Protein AF-A0A549TDK4-F1 (afdb_monomer_lite)

Sequence (399 aa):
MLWTMLVWENAAMPMIPQMPPEVTSPGHHAVTMLTRLGLDLTPVNFELMTLLLDGRRADLRLAFAALKRPIAAEDWEGLARQFLPQHFVAAADLQAGLSLLRSLQDVCAALSRAETAFAEDGRALEKSKTLLAASAGMSQAQLAHVAVGMVGVNSRAGERLTDLLKTLARWLAVSKPDVADTPSADGVAPGASQVATSETPGASMPAAALVGGAVSSPVTLHGLAERSVLMGRLQDLHTGGQKLDGSSLMLCHLKGLDGYRGPDMLKARDFVLDTLGHQTQRLMGEGDLACWMSPEELGLLLDANNDLLLTDISQKLRRIVTGSVRHARRTVSGLPDLRCHIGCASAFGPVSPGQLYSSAKLALQRAEFADDDRLVINDLSGPLKVDRRYDALYGRRMQ

Radius of gyration: 34.02 Å; chains: 1; bounding box: 72×85×101 Å

Secondary structure (DSSP, 8-state):
---------------PPP-------HHHHHHHHHHHTT----HHHHHHHHHHHT---HHHHHHHHTSPSS--HHHHHHHHHHH-GGGSS-HHHHHHHHHHHHHHHHHHHHHHHHHHHHHHHHHHHHHHHHHHHTGGG--HHHHHHHHHHHHHHHHHHHHHHHHHHHHHHHHHHHHS--------------------------------------------BTTBEEHHHHHHHHHHHHHSPPPTT-EEEEEEEEETGGG--SHHHHHHHHHHHHHHHHHHHHH--TT-EEEEEETTEEEEEES---HHHHHHHHHHHHHHHHHHHHHHTTTSTTPPPPEEEEEEEEEES---HHHHHHHHHHHHHHHHHHT--SPEEEEEE------TTSTTTS-----

Foldseek 3Di:
DDDDDDDDDDDDDPDPDDDDPDPPDLQNVLVVVCVVLVHDPDPLSSVLSSVVSVVPDPPSVVLVVPADPSHDNVSSVVSSCVVVVVVVDDPVVVVLVVVLVVLVVVLVVLVVVLVVLVVVLVVLVVVLVVVVVVCPPDDPVRVVVSVVSNVVSVVVNVVSVVVSVVSVVVSVVSPDDPPDDDDDDDDDDDDDDDDDDDDDDDDDDDDDDDPPPPPDDADAQLQFGAPVVVLVLLVCCQVDDDDQFFKKKKKKFKPDLVVQDDDLSVVLLSQLSSQLNVVLVVVADVPKHWYDHDSGMIMIMHSHQDPVVVQVSLVVSVVSNQVSQVVSCVVDPPHDRIDMFMEMETEDDNDHSVVNVVNRVVRSVVSVVVVDSGYRYHYDYDPPPPVVVVCVVDPDDDD

InterPro domains:
  IPR043128 Reverse transcriptase/Diguanylate cyclase domain [G3DSA:3.30.70.270] (220-382)

Organism: NCBI:txid1387186

Structure (mmCIF, N/CA/C/O backbone):
data_AF-A0A549TDK4-F1
#
_entry.id   AF-A0A549TDK4-F1
#
loop_
_atom_site.group_PDB
_atom_site.id
_atom_site.type_symbol
_atom_site.label_atom_id
_atom_site.label_alt_id
_atom_site.label_comp_id
_atom_site.label_asym_id
_atom_site.label_entity_id
_atom_site.label_seq_id
_atom_site.pdbx_PDB_ins_code
_atom_site.Cartn_x
_atom_site.Cartn_y
_atom_site.Cartn_z
_atom_site.occupancy
_atom_site.B_iso_or_equiv
_atom_site.auth_seq_id
_atom_site.auth_comp_id
_atom_site.auth_asym_id
_atom_site.auth_atom_id
_atom_site.pdbx_PDB_model_num
ATOM 1 N N . MET A 1 1 ? -35.516 -20.224 -52.043 1.00 33.59 1 MET A N 1
ATOM 2 C CA . MET A 1 1 ? -34.882 -21.016 -53.119 1.00 33.59 1 MET A CA 1
ATOM 3 C C . MET A 1 1 ? -33.920 -20.079 -53.835 1.00 33.59 1 MET A C 1
ATOM 5 O O . MET A 1 1 ? -34.375 -19.062 -54.326 1.00 33.59 1 MET A O 1
ATOM 9 N N . LEU A 1 2 ? -32.616 -20.174 -53.546 1.00 28.83 2 LEU A N 1
ATOM 10 C CA . LEU A 1 2 ? -31.651 -21.020 -54.281 1.00 28.83 2 LEU A CA 1
ATOM 11 C C . LEU A 1 2 ? -31.506 -20.502 -55.723 1.00 28.83 2 LEU A C 1
ATOM 13 O O . LEU A 1 2 ? -32.442 -20.607 -56.500 1.00 28.83 2 LEU A O 1
ATOM 17 N N . TRP A 1 3 ? -30.417 -19.780 -56.006 1.00 24.16 3 TRP A N 1
ATOM 18 C CA . TRP A 1 3 ? -29.176 -20.303 -56.622 1.00 24.16 3 TRP A CA 1
ATOM 19 C C . TRP A 1 3 ? -29.127 -19.924 -58.111 1.00 24.16 3 TRP A C 1
ATOM 21 O O . TRP A 1 3 ? -30.065 -20.183 -58.851 1.00 24.16 3 TRP A O 1
ATOM 31 N N . THR A 1 4 ? -28.099 -19.181 -58.540 1.00 32.00 4 THR A N 1
ATOM 32 C CA . THR A 1 4 ? -26.977 -19.619 -59.422 1.00 32.00 4 THR A CA 1
ATOM 33 C C . THR A 1 4 ? -27.110 -18.920 -60.782 1.00 32.00 4 THR A C 1
ATOM 35 O O . THR A 1 4 ? -28.233 -18.717 -61.209 1.00 32.00 4 THR A O 1
ATOM 38 N N . MET A 1 5 ? -26.105 -18.473 -61.537 1.00 28.94 5 MET A N 1
ATOM 39 C CA . MET A 1 5 ? -24.638 -18.529 -61.554 1.00 28.94 5 MET A CA 1
ATOM 40 C C . MET A 1 5 ? -24.153 -17.199 -62.198 1.00 28.94 5 MET A C 1
ATOM 42 O O . MET A 1 5 ? -24.900 -16.625 -62.982 1.00 28.94 5 MET A O 1
ATOM 46 N N . LEU A 1 6 ? -23.045 -16.553 -61.811 1.00 32.22 6 LEU A N 1
ATOM 47 C CA . LEU A 1 6 ? -21.626 -16.952 -61.916 1.00 32.22 6 LEU A CA 1
ATOM 48 C C . LEU A 1 6 ? -21.065 -16.822 -63.352 1.00 32.22 6 LEU A C 1
ATOM 50 O O . LEU A 1 6 ? -21.710 -17.238 -64.307 1.00 32.22 6 LEU A O 1
ATOM 54 N N . VAL A 1 7 ? -19.805 -16.355 -63.401 1.00 32.06 7 VAL A N 1
ATOM 55 C CA . VAL A 1 7 ? -18.774 -16.488 -64.463 1.00 32.06 7 VAL A CA 1
ATOM 56 C C . VAL A 1 7 ? -18.655 -15.248 -65.373 1.00 32.06 7 VAL A C 1
ATOM 58 O O . VAL A 1 7 ? -19.433 -15.087 -66.302 1.00 32.06 7 VAL A O 1
ATOM 61 N N . TRP A 1 8 ? -17.841 -14.239 -65.004 1.00 28.81 8 TRP A N 1
ATOM 62 C CA . TRP A 1 8 ? -16.358 -14.102 -65.163 1.00 28.81 8 TRP A CA 1
ATOM 63 C C . TRP A 1 8 ? -16.066 -13.175 -66.376 1.00 28.81 8 TRP A C 1
ATOM 65 O O . TRP A 1 8 ? -16.827 -13.195 -67.328 1.00 28.81 8 TRP A O 1
ATOM 75 N N . GLU A 1 9 ? -15.065 -12.287 -66.442 1.00 33.47 9 GLU A N 1
ATOM 76 C CA . GLU A 1 9 ? -13.716 -12.344 -65.877 1.00 33.47 9 GLU A CA 1
ATOM 77 C C . GLU A 1 9 ? -12.939 -11.005 -66.037 1.00 33.47 9 GLU A C 1
ATOM 79 O O . GLU A 1 9 ? -13.000 -10.364 -67.081 1.00 33.47 9 GLU A O 1
ATOM 84 N N . ASN A 1 10 ? -12.158 -10.667 -65.001 1.00 30.86 10 ASN A N 1
ATOM 85 C CA . ASN A 1 10 ? -10.764 -10.179 -64.994 1.00 30.86 10 ASN A CA 1
ATOM 86 C C . ASN A 1 10 ? -10.289 -8.906 -65.735 1.00 30.86 10 ASN A C 1
ATOM 88 O O . ASN A 1 10 ? -10.010 -8.931 -66.928 1.00 30.86 10 ASN A O 1
ATOM 92 N N . ALA A 1 11 ? -9.882 -7.899 -64.937 1.00 32.19 11 ALA A N 1
ATOM 93 C CA . ALA A 1 11 ? -8.554 -7.271 -65.064 1.00 32.19 11 ALA A CA 1
ATOM 94 C C . ALA A 1 11 ? -8.070 -6.595 -63.749 1.00 32.19 11 ALA A C 1
ATOM 96 O O . ALA A 1 11 ? -8.463 -5.483 -63.415 1.00 32.19 11 ALA A O 1
ATOM 97 N N . ALA A 1 12 ? -7.164 -7.296 -63.051 1.00 34.53 12 ALA A N 1
ATOM 98 C CA . ALA A 1 12 ? -6.058 -6.796 -62.213 1.00 34.53 12 ALA A CA 1
ATOM 99 C C . ALA A 1 12 ? -6.335 -6.008 -60.906 1.00 34.53 12 ALA A C 1
ATOM 101 O O . ALA A 1 12 ? -5.957 -4.848 -60.760 1.00 34.53 12 ALA A O 1
ATOM 102 N N . MET A 1 13 ? -6.825 -6.711 -59.880 1.00 28.44 13 MET A N 1
ATOM 103 C CA . MET A 1 13 ? -6.520 -6.423 -58.467 1.00 28.44 13 MET A CA 1
ATOM 104 C C . MET A 1 13 ? -5.473 -7.441 -57.983 1.00 28.44 13 MET A C 1
ATOM 106 O O . MET A 1 13 ? -5.799 -8.629 -57.917 1.00 28.44 13 MET A O 1
ATOM 110 N N . PRO A 1 14 ? -4.233 -7.053 -57.633 1.00 35.84 14 PRO A N 1
ATOM 111 C CA . PRO A 1 14 ? -3.342 -7.957 -56.926 1.00 35.84 14 PRO A CA 1
ATOM 112 C C . PRO A 1 14 ? -3.799 -8.068 -55.468 1.00 35.84 14 PRO A C 1
ATOM 114 O O . PRO A 1 14 ? -3.718 -7.128 -54.679 1.00 35.84 14 PRO A O 1
ATOM 117 N N . MET A 1 15 ? -4.320 -9.255 -55.166 1.00 31.34 15 MET A N 1
ATOM 118 C CA . MET A 1 15 ? -4.644 -9.791 -53.851 1.00 31.34 15 MET A CA 1
ATOM 119 C C . MET A 1 15 ? -3.661 -9.351 -52.758 1.00 31.34 15 MET A C 1
ATOM 121 O O . MET A 1 15 ? -2.475 -9.674 -52.796 1.00 31.34 15 MET A O 1
ATOM 125 N N . ILE A 1 16 ? -4.193 -8.707 -51.720 1.00 39.94 16 ILE A N 1
ATOM 126 C CA . ILE A 1 16 ? -3.624 -8.824 -50.377 1.00 39.94 16 ILE A CA 1
ATOM 127 C C . ILE A 1 16 ? -3.808 -10.301 -49.990 1.00 39.94 16 ILE A C 1
ATOM 129 O O . ILE A 1 16 ? -4.950 -10.768 -50.003 1.00 39.94 16 ILE A O 1
ATOM 133 N N . PRO A 1 17 ? -2.740 -11.065 -49.705 1.00 40.22 17 PRO A N 1
ATOM 134 C CA . PRO A 1 17 ? -2.874 -12.483 -49.400 1.00 40.22 17 PRO A CA 1
ATOM 135 C C . PRO A 1 17 ? -3.690 -12.653 -48.116 1.00 40.22 17 PRO A C 1
ATOM 137 O O . PRO A 1 17 ? -3.315 -12.143 -47.060 1.00 40.22 17 PRO A O 1
ATOM 140 N N . GLN A 1 18 ? -4.821 -13.352 -48.216 1.00 41.38 18 GLN A N 1
ATOM 141 C CA . GLN A 1 18 ? -5.566 -13.830 -47.056 1.00 41.38 18 GLN A CA 1
ATOM 142 C C . GLN A 1 18 ? -5.037 -15.206 -46.603 1.00 41.38 18 GLN A C 1
ATOM 144 O O . GLN A 1 18 ? -4.909 -16.103 -47.433 1.00 41.38 18 GLN A O 1
ATOM 149 N N . MET A 1 19 ? -4.851 -15.347 -45.275 1.00 35.38 19 MET A N 1
ATOM 150 C CA . MET A 1 19 ? -4.640 -16.563 -44.441 1.00 35.38 19 MET A CA 1
ATOM 151 C C . MET A 1 19 ? -3.239 -17.222 -44.434 1.00 35.38 19 MET A C 1
ATOM 153 O O . MET A 1 19 ? -2.559 -17.176 -45.455 1.00 35.38 19 MET A O 1
ATOM 157 N N . PRO A 1 20 ? -2.757 -17.790 -43.291 1.00 34.59 20 PRO A N 1
ATOM 158 C CA . PRO A 1 20 ? -3.436 -18.728 -42.366 1.00 34.59 20 PRO A CA 1
ATOM 159 C C . PRO A 1 20 ? -3.807 -18.154 -40.975 1.00 34.59 20 PRO A C 1
ATOM 161 O O . PRO A 1 20 ? -3.307 -17.094 -40.599 1.00 34.59 20 PRO A O 1
ATOM 164 N N . PRO A 1 21 ? -4.677 -18.834 -40.193 1.00 45.28 21 PRO A N 1
ATOM 165 C CA . PRO A 1 21 ? -5.017 -18.458 -38.824 1.00 45.28 21 PRO A CA 1
ATOM 166 C C . PRO A 1 21 ? -3.950 -18.998 -37.869 1.00 45.28 21 PRO A C 1
ATOM 168 O O . PRO A 1 21 ? -4.174 -19.952 -37.130 1.00 45.28 21 PRO A O 1
ATOM 171 N N . GLU A 1 22 ? -2.769 -18.400 -37.897 1.00 38.53 22 GLU A N 1
ATOM 172 C CA . GLU A 1 22 ? -1.832 -18.541 -36.791 1.00 38.53 22 GLU A CA 1
ATOM 173 C C . GLU A 1 22 ? -1.929 -17.285 -35.940 1.00 38.53 22 GLU A C 1
ATOM 175 O O . GLU A 1 22 ? -2.141 -16.184 -36.446 1.00 38.53 22 GLU A O 1
ATOM 180 N N . VAL A 1 23 ? -1.851 -17.461 -34.625 1.00 45.62 23 VAL A N 1
ATOM 181 C CA . VAL A 1 23 ? -1.942 -16.401 -33.620 1.00 45.62 23 VAL A CA 1
ATOM 182 C C . VAL A 1 23 ? -0.673 -15.541 -33.696 1.00 45.62 23 VAL A C 1
ATOM 184 O O . VAL A 1 23 ? 0.142 -15.506 -32.781 1.00 45.62 23 VAL A O 1
ATOM 187 N N . THR A 1 24 ? -0.450 -14.863 -34.820 1.00 46.94 24 THR A N 1
ATOM 188 C CA . THR A 1 24 ? 0.557 -13.818 -34.929 1.00 46.94 24 THR A CA 1
ATOM 189 C C . THR A 1 24 ? 0.032 -12.632 -34.155 1.00 46.94 24 THR A C 1
ATOM 191 O O . THR A 1 24 ? -0.944 -11.992 -34.550 1.00 46.94 24 THR A O 1
ATOM 194 N N . SER A 1 25 ? 0.664 -12.377 -33.014 1.00 61.25 25 SER A N 1
ATOM 195 C CA . SER A 1 25 ? 0.398 -11.200 -32.206 1.00 61.25 25 SER A CA 1
ATOM 196 C C . SER A 1 25 ? 0.398 -9.945 -33.098 1.00 61.25 25 SER A C 1
ATOM 198 O O . SER A 1 25 ? 1.223 -9.841 -34.016 1.00 61.25 25 SER A O 1
ATOM 200 N N . PRO A 1 26 ? -0.499 -8.973 -32.850 1.00 61.38 26 PRO A N 1
ATOM 201 C CA . PRO A 1 26 ? -0.580 -7.737 -33.638 1.00 61.38 26 PRO A CA 1
ATOM 202 C C . PRO A 1 26 ? 0.773 -7.010 -33.723 1.00 61.38 26 PRO A C 1
ATOM 204 O O . PRO A 1 26 ? 1.074 -6.363 -34.725 1.00 61.38 26 PRO A O 1
ATOM 207 N N . GLY A 1 27 ? 1.642 -7.209 -32.725 1.00 63.34 27 GLY A N 1
ATOM 208 C CA . GLY A 1 27 ? 3.019 -6.728 -32.736 1.00 63.34 27 GLY A CA 1
ATOM 209 C C . GLY A 1 27 ? 3.909 -7.365 -33.808 1.00 63.34 27 GLY A C 1
ATOM 210 O O . GLY A 1 27 ? 4.612 -6.643 -34.509 1.00 63.34 27 GLY A O 1
ATOM 211 N N . HIS A 1 28 ? 3.864 -8.686 -34.014 1.00 70.44 28 HIS A N 1
ATOM 212 C CA . HIS A 1 28 ? 4.674 -9.332 -35.059 1.00 70.44 28 HIS A CA 1
ATOM 213 C C . HIS A 1 28 ? 4.265 -8.856 -36.462 1.00 70.44 28 HIS A C 1
ATOM 215 O O . HIS A 1 28 ? 5.106 -8.631 -37.339 1.00 70.44 28 HIS A O 1
ATOM 221 N N . HIS A 1 29 ? 2.966 -8.616 -36.656 1.00 69.50 29 HIS A N 1
ATOM 222 C CA . HIS A 1 29 ? 2.444 -8.063 -37.899 1.00 69.50 29 HIS A CA 1
ATOM 223 C C . HIS A 1 29 ? 2.874 -6.598 -38.111 1.00 69.50 29 HIS A C 1
ATOM 225 O O . HIS A 1 29 ? 3.291 -6.243 -39.215 1.00 69.50 29 HIS A O 1
ATOM 231 N N . ALA A 1 30 ? 2.876 -5.776 -37.055 1.00 69.75 30 ALA A N 1
ATOM 232 C CA . ALA A 1 30 ? 3.354 -4.392 -37.105 1.00 69.75 30 ALA A CA 1
ATOM 233 C C . ALA A 1 30 ? 4.841 -4.292 -37.477 1.00 69.75 30 ALA A C 1
ATOM 235 O O . ALA A 1 30 ? 5.201 -3.516 -38.362 1.00 69.75 30 ALA A O 1
ATOM 236 N N . VAL A 1 31 ? 5.699 -5.128 -36.880 1.00 71.44 31 VAL A N 1
ATOM 237 C CA . VAL A 1 31 ? 7.133 -5.195 -37.224 1.00 71.44 31 VAL A CA 1
ATOM 238 C C . VAL A 1 31 ? 7.336 -5.610 -38.683 1.00 71.44 31 VAL A C 1
ATOM 240 O O . VAL A 1 31 ? 8.130 -5.003 -39.403 1.00 71.44 31 VAL A O 1
ATOM 243 N N . THR A 1 32 ? 6.585 -6.609 -39.153 1.00 75.12 32 THR A N 1
ATOM 244 C CA . THR A 1 32 ? 6.678 -7.096 -40.539 1.00 75.12 32 THR A CA 1
ATOM 245 C C . THR A 1 32 ? 6.227 -6.037 -41.552 1.00 75.12 32 THR A C 1
ATOM 247 O O . THR A 1 32 ? 6.785 -5.936 -42.642 1.00 75.12 32 THR A O 1
ATOM 250 N N . MET A 1 33 ? 5.230 -5.219 -41.210 1.00 69.56 33 MET A N 1
ATOM 251 C CA . MET A 1 33 ? 4.755 -4.141 -42.083 1.00 69.56 33 MET A CA 1
ATOM 252 C C . MET A 1 33 ? 5.690 -2.930 -42.088 1.00 69.56 33 MET A C 1
ATOM 254 O O . MET A 1 33 ? 5.959 -2.390 -43.157 1.00 69.56 33 MET A O 1
ATOM 258 N N . LEU A 1 34 ? 6.250 -2.541 -40.940 1.00 73.38 34 LEU A N 1
ATOM 259 C CA . LEU A 1 34 ? 7.233 -1.451 -40.862 1.00 73.38 34 LEU A CA 1
ATOM 260 C C . LEU A 1 34 ? 8.508 -1.769 -41.647 1.00 73.38 34 LEU A C 1
ATOM 262 O O . LEU A 1 34 ? 8.969 -0.951 -42.440 1.00 73.38 34 LEU A O 1
ATOM 266 N N . THR A 1 35 ? 9.011 -2.997 -41.506 1.00 74.50 35 THR A N 1
ATOM 267 C CA . THR A 1 35 ? 10.189 -3.477 -42.247 1.00 74.50 35 THR A CA 1
ATOM 268 C C . THR A 1 35 ? 9.942 -3.559 -43.756 1.00 74.50 35 THR A C 1
ATOM 270 O O . THR A 1 35 ? 10.822 -3.206 -44.535 1.00 74.50 35 THR A O 1
ATOM 273 N N . ARG A 1 36 ? 8.733 -3.941 -44.197 1.00 74.19 36 ARG A N 1
ATOM 274 C CA . ARG A 1 36 ? 8.346 -3.929 -45.624 1.00 74.19 36 ARG A CA 1
ATOM 275 C C . ARG A 1 36 ? 8.204 -2.527 -46.212 1.00 74.19 36 ARG A C 1
ATOM 277 O O . ARG A 1 36 ? 8.416 -2.357 -47.409 1.00 74.19 36 ARG A O 1
ATOM 284 N N . LEU A 1 37 ? 7.819 -1.548 -45.398 1.00 69.69 37 LEU A N 1
ATOM 285 C CA . LEU A 1 37 ? 7.670 -0.151 -45.813 1.00 69.69 37 LEU A CA 1
ATOM 286 C C . LEU A 1 37 ? 8.986 0.639 -45.737 1.00 69.69 37 LEU A C 1
ATOM 288 O O . LEU A 1 37 ? 9.008 1.790 -46.158 1.00 69.69 37 LEU A O 1
ATOM 292 N N . GLY A 1 38 ? 10.072 0.029 -45.244 1.00 64.31 38 GLY A N 1
ATOM 293 C CA . GLY A 1 38 ? 11.375 0.683 -45.101 1.00 64.31 38 GLY A CA 1
ATOM 294 C C . GLY A 1 38 ? 11.406 1.757 -44.010 1.00 64.31 38 GLY A C 1
ATOM 295 O O . GLY A 1 38 ? 12.247 2.647 -44.067 1.00 64.31 38 GLY A O 1
ATOM 296 N N . LEU A 1 39 ? 10.479 1.695 -43.048 1.00 73.38 39 LEU A N 1
ATOM 297 C CA . LEU A 1 39 ? 10.395 2.635 -41.932 1.00 73.38 39 LEU A CA 1
ATOM 298 C C . LEU A 1 39 ? 11.181 2.104 -40.732 1.00 73.38 39 LEU A C 1
ATOM 300 O O . LEU A 1 39 ? 11.123 0.912 -40.416 1.00 73.38 39 LEU A O 1
ATOM 304 N N . ASP A 1 40 ? 11.869 3.003 -40.031 1.00 73.44 40 ASP A N 1
ATOM 305 C CA . ASP A 1 40 ? 12.641 2.646 -38.844 1.00 73.44 40 ASP A CA 1
ATOM 306 C C . ASP A 1 40 ? 11.745 2.103 -37.730 1.00 73.44 40 ASP A C 1
ATOM 308 O O . ASP A 1 40 ? 10.641 2.602 -37.471 1.00 73.44 40 ASP A O 1
ATOM 312 N N . LEU A 1 41 ? 12.254 1.091 -37.026 1.00 71.38 41 LEU A N 1
ATOM 313 C CA . LEU A 1 41 ? 11.564 0.439 -35.921 1.00 71.38 41 LEU A CA 1
ATOM 314 C C . LEU A 1 41 ? 11.675 1.273 -34.634 1.00 71.38 41 LEU A C 1
ATOM 316 O O . LEU A 1 41 ? 12.350 0.897 -33.677 1.00 71.38 41 LEU A O 1
ATOM 320 N N . THR A 1 42 ? 11.032 2.438 -34.623 1.00 76.25 42 THR A N 1
ATOM 321 C CA . THR A 1 42 ? 10.916 3.285 -33.431 1.00 76.25 42 THR A CA 1
ATOM 322 C C . THR A 1 42 ? 9.639 2.946 -32.651 1.00 76.25 42 THR A C 1
ATOM 324 O O . THR A 1 42 ? 8.662 2.481 -33.247 1.00 76.25 42 THR A O 1
ATOM 327 N N . PRO A 1 43 ? 9.595 3.191 -31.326 1.00 72.25 43 PRO A N 1
ATOM 328 C CA . PRO A 1 43 ? 8.394 2.952 -30.518 1.00 72.25 43 PRO A CA 1
ATOM 329 C C . PRO A 1 43 ? 7.154 3.688 -31.049 1.00 72.25 43 PRO A C 1
ATOM 331 O O . PRO A 1 43 ? 6.065 3.124 -31.070 1.00 72.25 43 PRO A O 1
ATOM 334 N N . VAL A 1 44 ? 7.343 4.910 -31.555 1.00 73.62 44 VAL A N 1
ATOM 335 C CA . VAL A 1 44 ? 6.282 5.745 -32.139 1.00 73.62 44 VAL A CA 1
ATOM 336 C C . VAL A 1 44 ? 5.744 5.130 -33.434 1.00 73.62 44 VAL A C 1
ATOM 338 O O . VAL A 1 44 ? 4.532 5.026 -33.620 1.00 73.62 44 VAL A O 1
ATOM 341 N N . ASN A 1 45 ? 6.636 4.664 -34.314 1.00 75.56 45 ASN A N 1
ATOM 342 C CA . ASN A 1 45 ? 6.253 4.032 -35.577 1.00 75.56 45 ASN A CA 1
ATOM 343 C C . ASN A 1 45 ? 5.551 2.691 -35.346 1.00 75.56 45 ASN A C 1
ATOM 345 O O . ASN A 1 45 ? 4.597 2.362 -36.052 1.00 75.56 45 ASN A O 1
ATOM 349 N N . PHE A 1 46 ? 6.003 1.936 -34.344 1.00 76.44 46 PHE A N 1
ATOM 350 C CA . PHE A 1 46 ? 5.377 0.692 -33.919 1.00 76.44 46 PHE A CA 1
ATOM 351 C C . PHE A 1 46 ? 3.963 0.920 -33.393 1.00 76.44 46 PHE A C 1
ATOM 353 O O . PHE A 1 46 ? 3.043 0.271 -33.880 1.00 76.44 46 PHE A O 1
ATOM 360 N N . GLU A 1 47 ? 3.769 1.880 -32.486 1.00 77.00 47 GLU A N 1
ATOM 361 C CA . GLU A 1 47 ? 2.451 2.202 -31.932 1.00 77.00 47 GLU A CA 1
ATOM 362 C C . GLU A 1 47 ? 1.479 2.700 -33.012 1.00 77.00 47 GLU A C 1
ATOM 364 O O . GLU A 1 47 ? 0.330 2.257 -33.074 1.00 77.00 47 GLU A O 1
ATOM 369 N N . LEU A 1 48 ? 1.944 3.557 -33.928 1.00 77.56 48 LEU A N 1
ATOM 370 C CA . LEU A 1 48 ? 1.127 4.033 -35.046 1.00 77.56 48 LEU A CA 1
ATOM 371 C C . LEU A 1 48 ? 0.721 2.881 -35.979 1.00 77.56 48 LEU A C 1
ATOM 373 O O . LEU A 1 48 ? -0.430 2.808 -36.410 1.00 77.56 48 LEU A O 1
ATOM 377 N N . MET A 1 49 ? 1.639 1.947 -36.248 1.00 77.75 49 MET A N 1
ATOM 378 C CA . MET A 1 49 ? 1.367 0.767 -37.069 1.00 77.75 49 MET A CA 1
ATOM 379 C C . MET A 1 49 ? 0.422 -0.211 -36.368 1.00 77.75 49 MET A C 1
ATOM 381 O O . MET A 1 49 ? -0.502 -0.718 -36.998 1.00 77.75 49 MET A O 1
ATOM 385 N N . THR A 1 50 ? 0.583 -0.456 -35.066 1.00 75.19 50 THR A N 1
ATOM 386 C CA . THR A 1 50 ? -0.352 -1.302 -34.312 1.00 75.19 50 THR A CA 1
ATOM 387 C C . THR A 1 50 ? -1.746 -0.687 -34.274 1.00 75.19 50 THR A C 1
ATOM 389 O O . THR A 1 50 ? -2.721 -1.391 -34.507 1.00 75.19 50 THR A O 1
ATOM 392 N N . LEU A 1 51 ? -1.856 0.635 -34.100 1.00 73.19 51 LEU A N 1
ATOM 393 C CA . LEU A 1 51 ? -3.139 1.343 -34.143 1.00 73.19 51 LEU A CA 1
ATOM 394 C C . LEU A 1 51 ? -3.794 1.288 -35.531 1.00 73.19 51 LEU A C 1
ATOM 396 O O . LEU A 1 51 ? -5.023 1.255 -35.640 1.00 73.19 51 LEU A O 1
ATOM 400 N N . LEU A 1 52 ? -2.987 1.255 -36.594 1.00 76.62 52 LEU A N 1
ATOM 401 C CA . LEU A 1 52 ? -3.454 1.075 -37.966 1.00 76.62 52 LEU A CA 1
ATOM 402 C C . LEU A 1 52 ? -3.983 -0.344 -38.210 1.00 76.62 52 LEU A C 1
ATOM 404 O O . LEU A 1 52 ? -5.022 -0.515 -38.854 1.00 76.62 52 LEU A O 1
ATOM 408 N N . LEU A 1 53 ? -3.289 -1.346 -37.670 1.00 72.31 53 LEU A N 1
ATOM 409 C CA . LEU A 1 53 ? -3.634 -2.764 -37.779 1.00 72.31 53 LEU A CA 1
ATOM 410 C C . LEU A 1 53 ? -4.837 -3.157 -36.913 1.00 72.31 53 LEU A C 1
ATOM 412 O O . LEU A 1 53 ? -5.648 -3.975 -37.342 1.00 72.31 53 LEU A O 1
ATOM 416 N N . ASP A 1 54 ? -5.009 -2.518 -35.756 1.00 74.50 54 ASP A N 1
ATOM 417 C CA . ASP A 1 54 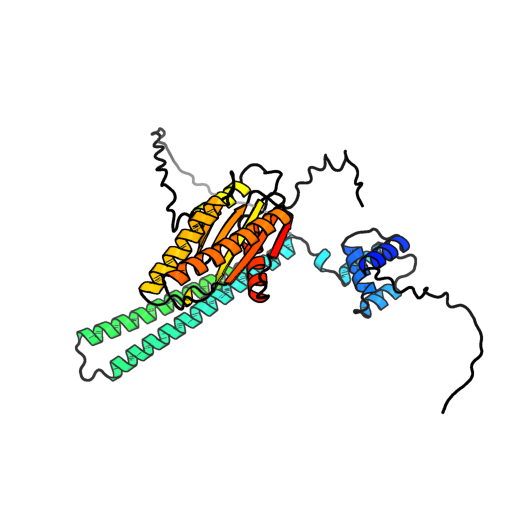? -6.175 -2.689 -34.881 1.00 74.50 54 ASP A CA 1
ATOM 418 C C . ASP A 1 54 ? -7.482 -2.226 -35.544 1.00 74.50 54 ASP A C 1
ATOM 420 O O . ASP A 1 54 ? -8.575 -2.619 -35.134 1.00 74.50 54 ASP A O 1
ATOM 424 N N . GLY A 1 55 ? -7.398 -1.366 -36.566 1.00 62.53 55 GLY A N 1
ATOM 425 C CA . GLY A 1 55 ? -8.512 -1.026 -37.451 1.00 62.53 55 GLY A CA 1
ATOM 426 C C . GLY A 1 55 ? -9.654 -0.218 -36.822 1.00 62.53 55 GLY A C 1
ATOM 427 O O . GLY A 1 55 ? -10.609 0.104 -37.526 1.00 62.53 55 GLY A O 1
ATOM 428 N N . ARG A 1 56 ? -9.564 0.150 -35.535 1.00 66.12 56 ARG A N 1
ATOM 429 C CA . ARG A 1 56 ? -10.613 0.885 -34.797 1.00 66.12 56 ARG A CA 1
ATOM 430 C C . ARG A 1 56 ? -10.750 2.358 -35.200 1.00 66.12 56 ARG A C 1
ATOM 432 O O . ARG A 1 56 ? -11.766 2.971 -34.888 1.00 66.12 56 ARG A O 1
ATOM 439 N N . ARG A 1 57 ? -9.753 2.937 -35.881 1.00 68.25 57 ARG A N 1
ATOM 440 C CA . ARG A 1 57 ? -9.754 4.338 -36.345 1.00 68.25 57 ARG A CA 1
ATOM 441 C C . ARG A 1 57 ? -9.760 4.401 -37.873 1.00 68.25 57 ARG A C 1
ATOM 443 O O . ARG A 1 57 ? -8.722 4.243 -38.512 1.00 68.25 57 ARG A O 1
ATOM 450 N N . ALA A 1 58 ? -10.937 4.642 -38.451 1.00 66.19 58 ALA A N 1
ATOM 451 C CA . ALA A 1 58 ? -11.111 4.771 -39.900 1.00 66.19 58 ALA A CA 1
ATOM 452 C C . ALA A 1 58 ? -10.346 5.979 -40.473 1.00 66.19 58 ALA A C 1
ATOM 454 O O . ALA A 1 58 ? -9.755 5.874 -41.545 1.00 66.19 58 ALA A O 1
ATOM 455 N N . ASP A 1 59 ? -10.268 7.074 -39.717 1.00 71.12 59 ASP A N 1
ATOM 456 C CA . ASP A 1 59 ? -9.618 8.322 -40.136 1.00 71.12 59 ASP A CA 1
ATOM 457 C C . ASP A 1 59 ? -8.110 8.148 -40.355 1.00 71.12 59 ASP A C 1
ATOM 459 O O . ASP A 1 59 ? -7.553 8.639 -41.333 1.00 71.12 59 ASP A O 1
ATOM 463 N N . LEU A 1 60 ? -7.457 7.360 -39.494 1.00 70.62 60 LEU A N 1
ATOM 464 C CA . LEU A 1 60 ? -6.035 7.031 -39.604 1.00 70.62 60 LEU A CA 1
ATOM 465 C C . LEU A 1 60 ? -5.758 6.122 -40.812 1.00 70.62 60 LEU A C 1
ATOM 467 O O . LEU A 1 60 ? -4.736 6.266 -41.479 1.00 70.62 60 LEU A O 1
ATOM 471 N N . ARG A 1 61 ? -6.693 5.225 -41.154 1.00 68.06 61 ARG A N 1
ATOM 472 C CA . ARG A 1 61 ? -6.598 4.382 -42.358 1.00 68.06 61 ARG A CA 1
ATOM 473 C C . ARG A 1 61 ? -6.789 5.186 -43.639 1.00 68.06 61 ARG A C 1
ATOM 475 O O . ARG A 1 61 ? -6.095 4.920 -44.615 1.00 68.06 61 ARG A O 1
ATOM 482 N N . LEU A 1 62 ? -7.707 6.152 -43.638 1.00 69.50 62 LEU A N 1
ATOM 483 C CA . LEU A 1 62 ? -7.924 7.057 -44.767 1.00 69.50 62 LEU A CA 1
ATOM 484 C C . LEU A 1 62 ? -6.726 7.989 -44.967 1.00 69.50 62 LEU A C 1
ATOM 486 O O . LEU A 1 62 ? -6.258 8.134 -46.093 1.00 69.50 62 LEU A O 1
ATOM 490 N N . ALA A 1 63 ? -6.180 8.543 -43.883 1.00 69.50 63 ALA A N 1
ATOM 491 C CA . ALA A 1 63 ? -4.986 9.379 -43.927 1.00 69.50 63 ALA A CA 1
ATOM 492 C C . ALA A 1 63 ? -3.752 8.592 -44.404 1.00 69.50 63 ALA A C 1
ATOM 494 O O . ALA A 1 63 ? -3.002 9.079 -45.243 1.00 69.50 63 ALA A O 1
ATOM 495 N N . PHE A 1 64 ? -3.596 7.336 -43.968 1.00 69.31 64 PHE A N 1
ATOM 496 C CA . PHE A 1 64 ? -2.554 6.439 -44.473 1.00 69.31 64 PHE A CA 1
ATOM 497 C C . PHE A 1 64 ? -2.747 6.052 -45.945 1.00 69.31 64 PHE A C 1
ATOM 499 O O . PHE A 1 64 ? -1.781 5.990 -46.701 1.00 69.31 64 PHE A O 1
ATOM 506 N N . ALA A 1 65 ? -3.986 5.798 -46.377 1.00 70.12 65 ALA A N 1
ATOM 507 C CA . ALA A 1 65 ? -4.297 5.477 -47.770 1.00 70.12 65 ALA A CA 1
ATOM 508 C C . ALA A 1 65 ? -4.095 6.674 -48.716 1.00 70.12 65 ALA A C 1
ATOM 510 O O . ALA A 1 65 ? -3.845 6.471 -49.903 1.00 70.12 65 ALA A O 1
ATOM 511 N N . ALA A 1 66 ? -4.188 7.900 -48.193 1.00 71.19 66 ALA A N 1
ATOM 512 C CA . ALA A 1 66 ? -3.945 9.136 -48.929 1.00 71.19 66 ALA A CA 1
ATOM 513 C C . ALA A 1 66 ? -2.449 9.460 -49.118 1.00 71.19 66 ALA A C 1
ATOM 515 O O . ALA A 1 66 ? -2.118 10.343 -49.913 1.00 71.19 66 ALA A O 1
ATOM 516 N N . LEU A 1 67 ? -1.542 8.755 -48.429 1.00 72.75 67 LEU A N 1
ATOM 517 C CA . LEU A 1 67 ? -0.103 8.945 -48.600 1.00 72.75 67 LEU A CA 1
ATOM 518 C C . LEU A 1 67 ? 0.375 8.438 -49.966 1.00 72.75 67 LEU A C 1
ATOM 520 O O . LEU A 1 67 ? 0.023 7.342 -50.415 1.00 72.75 67 LEU A O 1
ATOM 524 N N . LYS A 1 68 ? 1.233 9.224 -50.624 1.00 65.25 68 LYS A N 1
ATOM 525 C CA . LYS A 1 68 ? 1.879 8.821 -51.879 1.00 65.25 68 LYS A CA 1
ATOM 526 C C . LYS A 1 68 ? 2.922 7.741 -51.590 1.00 65.25 68 LYS A C 1
ATOM 528 O O . LYS A 1 68 ? 3.639 7.810 -50.600 1.00 65.25 68 LYS A O 1
ATOM 533 N N . ARG A 1 69 ? 3.000 6.725 -52.456 1.00 62.28 69 ARG A N 1
ATOM 534 C CA . ARG A 1 69 ? 4.016 5.664 -52.366 1.00 62.28 69 ARG A CA 1
ATOM 535 C C . ARG A 1 69 ? 5.202 6.012 -53.274 1.00 62.28 69 ARG A C 1
ATOM 537 O O . ARG A 1 69 ? 4.947 6.333 -54.436 1.00 62.28 69 ARG A O 1
ATOM 544 N N . PRO A 1 70 ? 6.461 5.903 -52.808 1.00 56.12 70 PRO A N 1
ATOM 545 C CA . PRO A 1 70 ? 6.911 5.401 -51.499 1.00 56.12 70 PRO A CA 1
ATOM 546 C C . PRO A 1 70 ? 6.624 6.377 -50.343 1.00 56.12 70 PRO A C 1
ATOM 548 O O . PRO A 1 70 ? 6.692 7.585 -50.534 1.00 56.12 70 PRO A O 1
ATOM 551 N N . ILE A 1 71 ? 6.295 5.839 -49.162 1.00 66.81 71 ILE A N 1
ATOM 552 C CA . ILE A 1 71 ? 5.967 6.637 -47.970 1.00 66.81 71 ILE A CA 1
ATOM 553 C C . ILE A 1 71 ? 7.240 7.342 -47.496 1.00 66.81 71 ILE A C 1
ATOM 555 O O . ILE A 1 71 ? 8.188 6.677 -47.080 1.00 66.81 71 ILE A O 1
ATOM 559 N N . ALA A 1 72 ? 7.267 8.673 -47.566 1.00 71.12 72 ALA A N 1
ATOM 560 C CA . ALA A 1 72 ? 8.361 9.453 -47.005 1.00 71.12 72 ALA A CA 1
ATOM 561 C C . ALA A 1 72 ? 8.308 9.408 -45.469 1.00 71.12 72 ALA A C 1
ATOM 563 O O . ALA A 1 72 ? 7.230 9.450 -44.871 1.00 71.12 72 ALA A O 1
ATOM 564 N N . ALA A 1 73 ? 9.475 9.351 -44.822 1.00 64.25 73 ALA A N 1
ATOM 565 C CA . ALA A 1 73 ? 9.571 9.358 -43.360 1.00 64.25 73 ALA A CA 1
ATOM 566 C C . ALA A 1 73 ? 8.934 10.619 -42.742 1.00 64.25 73 ALA A C 1
ATOM 568 O O . ALA A 1 73 ? 8.326 10.542 -41.678 1.00 64.25 73 ALA A O 1
ATOM 569 N N . GLU A 1 74 ? 9.002 11.750 -43.449 1.00 66.69 74 GLU A N 1
ATOM 570 C CA . GLU A 1 74 ? 8.414 13.033 -43.043 1.00 66.69 74 GLU A CA 1
ATOM 571 C C . GLU A 1 74 ? 6.877 12.995 -43.025 1.00 66.69 74 GLU A C 1
ATOM 573 O O . GLU A 1 74 ? 6.253 13.474 -42.078 1.00 66.69 74 GLU A O 1
ATOM 578 N N . ASP A 1 75 ? 6.257 12.354 -44.021 1.00 71.38 75 ASP A N 1
ATOM 579 C CA . ASP A 1 75 ? 4.800 12.183 -44.086 1.00 71.38 75 ASP A CA 1
ATOM 580 C C . ASP A 1 75 ? 4.296 11.252 -42.967 1.00 71.38 75 ASP A C 1
ATOM 582 O O . ASP A 1 75 ? 3.222 11.454 -42.393 1.00 71.38 75 ASP A O 1
ATOM 586 N N . TRP A 1 76 ? 5.094 10.236 -42.625 1.00 72.69 76 TRP A N 1
ATOM 587 C CA . TRP A 1 76 ? 4.810 9.301 -41.537 1.00 72.69 76 TRP A CA 1
ATOM 588 C C . TRP A 1 76 ? 4.965 9.952 -40.154 1.00 72.69 76 TRP A C 1
ATOM 590 O O . TRP A 1 76 ? 4.120 9.755 -39.279 1.00 72.69 76 TRP A O 1
ATOM 600 N N . GLU A 1 77 ? 5.988 10.787 -39.964 1.00 70.88 77 GLU A N 1
ATOM 601 C CA . GLU A 1 77 ? 6.150 11.587 -38.747 1.00 70.88 77 GLU A CA 1
ATOM 602 C C . GLU A 1 77 ? 5.036 12.637 -38.608 1.00 70.88 77 GLU A C 1
ATOM 604 O O . GLU A 1 77 ? 4.538 12.866 -37.506 1.00 70.88 77 GLU A O 1
ATOM 609 N N . GLY A 1 78 ? 4.570 13.222 -39.717 1.00 73.06 78 GLY A N 1
ATOM 610 C CA . GLY A 1 78 ? 3.401 14.105 -39.739 1.00 73.06 78 GLY A CA 1
ATOM 611 C C . GLY A 1 78 ? 2.131 13.416 -39.230 1.00 73.06 78 GLY A C 1
ATOM 612 O O . GLY A 1 78 ? 1.429 13.962 -38.374 1.00 73.06 78 GLY A O 1
ATOM 613 N N . LEU A 1 79 ? 1.876 12.178 -39.672 1.00 74.56 79 LEU A N 1
ATOM 614 C CA . LEU A 1 79 ? 0.788 11.354 -39.132 1.00 74.56 79 LEU A CA 1
ATOM 615 C C . LEU A 1 79 ? 0.996 11.022 -37.651 1.00 74.56 79 LEU A C 1
ATOM 617 O O . LEU A 1 79 ? 0.043 11.090 -36.871 1.00 74.56 79 LEU A O 1
ATOM 621 N N . ALA A 1 80 ? 2.224 10.701 -37.238 1.00 73.94 80 ALA A N 1
ATOM 622 C CA . ALA A 1 80 ? 2.536 10.452 -35.836 1.00 73.94 80 ALA A CA 1
ATOM 623 C C . ALA A 1 80 ? 2.261 11.693 -34.971 1.00 73.94 80 ALA A C 1
ATOM 625 O O . ALA A 1 80 ? 1.622 11.586 -33.932 1.00 73.94 80 ALA A O 1
ATOM 626 N N . ARG A 1 81 ? 2.637 12.896 -35.409 1.00 73.88 81 ARG A N 1
ATOM 627 C CA . ARG A 1 81 ? 2.348 14.138 -34.670 1.00 73.88 81 ARG A CA 1
ATOM 628 C C . ARG A 1 81 ? 0.852 14.433 -34.574 1.00 73.88 81 ARG A C 1
ATOM 630 O O . ARG A 1 81 ? 0.397 14.938 -33.552 1.00 73.88 81 ARG A O 1
ATOM 637 N N . GLN A 1 82 ? 0.082 14.095 -35.607 1.00 76.75 82 GLN A N 1
ATOM 638 C CA . GLN A 1 82 ? -1.363 14.321 -35.637 1.00 76.75 82 GLN A CA 1
ATOM 639 C C . GLN A 1 82 ? -2.143 13.333 -34.755 1.00 76.75 82 GLN A C 1
ATOM 641 O O . GLN A 1 82 ? -3.078 13.731 -34.062 1.00 76.75 82 GLN A O 1
ATOM 646 N N . PHE A 1 83 ? -1.781 12.047 -34.781 1.00 68.94 83 PHE A N 1
ATOM 647 C CA . PHE A 1 83 ? -2.543 10.983 -34.111 1.00 68.94 83 PHE A CA 1
ATOM 648 C C . PHE A 1 83 ? -1.933 10.504 -32.788 1.00 68.94 83 PHE A C 1
ATOM 650 O O . PHE A 1 83 ? -2.624 9.852 -32.001 1.00 68.94 83 PHE A O 1
ATOM 657 N N . LEU A 1 84 ? -0.670 10.848 -32.536 1.00 70.44 84 LEU A N 1
ATOM 658 C CA . LEU A 1 84 ? 0.108 10.522 -31.344 1.00 70.44 84 LEU A CA 1
ATOM 659 C C . LEU A 1 84 ? 0.835 11.773 -30.786 1.00 70.44 84 LEU A C 1
ATOM 661 O O . LEU A 1 84 ? 2.039 11.718 -30.526 1.00 70.44 84 LEU A O 1
ATOM 665 N N . PRO A 1 85 ? 0.133 12.901 -30.534 1.00 66.31 85 PRO A N 1
ATOM 666 C CA . PRO A 1 85 ? 0.765 14.156 -30.101 1.00 66.31 85 PRO A CA 1
ATOM 667 C C . PRO A 1 85 ? 1.512 14.021 -28.767 1.00 66.31 85 PRO A C 1
ATOM 669 O O . PRO A 1 85 ? 2.494 14.716 -28.530 1.00 66.31 85 PRO A O 1
ATOM 672 N N . GLN A 1 86 ? 1.088 13.079 -27.921 1.00 64.81 86 GLN A N 1
ATOM 673 C CA . GLN A 1 86 ? 1.680 12.762 -26.619 1.00 64.81 86 GLN A CA 1
ATOM 674 C C . GLN A 1 86 ? 3.165 12.371 -26.672 1.00 64.81 86 GLN A C 1
ATOM 676 O O . GLN A 1 86 ? 3.882 12.599 -25.704 1.00 64.81 86 GLN A O 1
ATOM 681 N N . HIS A 1 87 ? 3.641 11.831 -27.799 1.00 62.94 87 HIS A N 1
ATOM 682 C CA . HIS A 1 87 ? 5.054 11.478 -27.985 1.00 62.94 87 HIS A CA 1
ATOM 683 C C . HIS A 1 87 ? 5.933 12.674 -28.372 1.00 62.94 87 HIS A C 1
ATOM 685 O O . HIS A 1 87 ? 7.155 12.563 -28.366 1.00 62.94 87 HIS A O 1
ATOM 691 N N . PHE A 1 88 ? 5.317 13.818 -28.686 1.00 63.22 88 PHE A N 1
ATOM 692 C CA . PHE A 1 88 ? 5.990 15.042 -29.129 1.00 63.22 88 PHE A CA 1
ATOM 693 C C . PHE A 1 88 ? 5.828 16.208 -28.141 1.00 63.22 88 PHE A C 1
ATOM 695 O O . PHE A 1 88 ? 6.318 17.305 -28.405 1.00 63.22 88 PHE A O 1
ATOM 702 N N . VAL A 1 89 ? 5.162 15.988 -27.000 1.00 62.12 89 VAL A N 1
ATOM 703 C CA . VAL A 1 89 ? 5.082 16.969 -25.908 1.00 62.12 89 VAL A CA 1
ATOM 704 C C . VAL A 1 89 ? 6.443 17.050 -25.216 1.00 62.12 89 VAL A C 1
ATOM 706 O O . VAL A 1 89 ? 7.008 16.027 -24.822 1.00 62.12 89 VAL A O 1
ATOM 709 N N . ALA A 1 90 ? 6.984 18.259 -25.053 1.00 62.88 90 ALA A N 1
ATOM 710 C CA . ALA A 1 90 ? 8.245 18.449 -24.350 1.00 62.88 90 ALA A CA 1
ATOM 711 C C . ALA A 1 90 ? 8.113 17.995 -22.887 1.00 62.88 90 ALA A C 1
ATOM 713 O O . ALA A 1 90 ? 7.096 18.225 -22.232 1.00 62.88 90 ALA A O 1
ATOM 714 N N . ALA A 1 91 ? 9.167 17.388 -22.334 1.00 56.44 91 ALA A N 1
ATOM 715 C CA . ALA A 1 91 ? 9.167 16.907 -20.948 1.00 56.44 91 ALA A CA 1
ATOM 716 C C . ALA A 1 91 ? 8.813 18.009 -19.922 1.00 56.44 91 ALA A C 1
ATOM 718 O O . ALA A 1 91 ? 8.244 17.713 -18.873 1.00 56.44 91 ALA A O 1
ATOM 719 N N . ALA A 1 92 ? 9.106 19.275 -20.243 1.00 56.47 92 ALA A N 1
ATOM 720 C CA . ALA A 1 92 ? 8.742 20.438 -19.436 1.00 56.47 92 ALA A CA 1
ATOM 721 C C . ALA A 1 92 ? 7.219 20.655 -19.355 1.00 56.47 92 ALA A C 1
ATOM 723 O O . ALA A 1 92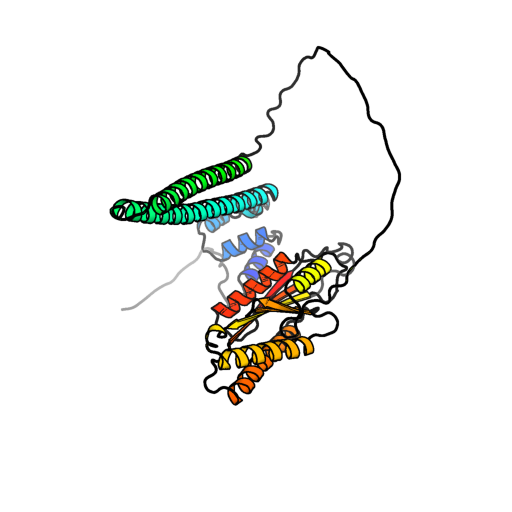 ? 6.694 20.877 -18.265 1.00 56.47 92 ALA A O 1
ATOM 724 N N . ASP A 1 93 ? 6.504 20.503 -20.469 1.00 62.59 93 ASP A N 1
ATOM 725 C CA . ASP A 1 93 ? 5.050 20.691 -20.534 1.00 62.59 93 ASP A CA 1
ATOM 726 C C . ASP A 1 93 ? 4.307 19.541 -19.846 1.00 62.59 93 ASP A C 1
ATOM 728 O O . ASP A 1 93 ? 3.290 19.745 -19.181 1.00 62.59 93 ASP A O 1
ATOM 732 N N . LEU A 1 94 ? 4.853 18.323 -19.931 1.00 61.75 94 LEU A N 1
ATOM 733 C CA . LEU A 1 94 ? 4.310 17.156 -19.236 1.00 61.75 94 LEU A CA 1
ATOM 734 C C . LEU A 1 94 ? 4.503 17.280 -17.715 1.00 61.75 94 LEU A C 1
ATOM 736 O O . LEU A 1 94 ? 3.581 17.007 -16.946 1.00 61.75 94 LEU A O 1
ATOM 740 N N . GLN A 1 95 ? 5.660 17.779 -17.270 1.00 65.44 95 GLN A N 1
ATOM 741 C CA . GLN A 1 95 ? 5.922 18.067 -15.859 1.00 65.44 95 GLN A CA 1
ATOM 742 C C . GLN A 1 95 ? 5.048 19.215 -15.325 1.00 65.44 95 GLN A C 1
ATOM 744 O O . GLN A 1 95 ? 4.561 19.131 -14.194 1.00 65.44 95 GLN A O 1
ATOM 749 N N . ALA A 1 96 ? 4.812 20.258 -16.128 1.00 65.69 96 ALA A N 1
ATOM 750 C CA . ALA A 1 96 ? 3.897 21.351 -15.798 1.00 65.69 96 ALA A CA 1
ATOM 751 C C . ALA A 1 96 ? 2.437 20.871 -15.706 1.00 65.69 96 ALA A C 1
ATOM 753 O O . ALA A 1 96 ? 1.715 21.230 -14.777 1.00 65.69 96 ALA A O 1
ATOM 754 N N . GLY A 1 97 ? 2.009 19.985 -16.610 1.00 68.31 97 GLY A N 1
ATOM 755 C CA . GLY A 1 97 ? 0.686 19.361 -16.552 1.00 68.31 97 GLY A CA 1
ATOM 756 C C . GLY A 1 97 ? 0.495 18.494 -15.304 1.00 68.31 97 GLY A C 1
ATOM 757 O O . GLY A 1 97 ? -0.532 18.589 -14.630 1.00 68.31 97 GLY A O 1
ATOM 758 N N . LEU A 1 98 ? 1.499 17.689 -14.943 1.00 73.38 98 LEU A N 1
ATOM 759 C CA . LEU A 1 98 ? 1.456 16.849 -13.741 1.00 73.38 98 LEU A CA 1
ATOM 760 C C . LEU A 1 98 ? 1.470 17.671 -12.443 1.00 73.38 98 LEU A C 1
ATOM 762 O O . LEU A 1 98 ? 0.771 17.324 -11.488 1.00 73.38 98 LEU A O 1
ATOM 766 N N . SER A 1 99 ? 2.231 18.768 -12.392 1.00 70.81 99 SER A N 1
ATOM 767 C CA . SER A 1 99 ? 2.269 19.655 -11.223 1.00 70.81 99 SER A CA 1
ATOM 768 C C . SER A 1 99 ? 0.962 20.441 -11.056 1.00 70.81 99 SER A C 1
ATOM 770 O O . SER A 1 99 ? 0.455 20.567 -9.935 1.00 70.81 99 SER A O 1
ATOM 772 N N . LEU A 1 100 ? 0.347 20.880 -12.158 1.00 76.44 100 LEU A N 1
ATOM 773 C CA . LEU A 1 100 ? -0.971 21.510 -12.151 1.00 76.44 100 LEU A CA 1
ATOM 774 C C . LEU A 1 100 ? -2.062 20.526 -11.704 1.00 76.44 100 LEU A C 1
ATOM 776 O O . LEU A 1 100 ? -2.902 20.869 -10.874 1.00 76.44 100 LEU A O 1
ATOM 780 N N . LEU A 1 101 ? -2.018 19.281 -12.186 1.00 79.56 101 LEU A N 1
ATOM 781 C CA . LEU A 1 101 ? -2.979 18.244 -11.808 1.00 79.56 101 LEU A CA 1
ATOM 782 C C . LEU A 1 101 ? -2.888 17.900 -10.316 1.00 79.56 101 LEU A C 1
ATOM 784 O O . LEU A 1 101 ? -3.911 17.809 -9.636 1.00 79.56 101 LEU A O 1
ATOM 788 N N . ARG A 1 102 ? -1.668 17.783 -9.783 1.00 77.88 102 ARG A N 1
ATOM 789 C CA . ARG A 1 102 ? -1.438 17.566 -8.350 1.00 77.88 102 ARG A CA 1
ATOM 790 C C . ARG A 1 102 ? -1.937 18.738 -7.505 1.00 77.88 102 ARG A C 1
ATOM 792 O O . ARG A 1 102 ? -2.632 18.530 -6.517 1.00 77.88 102 ARG A O 1
ATOM 799 N N . SER A 1 103 ? -1.632 19.968 -7.911 1.00 76.31 103 SER A N 1
ATOM 800 C CA . SER A 1 103 ? -2.071 21.151 -7.164 1.00 76.31 103 SER A CA 1
ATOM 801 C C . SER A 1 103 ? -3.596 21.334 -7.193 1.00 76.31 103 SER A C 1
ATOM 803 O O . SER A 1 103 ? -4.174 21.786 -6.207 1.00 76.31 103 SER A O 1
ATOM 805 N N . LEU A 1 104 ? -4.275 20.917 -8.268 1.00 80.44 104 LEU A N 1
ATOM 806 C CA . LEU A 1 104 ? -5.738 20.893 -8.340 1.00 80.44 104 LEU A CA 1
ATOM 807 C C . LEU A 1 104 ? -6.336 19.850 -7.380 1.00 80.44 104 LEU A C 1
ATOM 809 O O . LEU A 1 104 ? -7.306 20.145 -6.682 1.00 80.44 104 LEU A O 1
ATOM 813 N N . GLN A 1 105 ? -5.728 18.663 -7.277 1.00 83.12 105 GLN A N 1
ATOM 814 C CA . GLN A 1 105 ? -6.131 17.647 -6.295 1.00 83.12 105 GLN A CA 1
ATOM 815 C C . GLN A 1 105 ? -5.999 18.157 -4.852 1.00 83.12 105 GLN A C 1
ATOM 817 O O . GLN A 1 105 ? -6.904 17.947 -4.041 1.00 83.12 105 GLN A O 1
ATOM 822 N N . ASP A 1 106 ? -4.922 18.885 -4.545 1.00 79.56 106 ASP A N 1
ATOM 823 C CA . ASP A 1 106 ? -4.710 19.485 -3.224 1.00 79.56 106 ASP A CA 1
ATOM 824 C C . ASP A 1 106 ? -5.791 20.529 -2.884 1.00 79.56 106 ASP A C 1
ATOM 826 O O . ASP A 1 106 ? -6.290 20.569 -1.753 1.00 79.56 106 ASP A O 1
ATOM 830 N N . VAL A 1 107 ? -6.214 21.335 -3.867 1.00 84.12 107 VAL A N 1
ATOM 831 C CA . VAL A 1 107 ? -7.319 22.298 -3.717 1.00 84.12 107 VAL A CA 1
ATOM 832 C C . VAL A 1 107 ? -8.653 21.585 -3.493 1.00 84.12 107 VAL A C 1
ATOM 834 O O . VAL A 1 107 ? -9.383 21.944 -2.568 1.00 84.12 107 VAL A O 1
ATOM 837 N N . CYS A 1 108 ? -8.965 20.540 -4.265 1.00 83.69 108 CYS A N 1
ATOM 838 C CA . CYS A 1 108 ? -10.181 19.745 -4.069 1.00 83.69 108 CYS A CA 1
ATOM 839 C C . CYS A 1 108 ? -10.235 19.115 -2.668 1.00 83.69 108 CYS A C 1
ATOM 841 O O . CYS A 1 108 ? -11.275 19.155 -2.003 1.00 83.69 108 CYS A O 1
ATOM 843 N N . ALA A 1 109 ? -9.111 18.588 -2.178 1.00 82.44 109 ALA A N 1
ATOM 844 C CA . ALA A 1 109 ? -9.016 18.033 -0.832 1.00 82.44 109 ALA A CA 1
ATOM 845 C C . ALA A 1 109 ? -9.141 19.110 0.261 1.00 82.44 109 ALA A C 1
ATOM 847 O O . ALA A 1 109 ? -9.688 18.849 1.334 1.00 82.44 109 ALA A O 1
ATOM 848 N N . ALA A 1 110 ? -8.631 20.323 0.030 1.00 82.38 110 ALA A N 1
ATOM 849 C CA . ALA A 1 110 ? -8.801 21.446 0.952 1.00 82.38 110 ALA A CA 1
ATOM 850 C C . ALA A 1 110 ? -10.266 21.908 1.029 1.00 82.38 110 ALA A C 1
ATOM 852 O O . ALA A 1 110 ? -10.784 22.086 2.131 1.00 82.38 110 ALA A O 1
ATOM 853 N N . LEU A 1 111 ? -10.949 22.022 -0.114 1.00 84.94 111 LEU A N 1
ATOM 854 C CA . LEU A 1 111 ? -12.369 22.383 -0.183 1.00 84.94 111 LEU A CA 1
ATOM 855 C C . LEU A 1 111 ? -13.258 21.339 0.499 1.00 84.94 111 LEU A C 1
ATOM 857 O O . LEU A 1 111 ? -14.080 21.699 1.335 1.00 84.94 111 LEU A O 1
ATOM 861 N N . SER A 1 112 ? -13.026 20.052 0.226 1.00 87.50 112 SER A N 1
ATOM 862 C CA . SER A 1 112 ? -13.797 18.957 0.836 1.00 87.50 112 SER A CA 1
ATOM 863 C C . SER A 1 112 ? -13.636 18.933 2.3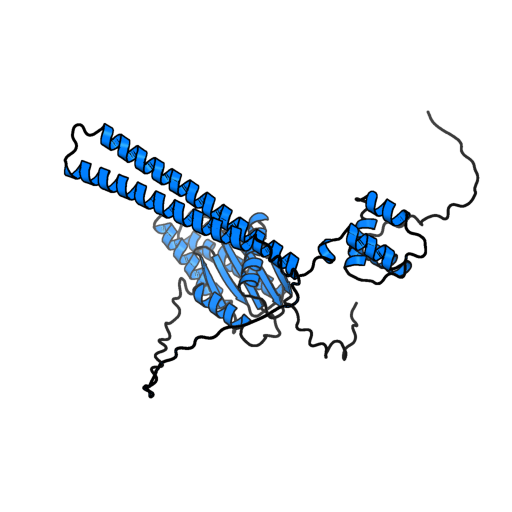62 1.00 87.50 112 SER A C 1
ATOM 865 O O . SER A 1 112 ? -14.602 18.776 3.107 1.00 87.50 112 SER A O 1
ATOM 867 N N . ARG A 1 113 ? -12.409 19.151 2.860 1.00 84.00 113 ARG A N 1
ATOM 868 C CA . ARG A 1 113 ? -12.152 19.266 4.305 1.00 84.00 113 ARG A CA 1
ATOM 869 C C . ARG A 1 113 ? -12.867 20.468 4.909 1.00 84.00 113 ARG A C 1
ATOM 871 O O . ARG A 1 113 ? -13.487 20.331 5.960 1.00 84.00 113 ARG A O 1
ATOM 878 N N . ALA A 1 114 ? -12.818 21.623 4.255 1.00 82.50 114 ALA A N 1
ATOM 879 C CA . ALA A 1 114 ? -13.504 22.804 4.751 1.00 82.50 114 ALA A CA 1
ATOM 880 C C . ALA A 1 114 ? -15.029 22.628 4.775 1.00 82.50 114 ALA A C 1
ATOM 882 O O . ALA A 1 114 ? -15.653 23.007 5.759 1.00 82.50 114 ALA A O 1
ATOM 883 N N . GLU A 1 115 ? -15.620 21.991 3.763 1.00 86.25 115 GLU A N 1
ATOM 884 C CA . GLU A 1 115 ? -17.054 21.682 3.723 1.00 86.25 115 GLU A CA 1
ATOM 885 C C . GLU A 1 115 ? -17.488 20.834 4.928 1.00 86.25 115 GLU A C 1
ATOM 887 O O . GLU A 1 115 ? -18.416 21.205 5.652 1.00 86.25 115 GLU A O 1
ATOM 892 N N . THR A 1 116 ? -16.768 19.742 5.211 1.00 85.12 116 THR A N 1
ATOM 893 C CA . THR A 1 116 ? -17.060 18.896 6.384 1.00 85.12 116 THR A CA 1
ATOM 894 C C . THR A 1 116 ? -16.927 19.665 7.700 1.00 85.12 116 THR A C 1
ATOM 896 O O . THR A 1 116 ? -17.779 19.545 8.582 1.00 85.12 116 THR A O 1
ATOM 899 N N . ALA A 1 117 ? -15.905 20.515 7.806 1.00 81.38 117 ALA A N 1
ATOM 900 C CA . ALA A 1 117 ? -15.626 21.301 8.996 1.00 81.38 117 ALA A CA 1
ATOM 901 C C . ALA A 1 117 ? -16.684 22.402 9.227 1.00 81.38 117 ALA A C 1
ATOM 903 O O . ALA A 1 117 ? -17.143 22.591 10.354 1.00 81.38 117 ALA A O 1
ATOM 904 N N . PHE A 1 118 ? -17.151 23.075 8.169 1.00 84.25 118 PHE A N 1
ATOM 905 C CA . PHE A 1 118 ? -18.264 24.028 8.251 1.00 84.25 118 PHE A CA 1
ATOM 906 C C . PHE A 1 118 ? -19.592 23.338 8.597 1.00 84.25 118 PHE A C 1
ATOM 908 O O . PHE A 1 118 ? -20.390 23.888 9.357 1.00 84.25 118 PHE A O 1
ATOM 915 N N . ALA A 1 119 ? -19.827 22.114 8.114 1.00 87.44 119 ALA A N 1
ATOM 916 C CA . ALA A 1 119 ? -21.006 21.330 8.487 1.00 87.44 119 ALA A CA 1
ATOM 917 C C . ALA A 1 119 ? -20.991 20.901 9.970 1.00 87.44 119 ALA A C 1
ATOM 919 O O . ALA A 1 119 ? -22.040 20.777 10.607 1.00 87.44 119 ALA A O 1
ATOM 920 N N . GLU A 1 120 ? -19.816 20.649 10.547 1.00 86.06 120 GLU A N 1
ATOM 921 C CA . GLU A 1 120 ? -19.650 20.402 11.986 1.00 86.06 120 GLU A CA 1
ATOM 922 C C . GLU A 1 120 ? -19.875 21.663 12.820 1.00 86.06 120 GLU A C 1
ATOM 924 O O . GLU A 1 120 ? -20.619 21.619 13.804 1.00 86.06 120 GLU A O 1
ATOM 929 N N . ASP A 1 121 ? -19.307 22.791 12.394 1.00 83.88 121 ASP A N 1
ATOM 930 C CA . ASP A 1 121 ? -19.498 24.091 13.038 1.00 83.88 121 ASP A CA 1
ATOM 931 C C . ASP A 1 121 ? -20.976 24.507 13.027 1.00 83.88 121 ASP A C 1
ATOM 933 O O . ASP A 1 121 ? -21.509 24.930 14.054 1.00 83.88 121 ASP A O 1
ATOM 937 N N . GLY A 1 122 ? -21.675 24.309 11.903 1.00 84.94 122 GLY A N 1
ATOM 938 C CA . GLY A 1 122 ? -23.113 24.557 11.786 1.00 84.94 122 GLY A CA 1
ATOM 939 C C . GLY A 1 122 ? -23.938 23.698 12.749 1.00 84.94 122 GLY A C 1
ATOM 940 O O . GLY A 1 122 ? -24.839 24.201 13.421 1.00 84.94 122 GLY A O 1
ATOM 941 N N . ARG A 1 123 ? -23.582 22.415 12.910 1.00 86.00 123 ARG A N 1
ATOM 942 C CA . ARG A 1 123 ? -24.210 21.528 13.907 1.00 86.00 123 ARG A CA 1
ATOM 943 C C . ARG A 1 123 ? -23.927 21.981 15.341 1.00 86.00 123 ARG A C 1
ATOM 945 O O . ARG A 1 123 ? -24.816 21.895 16.188 1.00 86.00 123 ARG A O 1
ATOM 952 N N . ALA A 1 124 ? -22.715 22.446 15.637 1.00 83.62 124 ALA A N 1
ATOM 953 C CA . ALA A 1 124 ? -22.358 22.974 16.954 1.00 83.62 124 ALA A CA 1
ATOM 954 C C . ALA A 1 124 ? -23.104 24.280 17.276 1.00 83.62 124 ALA A C 1
ATOM 956 O O . ALA A 1 124 ? -23.556 24.471 18.410 1.00 83.62 124 ALA A O 1
ATOM 957 N N . LEU A 1 125 ? -23.285 25.148 16.279 1.00 85.56 125 LEU A N 1
ATOM 958 C CA . LEU A 1 125 ? -24.047 26.385 16.407 1.00 85.56 125 LEU A CA 1
ATOM 959 C C . LEU A 1 125 ? -25.539 26.111 16.639 1.00 85.56 125 LEU A C 1
ATOM 961 O O . LEU A 1 125 ? -26.118 26.690 17.553 1.00 85.56 125 LEU A O 1
ATOM 965 N N . GLU A 1 126 ? -26.149 25.183 15.894 1.00 86.12 126 GLU A N 1
ATOM 966 C CA . GLU A 1 126 ? -27.553 24.797 16.105 1.00 86.12 126 GLU A CA 1
ATOM 967 C C . GLU A 1 126 ? -27.769 24.141 17.476 1.00 86.12 126 GLU A C 1
ATOM 969 O O . GLU A 1 126 ? -28.698 24.509 18.194 1.00 86.12 126 GLU A O 1
ATOM 974 N N . LYS A 1 127 ? -26.858 23.269 17.934 1.00 84.31 127 LYS A N 1
ATOM 975 C CA . LYS A 1 127 ? -26.884 22.765 19.322 1.00 84.31 127 LYS A CA 1
ATOM 976 C C . LYS A 1 127 ? -26.840 23.910 20.336 1.00 84.31 127 LYS A C 1
ATOM 978 O O . LYS A 1 127 ? -27.651 23.946 21.257 1.00 84.31 127 LYS A O 1
ATOM 983 N N . SER A 1 128 ? -25.950 24.879 20.141 1.00 83.75 128 SER A N 1
ATOM 984 C CA . SER A 1 128 ? -25.813 26.033 21.040 1.00 83.75 128 SER A CA 1
ATOM 985 C C . SER A 1 128 ? -27.073 26.910 21.045 1.00 83.75 128 SER A C 1
ATOM 987 O O . SER A 1 128 ? -27.532 27.328 22.104 1.00 83.75 128 SER A O 1
ATOM 989 N N . LYS A 1 129 ? -27.696 27.113 19.880 1.00 82.44 129 LYS A N 1
ATOM 990 C CA . LYS A 1 129 ? -28.975 27.818 19.716 1.00 82.44 129 LYS A CA 1
ATOM 991 C C . LYS A 1 129 ? -30.134 27.092 20.401 1.00 82.44 129 LYS A C 1
ATOM 993 O O . LYS A 1 129 ? -30.931 27.741 21.068 1.00 82.44 129 LYS A O 1
ATOM 998 N N . THR A 1 130 ? -30.214 25.762 20.300 1.00 84.81 130 THR A N 1
ATOM 999 C CA . THR A 1 130 ? -31.242 24.977 21.013 1.00 84.81 130 THR A CA 1
ATOM 1000 C C . THR A 1 130 ? -31.071 25.037 22.533 1.00 84.81 130 THR A C 1
ATOM 1002 O O . THR A 1 130 ? -32.061 25.163 23.249 1.00 84.81 130 THR A O 1
ATOM 1005 N N . LEU A 1 131 ? -29.828 25.043 23.032 1.00 80.88 131 LEU A N 1
ATOM 1006 C CA . LEU A 1 131 ? -29.531 25.233 24.456 1.00 80.88 131 LEU A CA 1
ATOM 1007 C C . LEU A 1 131 ? -29.912 26.643 24.931 1.00 80.88 131 LEU A C 1
ATOM 1009 O O . LEU A 1 131 ? -30.499 26.788 25.997 1.00 80.88 131 LEU A O 1
ATOM 1013 N N . LEU A 1 132 ? -29.654 27.672 24.117 1.00 78.94 132 LEU A N 1
ATOM 1014 C CA . LEU A 1 132 ? -30.094 29.042 24.398 1.00 78.94 132 LEU A CA 1
ATOM 1015 C C . LEU A 1 132 ? -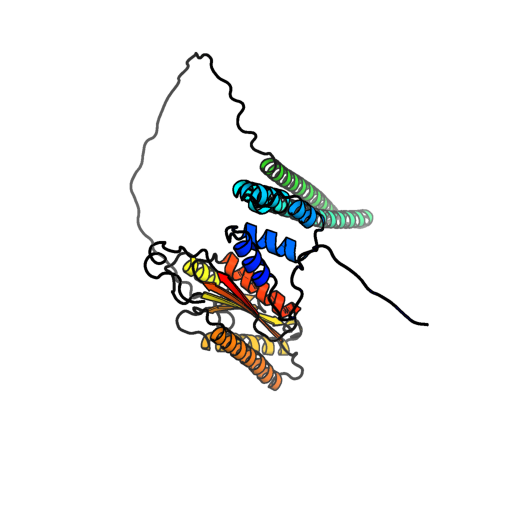31.621 29.195 24.356 1.00 78.94 132 LEU A C 1
ATOM 1017 O O . LEU A 1 132 ? -32.175 29.938 25.161 1.00 78.94 132 LEU A O 1
ATOM 1021 N N . ALA A 1 133 ? -32.323 28.488 23.470 1.00 79.81 133 ALA A N 1
ATOM 1022 C CA . ALA A 1 133 ? -33.788 28.480 23.446 1.00 79.81 133 ALA A CA 1
ATOM 1023 C C . ALA A 1 133 ? -34.388 27.786 24.686 1.00 79.81 133 ALA A C 1
ATOM 1025 O O . ALA A 1 133 ? -35.453 28.179 25.155 1.00 79.81 133 ALA A O 1
ATOM 1026 N N . ALA A 1 134 ? -33.681 26.808 25.262 1.00 80.81 134 ALA A N 1
ATOM 1027 C CA . ALA A 1 134 ? -34.035 26.133 26.514 1.00 80.81 134 ALA A CA 1
ATOM 1028 C C . ALA A 1 134 ? -33.553 26.877 27.783 1.00 80.81 134 ALA A C 1
ATOM 1030 O O . ALA A 1 134 ? -33.597 26.324 28.882 1.00 80.81 134 ALA A O 1
ATOM 1031 N N . SER A 1 135 ? -33.106 28.134 27.656 1.00 72.56 135 SER A N 1
ATOM 1032 C CA . SER A 1 135 ? -32.432 28.905 28.717 1.00 72.56 135 SER A CA 1
ATOM 1033 C C . SER A 1 135 ? -33.269 29.241 29.955 1.00 72.56 135 SER A C 1
ATOM 1035 O O . SER A 1 135 ? -32.707 29.742 30.928 1.00 72.56 135 SER A O 1
ATOM 1037 N N . ALA A 1 136 ? -34.569 28.925 29.975 1.00 67.19 136 ALA A N 1
ATOM 1038 C CA . ALA A 1 136 ? -35.517 29.271 31.043 1.00 67.19 136 ALA A CA 1
ATOM 1039 C C . ALA A 1 136 ? -35.214 28.672 32.442 1.00 67.19 136 ALA A C 1
ATOM 1041 O O . ALA A 1 136 ? -35.980 28.885 33.378 1.00 67.19 136 ALA A O 1
ATOM 1042 N N . GLY A 1 137 ? -34.095 27.966 32.619 1.00 68.00 137 GLY A N 1
ATOM 1043 C CA . GLY A 1 137 ? -33.584 27.513 33.919 1.00 68.00 137 GLY A CA 1
ATOM 1044 C C . GLY A 1 137 ? -32.055 27.434 34.002 1.00 68.00 137 GLY A C 1
ATOM 1045 O O . GLY A 1 137 ? -31.531 26.770 34.893 1.00 68.00 137 GLY A O 1
ATOM 1046 N N . MET A 1 138 ? -31.328 28.054 33.065 1.00 78.75 138 MET A N 1
ATOM 1047 C CA . MET A 1 138 ? -29.862 27.983 33.023 1.00 78.75 138 MET A CA 1
ATOM 1048 C C . MET A 1 138 ? -29.214 29.001 33.964 1.00 78.75 138 MET A C 1
ATOM 1050 O O . MET A 1 138 ? -29.665 30.140 34.083 1.00 78.75 138 MET A O 1
ATOM 1054 N N . SER A 1 139 ? -28.107 28.612 34.599 1.00 80.00 139 SER A N 1
ATOM 1055 C CA . SER A 1 139 ? -27.307 29.536 35.406 1.00 80.00 139 SER A CA 1
ATOM 1056 C C . SER A 1 139 ? -26.473 30.475 34.525 1.00 80.00 139 SER A C 1
ATOM 1058 O O . SER A 1 139 ? -26.112 30.151 33.390 1.00 80.00 139 SER A O 1
ATOM 1060 N N . GLN A 1 140 ? -26.098 31.639 35.062 1.00 76.19 140 GLN A N 1
ATOM 1061 C CA . GLN A 1 140 ? -25.270 32.631 34.361 1.00 76.19 140 GLN A CA 1
ATOM 1062 C C . GLN A 1 140 ? -23.926 32.051 33.873 1.00 76.19 140 GLN A C 1
ATOM 1064 O O . GLN A 1 140 ? -23.445 32.412 32.800 1.00 76.19 140 GLN A O 1
ATOM 1069 N N . ALA A 1 141 ? -23.355 31.094 34.611 1.00 76.69 141 ALA A N 1
ATOM 1070 C CA . ALA A 1 141 ? -22.136 30.386 34.219 1.00 76.69 141 ALA A CA 1
ATOM 1071 C C . ALA A 1 141 ? -22.349 29.463 33.003 1.00 76.69 141 ALA A C 1
ATOM 1073 O O . ALA A 1 141 ? -21.481 29.367 32.136 1.00 76.69 141 ALA A O 1
ATOM 1074 N N . GLN A 1 142 ? -23.514 28.816 32.900 1.00 75.81 142 GLN A N 1
ATOM 1075 C CA . GLN A 1 142 ? -23.851 27.962 31.759 1.00 75.81 142 GLN A CA 1
ATOM 1076 C C . GLN A 1 142 ? -24.102 28.790 30.492 1.00 75.81 142 GLN A C 1
ATOM 1078 O O . GLN A 1 142 ? -23.658 28.406 29.412 1.00 75.81 142 GLN A O 1
ATOM 1083 N N . LEU A 1 143 ? -24.741 29.957 30.619 1.00 76.50 143 LEU A N 1
ATOM 1084 C CA . LEU A 1 143 ? -24.920 30.893 29.504 1.00 76.50 143 LEU A CA 1
ATOM 1085 C C . LEU A 1 143 ? -23.584 31.477 29.019 1.00 76.50 143 LEU A C 1
ATOM 1087 O O . LEU A 1 143 ? -23.352 31.553 27.813 1.00 76.50 143 LEU A O 1
ATOM 1091 N N . ALA A 1 144 ? -22.673 31.814 29.940 1.00 78.69 144 ALA A N 1
ATOM 1092 C CA . ALA A 1 144 ? -21.326 32.264 29.594 1.00 78.69 144 ALA A CA 1
ATOM 1093 C C . ALA A 1 144 ? -20.538 31.186 28.827 1.00 78.69 144 ALA A C 1
ATOM 1095 O O . ALA A 1 144 ? -19.899 31.489 27.822 1.00 78.69 144 ALA A O 1
ATOM 1096 N N . HIS A 1 145 ? -20.638 29.917 29.238 1.00 79.19 145 HIS A N 1
ATOM 1097 C CA . HIS A 1 145 ? -19.987 28.805 28.541 1.00 79.19 145 HIS A CA 1
ATOM 1098 C C . HIS A 1 145 ? -20.520 28.615 27.108 1.00 79.19 145 HIS A C 1
ATOM 1100 O O . HIS A 1 145 ? -19.744 28.372 26.183 1.00 79.19 145 HIS A O 1
ATOM 1106 N N . VAL A 1 146 ? -21.834 28.758 26.893 1.00 80.88 146 VAL A N 1
ATOM 1107 C CA . VAL A 1 146 ? -22.429 28.676 25.547 1.00 80.88 146 VAL A CA 1
ATOM 1108 C C . VAL A 1 146 ? -21.997 29.858 24.672 1.00 80.88 146 VAL A C 1
ATOM 1110 O O . VAL A 1 146 ? -21.619 29.650 23.520 1.00 80.88 146 VAL A O 1
ATOM 1113 N N . ALA A 1 147 ? -21.958 31.078 25.218 1.00 77.19 147 ALA A N 1
ATOM 1114 C CA . ALA A 1 147 ? -21.485 32.262 24.498 1.00 77.19 147 ALA A CA 1
ATOM 1115 C C . ALA A 1 147 ? -20.006 32.142 24.078 1.00 77.19 147 ALA A C 1
ATOM 1117 O O . ALA A 1 147 ? -19.669 32.401 22.922 1.00 77.19 147 ALA A O 1
ATOM 1118 N N . VAL A 1 148 ? -19.134 31.674 24.979 1.00 82.62 148 VAL A N 1
ATOM 1119 C CA . VAL A 1 148 ? -17.716 31.399 24.678 1.00 82.62 148 VAL A CA 1
ATOM 1120 C C . VAL A 1 148 ? -17.583 30.318 23.600 1.00 82.62 148 VAL A C 1
ATOM 1122 O O . VAL A 1 148 ? -16.782 30.463 22.675 1.00 82.62 148 VAL A O 1
ATOM 1125 N N . GLY A 1 149 ? -18.412 29.271 23.658 1.00 79.56 149 GLY A N 1
ATOM 1126 C CA . GLY A 1 149 ? -18.474 28.235 22.626 1.00 79.56 149 GLY A CA 1
ATOM 1127 C C . GLY A 1 149 ? -18.838 28.785 21.243 1.00 79.56 149 GLY A C 1
ATOM 1128 O O . GLY A 1 149 ? -18.169 28.459 20.264 1.00 79.56 149 GLY A O 1
ATOM 1129 N N . MET A 1 150 ? -19.842 29.664 21.156 1.00 80.62 150 MET A N 1
ATOM 1130 C CA . MET A 1 150 ? -20.262 30.299 19.898 1.00 80.62 150 MET A CA 1
ATOM 1131 C C . MET A 1 150 ? -19.186 31.225 19.317 1.00 80.62 150 MET A C 1
ATOM 1133 O O . MET A 1 150 ? -18.909 31.162 18.119 1.00 80.62 150 MET A O 1
ATOM 1137 N N . VAL A 1 151 ? -18.533 32.038 20.154 1.00 83.81 151 VAL A N 1
ATOM 1138 C CA . VAL A 1 151 ? -17.405 32.888 19.728 1.00 83.81 151 VAL A CA 1
ATOM 1139 C C . VAL A 1 151 ? -16.247 32.027 19.216 1.00 83.81 151 VAL A C 1
ATOM 1141 O O . VAL A 1 151 ? -15.676 32.319 18.165 1.00 83.81 151 VAL A O 1
ATOM 1144 N N . GLY A 1 152 ? -15.952 30.914 19.894 1.00 84.00 152 GLY A N 1
ATOM 1145 C CA . GLY A 1 152 ? -14.927 29.965 19.465 1.00 84.00 152 GLY A CA 1
ATOM 1146 C C . GLY A 1 152 ? -15.254 29.259 18.145 1.00 84.00 152 GLY A C 1
ATOM 1147 O O . GLY A 1 152 ? -14.348 28.969 17.367 1.00 84.00 152 GLY A O 1
ATOM 1148 N N . VAL A 1 153 ? -16.527 28.969 17.854 1.00 84.44 153 VAL A N 1
ATOM 1149 C CA . VAL A 1 153 ? -16.946 28.457 16.532 1.00 84.44 153 VAL A CA 1
ATOM 1150 C C . VAL A 1 153 ? -16.737 29.522 15.449 1.00 84.44 153 VAL A C 1
ATOM 1152 O O . VAL A 1 153 ? -16.170 29.217 14.405 1.00 84.44 153 VAL A O 1
ATOM 1155 N N . ASN A 1 154 ? -17.097 30.781 15.715 1.00 79.38 154 ASN A N 1
ATOM 1156 C CA . ASN A 1 154 ? -16.952 31.866 14.739 1.00 79.38 154 ASN A CA 1
ATOM 1157 C C . ASN A 1 154 ? -15.476 32.187 14.414 1.00 79.38 154 ASN A C 1
ATOM 1159 O O . ASN A 1 154 ? -15.123 32.385 13.254 1.00 79.38 154 ASN A O 1
ATOM 1163 N N . SER A 1 155 ? -14.591 32.163 15.420 1.00 84.25 155 SER A N 1
ATOM 1164 C CA . SER A 1 155 ? -13.141 32.340 15.221 1.00 84.25 155 SER A CA 1
ATOM 1165 C C . SER A 1 155 ? -12.547 31.236 14.339 1.00 84.25 155 SER A C 1
ATOM 1167 O O . SER A 1 155 ? -11.835 31.520 13.378 1.00 84.25 155 SER A O 1
ATOM 1169 N N . ARG A 1 156 ? -12.904 29.972 14.612 1.00 84.25 156 ARG A N 1
ATOM 1170 C CA . ARG A 1 156 ? -12.439 28.810 13.835 1.00 84.25 156 ARG A CA 1
ATOM 1171 C C . ARG A 1 156 ? -12.941 28.837 12.392 1.00 84.25 156 ARG A C 1
ATOM 1173 O O . ARG A 1 156 ? -12.192 28.492 11.481 1.00 84.25 156 ARG A O 1
ATOM 1180 N N . ALA A 1 157 ? -14.180 29.274 12.169 1.00 81.19 157 ALA A N 1
ATOM 1181 C CA . ALA A 1 157 ? -14.725 29.462 10.828 1.00 81.19 157 ALA A CA 1
ATOM 1182 C C . ALA A 1 157 ? -13.946 30.533 10.038 1.00 81.19 157 ALA A C 1
ATOM 1184 O O . ALA A 1 157 ? -13.621 30.317 8.869 1.00 81.19 157 ALA A O 1
ATOM 1185 N N . GLY A 1 158 ? -13.588 31.650 10.684 1.00 78.88 158 GLY A N 1
ATOM 1186 C CA . GLY A 1 158 ? -12.771 32.711 10.086 1.00 78.88 158 GLY A CA 1
ATOM 1187 C C . GLY A 1 158 ? -11.369 32.241 9.687 1.00 78.88 158 GLY A C 1
ATOM 1188 O O . GLY A 1 158 ? -10.949 32.451 8.549 1.00 78.88 158 GLY A O 1
ATOM 1189 N N . GLU A 1 159 ? -10.670 31.539 10.582 1.00 85.69 159 GLU A N 1
ATOM 1190 C CA . GLU A 1 159 ? -9.340 30.969 10.313 1.00 85.69 159 GLU A CA 1
ATOM 1191 C C . GLU A 1 159 ? -9.365 30.010 9.112 1.00 85.69 159 GLU A C 1
ATOM 1193 O O . GLU A 1 159 ? -8.577 30.156 8.173 1.00 85.69 159 GLU A O 1
ATOM 1198 N N . ARG A 1 160 ? -10.344 29.098 9.064 1.00 82.06 160 ARG A N 1
ATOM 1199 C CA . ARG A 1 160 ? -10.510 28.141 7.955 1.00 82.06 160 ARG A CA 1
ATOM 1200 C C . ARG A 1 160 ? -10.727 28.831 6.610 1.00 82.06 160 ARG A C 1
ATOM 1202 O O . ARG A 1 160 ? -10.174 28.400 5.599 1.00 82.06 160 ARG A O 1
ATOM 1209 N N . LEU A 1 161 ? -11.502 29.915 6.591 1.00 83.12 161 LEU A N 1
ATOM 1210 C CA . LEU A 1 161 ? -11.765 30.683 5.375 1.00 83.12 161 LEU A CA 1
ATOM 1211 C C . LEU A 1 161 ? -10.491 31.386 4.878 1.00 83.12 161 LEU A C 1
ATOM 1213 O O . LEU A 1 161 ? -10.207 31.380 3.680 1.00 83.12 161 LEU A O 1
ATOM 1217 N N . THR A 1 162 ? -9.662 31.903 5.790 1.00 85.50 162 THR A N 1
ATOM 1218 C CA . THR A 1 162 ? -8.356 32.472 5.419 1.00 85.50 162 THR A CA 1
ATOM 1219 C C . THR A 1 162 ? -7.374 31.426 4.886 1.00 85.50 162 THR A C 1
ATOM 1221 O O . THR A 1 162 ? -6.643 31.704 3.933 1.00 85.50 162 THR A O 1
ATOM 1224 N N . ASP A 1 163 ? -7.376 30.209 5.428 1.00 83.25 163 ASP A N 1
ATOM 1225 C CA . ASP A 1 163 ? -6.495 29.135 4.961 1.00 83.25 163 ASP A CA 1
ATOM 1226 C C . ASP A 1 163 ? -6.914 28.575 3.597 1.00 83.25 163 ASP A C 1
ATOM 1228 O O . ASP A 1 163 ? -6.056 28.275 2.756 1.00 83.25 163 ASP A O 1
ATOM 1232 N N . LEU A 1 164 ? -8.219 28.516 3.319 1.00 83.62 164 LEU A N 1
ATOM 1233 C CA . LEU A 1 164 ? -8.727 28.235 1.976 1.00 83.62 164 LEU A CA 1
ATOM 1234 C C . LEU A 1 164 ? -8.263 29.288 0.967 1.00 83.62 164 LEU A C 1
ATOM 1236 O O . LEU A 1 164 ? -7.723 28.929 -0.081 1.00 83.62 164 LEU A O 1
ATOM 1240 N N . LEU A 1 165 ? -8.400 30.576 1.295 1.00 84.75 165 LEU A N 1
ATOM 1241 C CA . LEU A 1 165 ? -7.968 31.669 0.419 1.00 84.75 165 LEU A CA 1
ATOM 1242 C C . LEU A 1 165 ? -6.465 31.609 0.120 1.00 84.75 165 LEU A C 1
ATOM 1244 O O . LEU A 1 165 ? -6.064 31.759 -1.031 1.00 84.75 165 LEU A O 1
ATOM 1248 N N . LYS A 1 166 ? -5.623 31.303 1.115 1.00 84.94 166 LYS A N 1
ATOM 1249 C CA . LYS A 1 166 ? -4.175 31.101 0.906 1.00 84.94 166 LYS A CA 1
ATOM 1250 C C . LYS A 1 166 ? -3.866 29.898 0.018 1.00 84.94 166 LYS A C 1
ATOM 1252 O O . LYS A 1 166 ? -2.861 29.887 -0.691 1.00 84.94 166 LYS A O 1
ATOM 1257 N N . THR A 1 167 ? -4.671 28.844 0.095 1.00 82.69 167 THR A N 1
ATOM 1258 C CA . THR A 1 167 ? -4.481 27.629 -0.710 1.00 82.69 167 THR A CA 1
ATOM 1259 C C . THR A 1 167 ? -4.884 27.873 -2.163 1.00 82.69 167 THR A C 1
ATOM 1261 O O . THR A 1 167 ? -4.134 27.521 -3.069 1.00 82.69 167 THR A O 1
ATOM 1264 N N . LEU A 1 168 ? -5.986 28.592 -2.384 1.00 82.56 168 LEU A N 1
ATOM 1265 C CA . LEU A 1 168 ? -6.405 29.054 -3.709 1.00 82.56 168 LEU A CA 1
ATOM 1266 C C . LEU A 1 168 ? -5.409 30.050 -4.318 1.00 82.56 168 LEU A C 1
ATOM 1268 O O . LEU A 1 168 ? -5.064 29.925 -5.489 1.00 82.56 168 LEU A O 1
ATOM 1272 N N . ALA A 1 169 ? -4.884 30.993 -3.530 1.00 80.94 169 ALA A N 1
ATOM 1273 C CA . ALA A 1 169 ? -3.875 31.946 -3.994 1.00 80.94 169 ALA A CA 1
ATOM 1274 C C . ALA A 1 169 ? -2.576 31.253 -4.441 1.00 80.94 169 ALA A C 1
ATOM 1276 O O . ALA A 1 169 ? -2.002 31.613 -5.467 1.00 80.94 169 ALA A O 1
ATOM 1277 N N . ARG A 1 170 ? -2.135 30.218 -3.709 1.00 80.12 170 ARG A N 1
ATOM 1278 C CA . ARG A 1 170 ? -0.979 29.393 -4.096 1.00 80.12 170 ARG A CA 1
ATOM 1279 C C . ARG A 1 170 ? -1.225 28.625 -5.391 1.00 80.12 170 ARG A C 1
ATOM 1281 O O . ARG A 1 170 ? -0.337 28.574 -6.232 1.00 80.12 170 ARG A O 1
ATOM 1288 N N . TRP A 1 171 ? -2.420 28.071 -5.572 1.00 80.12 171 TRP A N 1
ATOM 1289 C CA . TRP A 1 171 ? -2.783 27.390 -6.814 1.00 80.12 171 TRP A CA 1
ATOM 1290 C C . TRP A 1 171 ? -2.806 28.349 -8.013 1.00 80.12 171 TRP A C 1
ATOM 1292 O O . TRP A 1 171 ? -2.212 28.056 -9.048 1.00 80.12 171 TRP A O 1
ATOM 1302 N N . LEU A 1 172 ? -3.393 29.540 -7.848 1.00 77.31 172 LEU A N 1
ATOM 1303 C CA . LEU A 1 172 ? -3.414 30.566 -8.894 1.00 77.31 172 LEU A CA 1
ATOM 1304 C C . LEU A 1 172 ? -2.001 30.997 -9.315 1.00 77.31 172 LEU A C 1
ATOM 1306 O O . LEU A 1 172 ? -1.757 31.195 -10.504 1.00 77.31 172 LEU A O 1
ATOM 1310 N N . ALA A 1 173 ? -1.063 31.076 -8.367 1.00 75.94 173 ALA A N 1
ATOM 1311 C CA . ALA A 1 173 ? 0.338 31.383 -8.652 1.00 75.94 173 ALA A CA 1
ATOM 1312 C C . ALA A 1 173 ? 1.044 30.288 -9.476 1.00 75.94 173 ALA A C 1
ATOM 1314 O O . ALA A 1 173 ? 1.883 30.614 -10.305 1.00 75.94 173 ALA A O 1
ATOM 1315 N N . VAL A 1 174 ? 0.680 29.014 -9.291 1.00 71.00 174 VAL A N 1
ATOM 1316 C CA . VAL A 1 174 ? 1.209 27.879 -10.075 1.00 71.00 174 VAL A CA 1
ATOM 1317 C C . VAL A 1 174 ? 0.566 27.797 -11.465 1.00 71.00 174 VAL A C 1
ATOM 1319 O O . VAL A 1 174 ? 1.198 27.353 -12.415 1.00 71.00 174 VAL A O 1
ATOM 1322 N N . SER A 1 175 ? -0.688 28.237 -11.599 1.00 59.97 175 SER A N 1
ATOM 1323 C CA . SER A 1 175 ? -1.439 28.192 -12.862 1.00 59.97 175 SER A CA 1
ATOM 1324 C C . SER A 1 175 ? -1.113 29.321 -13.844 1.00 59.97 175 SER A C 1
ATOM 1326 O O . SER A 1 175 ? -1.546 29.267 -14.995 1.00 59.97 175 SER A O 1
ATOM 1328 N N . LYS A 1 176 ? -0.395 30.363 -13.405 1.00 55.38 176 LYS A N 1
ATOM 1329 C CA . LYS A 1 176 ? -0.027 31.483 -14.270 1.00 55.38 176 LYS A CA 1
ATOM 1330 C C . LYS A 1 176 ? 1.193 31.063 -15.101 1.00 55.38 176 LYS A C 1
ATOM 1332 O O . LYS A 1 176 ? 2.247 30.845 -14.511 1.00 55.38 176 LYS A O 1
ATOM 1337 N N . PRO A 1 177 ? 1.077 30.919 -16.433 1.00 46.59 177 PRO A N 1
ATOM 1338 C CA . PRO A 1 177 ? 2.238 30.614 -17.253 1.00 46.59 177 PRO A CA 1
ATOM 1339 C C . PRO A 1 177 ? 3.212 31.794 -17.187 1.00 46.59 177 PRO A C 1
ATOM 1341 O O . PRO A 1 177 ? 2.790 32.950 -17.296 1.00 46.59 177 PRO A O 1
ATOM 1344 N N . ASP A 1 178 ? 4.502 31.501 -17.022 1.00 42.47 178 ASP A N 1
ATOM 1345 C CA . ASP A 1 178 ? 5.575 32.439 -17.345 1.00 42.47 178 ASP A CA 1
ATOM 1346 C C . ASP A 1 178 ? 5.453 32.785 -18.835 1.00 42.47 178 ASP A C 1
ATOM 1348 O O . ASP A 1 178 ? 5.906 32.059 -19.716 1.00 42.47 178 ASP A O 1
ATOM 1352 N N . VAL A 1 179 ? 4.785 33.898 -19.130 1.00 39.72 179 VAL A N 1
ATOM 1353 C CA . VAL A 1 179 ? 4.950 34.600 -20.401 1.00 39.72 179 VAL A CA 1
ATOM 1354 C C . VAL A 1 179 ? 6.271 35.348 -20.276 1.00 39.72 179 VAL A C 1
ATOM 1356 O O . VAL A 1 179 ? 6.301 36.498 -19.841 1.00 39.72 179 VAL A O 1
ATOM 1359 N N . ALA A 1 180 ? 7.372 34.665 -20.576 1.00 39.94 180 ALA A N 1
ATOM 1360 C CA . ALA A 1 180 ? 8.659 35.318 -20.746 1.00 39.94 180 ALA A CA 1
ATOM 1361 C C . ALA A 1 180 ? 8.769 35.907 -22.165 1.00 39.94 180 ALA A C 1
ATOM 1363 O O . ALA A 1 180 ? 8.379 35.280 -23.148 1.00 39.94 180 ALA A O 1
ATOM 1364 N N . ASP A 1 181 ? 9.347 37.108 -22.208 1.00 34.78 181 ASP A N 1
ATOM 1365 C CA . ASP A 1 181 ? 10.050 37.736 -23.331 1.00 34.78 181 ASP A CA 1
ATOM 1366 C C . ASP A 1 181 ? 9.235 38.447 -24.427 1.00 34.78 181 ASP A C 1
ATOM 1368 O O . ASP A 1 181 ? 9.056 37.977 -25.549 1.00 34.78 181 ASP A O 1
ATOM 1372 N N . THR A 1 182 ? 8.886 39.709 -24.153 1.00 30.31 182 THR A N 1
ATOM 1373 C CA . THR A 1 182 ? 8.943 40.762 -25.183 1.00 30.31 182 THR A CA 1
ATOM 1374 C C . THR A 1 182 ? 10.347 41.381 -25.196 1.00 30.31 182 THR A C 1
ATOM 1376 O O . THR A 1 182 ? 10.800 41.820 -24.134 1.00 30.31 182 THR A O 1
ATOM 1379 N N . PRO A 1 183 ? 11.035 41.483 -26.349 1.00 39.66 183 PRO A N 1
ATOM 1380 C CA . PRO A 1 183 ? 12.342 42.117 -26.423 1.00 39.66 183 PRO A CA 1
ATOM 1381 C C . PRO A 1 183 ? 12.155 43.635 -26.508 1.00 39.66 183 PRO A C 1
ATOM 1383 O O . PRO A 1 183 ? 11.610 44.142 -27.486 1.00 39.66 183 PRO A O 1
ATOM 1386 N N . SER A 1 184 ? 12.630 44.368 -25.505 1.00 29.75 184 SER A N 1
ATOM 1387 C CA . SER A 1 184 ? 12.774 45.823 -25.600 1.00 29.75 184 SER A CA 1
ATOM 1388 C C . SER A 1 184 ? 14.254 46.165 -25.625 1.00 29.75 184 SER A C 1
ATOM 1390 O O . SER A 1 184 ? 14.956 46.035 -24.623 1.00 29.75 184 SER A O 1
ATOM 1392 N N . ALA A 1 185 ? 14.709 46.564 -26.808 1.00 34.81 185 ALA A N 1
ATOM 1393 C CA . ALA A 1 185 ? 16.006 47.172 -27.031 1.00 34.81 185 ALA A CA 1
ATOM 1394 C C . ALA A 1 185 ? 16.038 48.614 -26.492 1.00 34.81 185 ALA A C 1
ATOM 1396 O O . ALA A 1 185 ? 15.060 49.348 -26.610 1.00 34.81 185 ALA A O 1
ATOM 1397 N N . ASP A 1 186 ? 17.211 48.960 -25.960 1.00 31.09 186 ASP A N 1
ATOM 1398 C CA . ASP A 1 186 ? 17.853 50.272 -25.863 1.00 31.09 186 ASP A CA 1
ATOM 1399 C C . ASP A 1 186 ? 17.152 51.463 -25.186 1.00 31.09 186 ASP A C 1
ATOM 1401 O O . ASP A 1 186 ? 16.174 52.025 -25.671 1.00 31.09 186 ASP A O 1
ATOM 1405 N N . GLY A 1 187 ? 17.842 51.996 -24.166 1.00 29.62 187 GLY A N 1
ATOM 1406 C CA . GLY A 1 187 ? 18.027 53.446 -24.074 1.00 29.62 187 GLY A CA 1
ATOM 1407 C C . GLY A 1 187 ? 18.023 54.082 -22.681 1.00 29.62 187 GLY A C 1
ATOM 1408 O O . GLY A 1 187 ? 16.973 54.453 -22.178 1.00 29.62 187 GLY A O 1
ATOM 1409 N N . VAL A 1 188 ? 19.236 54.405 -22.207 1.00 29.34 188 VAL A N 1
ATOM 1410 C CA . VAL A 1 188 ? 19.595 55.628 -21.447 1.00 29.34 188 VAL A CA 1
ATOM 1411 C C . VAL A 1 188 ? 19.445 55.608 -19.907 1.00 29.34 188 VAL A C 1
ATOM 1413 O O . VAL A 1 188 ? 18.366 55.713 -19.337 1.00 29.34 188 VAL A O 1
ATOM 1416 N N . ALA A 1 189 ? 20.605 55.576 -19.234 1.00 30.92 189 ALA A N 1
ATOM 1417 C CA . ALA A 1 189 ? 20.842 56.020 -17.848 1.00 30.92 189 ALA A CA 1
ATOM 1418 C C . ALA A 1 189 ? 20.794 57.573 -17.764 1.00 30.92 189 ALA A C 1
ATOM 1420 O O . ALA A 1 189 ? 20.967 58.189 -18.817 1.00 30.92 189 ALA A O 1
ATOM 1421 N N . PRO A 1 190 ? 20.661 58.260 -16.596 1.00 38.81 190 PRO A N 1
ATOM 1422 C CA . PRO A 1 190 ? 21.638 58.174 -15.490 1.00 38.81 190 PRO A CA 1
ATOM 1423 C C . PRO A 1 190 ? 21.085 58.458 -14.065 1.00 38.81 190 PRO A C 1
ATOM 1425 O O . PRO A 1 190 ? 19.938 58.852 -13.889 1.00 38.81 190 PRO A O 1
ATOM 1428 N N . GLY A 1 191 ? 21.949 58.364 -13.040 1.00 25.59 191 GLY A N 1
ATOM 1429 C CA . GLY A 1 191 ? 21.837 59.227 -11.849 1.00 25.59 191 GLY A CA 1
ATOM 1430 C C . GLY A 1 191 ? 22.050 58.566 -10.486 1.00 25.59 191 GLY A C 1
ATOM 1431 O O . GLY A 1 191 ? 21.198 57.846 -9.989 1.00 25.59 191 GLY A O 1
ATOM 1432 N N . ALA A 1 192 ? 23.189 58.873 -9.871 1.00 27.91 192 ALA A N 1
ATOM 1433 C CA . ALA A 1 192 ? 23.677 58.410 -8.576 1.00 27.91 192 ALA A CA 1
ATOM 1434 C C . ALA A 1 192 ? 22.798 58.749 -7.354 1.00 27.91 192 ALA A C 1
ATOM 1436 O O . ALA A 1 192 ? 22.265 59.851 -7.256 1.00 27.91 192 ALA A O 1
ATOM 1437 N N . SER A 1 193 ? 22.843 57.887 -6.329 1.00 28.33 193 SER A N 1
ATOM 1438 C CA . SER A 1 193 ? 23.315 58.287 -4.990 1.00 28.33 193 SER A CA 1
ATOM 1439 C C . SER A 1 193 ? 23.640 57.080 -4.110 1.00 28.33 193 SER A C 1
ATOM 1441 O O . SER A 1 193 ? 22.800 56.234 -3.818 1.00 28.33 193 SER A O 1
ATOM 1443 N N . GLN A 1 194 ? 24.909 57.033 -3.712 1.00 29.11 194 GLN A N 1
ATOM 1444 C CA . GLN A 1 194 ? 25.460 56.230 -2.627 1.00 29.11 194 GLN A CA 1
ATOM 1445 C C . GLN A 1 194 ? 24.950 56.764 -1.285 1.00 29.11 194 GLN A C 1
ATOM 1447 O O . GLN A 1 194 ? 24.881 57.978 -1.143 1.00 29.11 194 GLN A O 1
ATOM 1452 N N . VAL A 1 195 ? 24.756 55.891 -0.291 1.00 25.64 195 VAL A N 1
ATOM 1453 C CA . VAL A 1 195 ? 25.388 56.028 1.036 1.00 25.64 195 VAL A CA 1
ATOM 1454 C C . VAL A 1 195 ? 25.603 54.618 1.594 1.00 25.64 195 VAL A C 1
ATOM 1456 O O . VAL A 1 195 ? 24.665 53.840 1.742 1.00 25.64 195 VAL A O 1
ATOM 1459 N N . ALA A 1 196 ? 26.865 54.304 1.869 1.00 26.80 196 ALA A N 1
ATOM 1460 C CA . ALA A 1 196 ? 27.323 53.164 2.651 1.00 26.80 196 ALA A CA 1
ATOM 1461 C C . ALA A 1 196 ? 27.501 53.577 4.117 1.00 26.80 196 ALA A C 1
ATOM 1463 O O . ALA A 1 196 ? 27.832 54.737 4.345 1.00 26.80 196 ALA A O 1
ATOM 1464 N N . THR A 1 197 ? 27.383 52.619 5.046 1.00 26.08 197 THR A N 1
ATOM 1465 C CA . THR A 1 197 ? 28.252 52.422 6.236 1.00 26.08 197 THR A CA 1
ATOM 1466 C C . THR A 1 197 ? 27.762 51.190 7.018 1.00 26.08 197 THR A C 1
ATOM 1468 O O . THR A 1 197 ? 26.584 51.086 7.339 1.00 26.08 197 THR A O 1
ATOM 1471 N N . SER A 1 198 ? 28.577 50.123 7.062 1.00 26.80 198 SER A N 1
ATOM 1472 C CA . SER A 1 198 ? 29.391 49.667 8.222 1.00 26.80 198 SER A CA 1
ATOM 1473 C C . SER A 1 198 ? 28.575 48.844 9.234 1.00 26.80 198 SER A C 1
ATOM 1475 O O . SER A 1 198 ? 27.472 49.234 9.575 1.00 26.80 198 SER A O 1
ATOM 1477 N N . GLU A 1 199 ? 28.998 47.742 9.840 1.00 25.77 199 GLU A N 1
ATOM 1478 C CA . GLU A 1 199 ? 30.261 47.011 9.933 1.00 25.77 199 GLU A CA 1
ATOM 1479 C C . GLU A 1 199 ? 29.919 45.709 10.691 1.00 25.77 199 GLU A C 1
ATOM 1481 O O . GLU A 1 199 ? 29.072 45.708 11.584 1.00 25.77 199 GLU A O 1
ATOM 1486 N N . THR A 1 200 ? 30.570 44.597 10.357 1.00 34.66 200 THR A N 1
ATOM 1487 C CA . THR A 1 200 ? 30.733 43.445 11.266 1.00 34.66 200 THR A CA 1
ATOM 1488 C C . THR A 1 200 ? 32.146 43.530 11.836 1.00 34.66 200 THR A C 1
ATOM 1490 O O . THR A 1 200 ? 33.052 43.936 11.107 1.00 34.66 200 THR A O 1
ATOM 1493 N N . PRO A 1 201 ? 32.377 43.164 13.104 1.00 34.34 201 PRO A N 1
ATOM 1494 C CA . PRO A 1 201 ? 33.123 41.919 13.363 1.00 34.34 201 PRO A CA 1
ATOM 1495 C C . PRO A 1 201 ? 32.621 41.230 14.656 1.00 34.34 201 PRO A C 1
ATOM 1497 O O . PRO A 1 201 ? 32.092 41.873 15.548 1.00 34.34 201 PRO A O 1
ATOM 1500 N N . GLY A 1 202 ? 32.657 39.916 14.854 1.00 26.53 202 GLY A N 1
ATOM 1501 C CA . GLY A 1 202 ? 33.727 38.961 14.598 1.00 26.53 202 GLY A CA 1
ATOM 1502 C C . GLY A 1 202 ? 34.058 38.291 15.939 1.00 26.53 202 GLY A C 1
ATOM 1503 O O . GLY A 1 202 ? 34.668 38.912 16.801 1.00 26.53 202 GLY A O 1
ATOM 1504 N N . ALA A 1 203 ? 33.638 37.039 16.133 1.00 27.19 203 ALA A N 1
ATOM 1505 C CA . ALA A 1 203 ? 34.115 36.189 17.222 1.00 27.19 203 ALA A CA 1
ATOM 1506 C C . ALA A 1 203 ? 34.127 34.733 16.748 1.00 27.19 203 ALA A C 1
ATOM 1508 O O . ALA A 1 203 ? 33.090 34.104 16.547 1.00 27.19 203 ALA A O 1
ATOM 1509 N N . SER A 1 204 ? 35.339 34.244 16.522 1.00 26.23 204 SER A N 1
ATOM 1510 C CA . SER A 1 204 ? 35.669 32.870 16.166 1.00 26.23 204 SER A CA 1
ATOM 1511 C C . SER A 1 204 ? 35.952 32.045 17.429 1.00 26.23 204 SER A C 1
ATOM 1513 O O . SER A 1 204 ? 36.396 32.608 18.429 1.00 26.23 204 SER A O 1
ATOM 1515 N N . MET A 1 205 ? 35.858 30.713 17.277 1.00 27.77 205 MET A N 1
ATOM 1516 C CA . MET A 1 205 ? 36.537 29.638 18.041 1.00 27.77 205 MET A CA 1
ATOM 1517 C C . MET A 1 205 ? 35.774 28.968 19.223 1.00 27.77 205 MET A C 1
ATOM 1519 O O . MET A 1 205 ? 34.836 29.549 19.756 1.00 27.77 205 MET A O 1
ATOM 1523 N N . PRO A 1 206 ? 36.057 27.673 19.535 1.00 46.56 206 PRO A N 1
ATOM 1524 C CA . PRO A 1 206 ? 35.126 26.565 19.274 1.00 46.56 206 PRO A CA 1
ATOM 1525 C C . PRO A 1 206 ? 34.863 25.665 20.507 1.00 46.56 206 PRO A C 1
ATOM 1527 O O . PRO A 1 206 ? 35.584 25.721 21.497 1.00 46.56 206 PRO A O 1
ATOM 1530 N N . ALA A 1 207 ? 33.889 24.755 20.426 1.00 25.41 207 ALA A N 1
ATOM 1531 C CA . ALA A 1 207 ? 33.770 23.600 21.329 1.00 25.41 207 ALA A CA 1
ATOM 1532 C C . ALA A 1 207 ? 32.924 22.522 20.627 1.00 25.41 207 ALA A C 1
ATOM 1534 O O . ALA A 1 207 ? 31.794 22.778 20.236 1.00 25.41 207 ALA A O 1
ATOM 1535 N N . ALA A 1 208 ? 33.532 21.423 20.189 1.00 24.17 208 ALA A N 1
ATOM 1536 C CA . ALA A 1 208 ? 33.796 20.213 20.971 1.00 24.17 208 ALA A CA 1
ATOM 1537 C C . ALA A 1 208 ? 32.612 19.234 20.929 1.00 24.17 208 ALA A C 1
ATOM 1539 O O . ALA A 1 208 ? 31.471 19.552 21.248 1.00 24.17 208 ALA A O 1
ATOM 1540 N N . ALA A 1 209 ? 32.954 18.033 20.477 1.00 29.52 209 ALA A N 1
ATOM 1541 C CA . ALA A 1 209 ? 32.111 16.873 20.298 1.00 29.52 209 ALA A CA 1
ATOM 1542 C C . ALA A 1 209 ? 31.280 16.521 21.534 1.00 29.52 209 ALA A C 1
ATOM 1544 O O . ALA A 1 209 ? 31.802 16.476 22.643 1.00 29.52 209 ALA A O 1
ATOM 1545 N N . LEU A 1 210 ? 30.039 16.106 21.288 1.00 27.86 210 LEU A N 1
ATOM 1546 C CA . LEU A 1 210 ? 29.364 15.071 22.063 1.00 27.86 210 LEU A CA 1
ATOM 1547 C C . LEU A 1 210 ? 28.597 14.192 21.075 1.00 27.86 210 LEU A C 1
ATOM 1549 O O . LEU A 1 210 ? 27.422 14.384 20.775 1.00 27.86 210 LEU A O 1
ATOM 1553 N N . VAL A 1 211 ? 29.337 13.222 20.537 1.00 32.66 211 VAL A N 1
ATOM 1554 C CA . VAL A 1 211 ? 28.784 11.978 20.009 1.00 32.66 211 VAL A CA 1
ATOM 1555 C C . VAL A 1 211 ? 28.132 11.275 21.196 1.00 32.66 211 VAL A C 1
ATOM 1557 O O . VAL A 1 211 ? 28.797 10.649 22.012 1.00 32.66 211 VAL A O 1
ATOM 1560 N N . GLY A 1 212 ? 26.823 11.450 21.317 1.00 25.72 212 GLY A N 1
ATOM 1561 C CA . GLY A 1 212 ? 25.957 10.730 22.241 1.00 25.72 212 GLY A CA 1
ATOM 1562 C C . GLY A 1 212 ? 24.878 10.016 21.443 1.00 25.72 212 GLY A C 1
ATOM 1563 O O . GLY A 1 212 ? 23.697 10.294 21.613 1.00 25.72 212 GLY A O 1
ATOM 1564 N N . GLY A 1 213 ? 25.291 9.150 20.513 1.00 25.81 213 GLY A N 1
ATOM 1565 C CA . GLY A 1 213 ? 24.390 8.229 19.833 1.00 25.81 213 GLY A CA 1
ATOM 1566 C C . GLY A 1 213 ? 23.877 7.210 20.841 1.00 25.81 213 GLY A C 1
ATOM 1567 O O . GLY A 1 213 ? 24.468 6.146 21.007 1.00 25.81 213 GLY A O 1
ATOM 1568 N N . ALA A 1 214 ? 22.798 7.552 21.539 1.00 26.14 214 ALA A N 1
ATOM 1569 C CA . ALA A 1 214 ? 21.972 6.569 22.209 1.00 26.14 214 ALA A CA 1
ATOM 1570 C C . ALA A 1 214 ? 21.415 5.647 21.119 1.00 26.14 214 ALA A C 1
ATOM 1572 O O . ALA A 1 214 ? 20.483 6.001 20.399 1.00 26.14 214 ALA A O 1
ATOM 1573 N N . VAL A 1 215 ? 22.037 4.480 20.961 1.00 36.47 215 VAL A N 1
ATOM 1574 C CA . VAL A 1 215 ? 21.470 3.358 20.217 1.00 36.47 215 VAL A CA 1
ATOM 1575 C C . VAL A 1 215 ? 20.215 2.955 20.985 1.00 36.47 215 VAL A C 1
ATOM 1577 O O . VAL A 1 215 ? 20.287 2.191 21.945 1.00 36.47 215 VAL A O 1
ATOM 1580 N N . SER A 1 216 ? 19.063 3.532 20.633 1.00 30.69 216 SER A N 1
ATOM 1581 C CA . SER A 1 216 ? 17.796 3.003 21.114 1.00 30.69 216 SER A CA 1
ATOM 1582 C C . SER A 1 216 ? 17.623 1.659 20.427 1.00 30.69 216 SER A C 1
ATOM 1584 O O . SER A 1 216 ? 17.473 1.599 19.205 1.00 30.69 216 SER A O 1
ATOM 1586 N N . SER A 1 217 ? 17.689 0.581 21.198 1.00 38.28 217 SER A N 1
ATOM 1587 C CA . SER A 1 217 ? 17.250 -0.739 20.763 1.00 38.28 217 SER A CA 1
ATOM 1588 C C . SER A 1 217 ? 15.920 -0.587 20.015 1.00 38.28 217 SER A C 1
ATOM 1590 O O . SER A 1 217 ? 15.026 0.073 20.553 1.00 38.28 217 SER A O 1
ATOM 1592 N N . PRO A 1 218 ? 15.772 -1.119 18.788 1.00 48.72 218 PRO A N 1
ATOM 1593 C CA . PRO A 1 218 ? 14.522 -0.971 18.061 1.00 48.72 218 PRO A CA 1
ATOM 1594 C C . PRO A 1 218 ? 13.414 -1.601 18.903 1.00 48.72 218 PRO A C 1
ATOM 1596 O O . PRO A 1 218 ? 13.524 -2.754 19.330 1.00 48.72 218 PRO A O 1
ATOM 1599 N N . VAL A 1 219 ? 12.376 -0.817 19.189 1.00 51.91 219 VAL A N 1
ATOM 1600 C CA . VAL A 1 219 ? 11.166 -1.303 19.849 1.00 51.91 219 VAL A CA 1
ATOM 1601 C C . VAL A 1 219 ? 10.629 -2.432 18.976 1.00 51.91 219 VAL A C 1
ATOM 1603 O O . VAL A 1 219 ? 10.339 -2.234 17.798 1.00 51.91 219 VAL A O 1
ATOM 1606 N N . THR A 1 220 ? 10.602 -3.645 19.521 1.00 62.81 220 THR A N 1
ATOM 1607 C CA . THR A 1 220 ? 10.084 -4.816 18.817 1.00 62.81 220 THR A CA 1
ATOM 1608 C C . THR A 1 220 ? 8.683 -5.089 19.331 1.00 62.81 220 THR A C 1
ATOM 1610 O O . THR A 1 220 ? 8.491 -5.452 20.490 1.00 62.81 220 THR A O 1
ATOM 1613 N N . LEU A 1 221 ? 7.684 -4.882 18.475 1.00 67.81 221 LEU A N 1
ATOM 1614 C CA . LEU A 1 221 ? 6.304 -5.249 18.770 1.00 67.81 221 LEU A CA 1
ATOM 1615 C C . LEU A 1 221 ? 6.071 -6.658 18.220 1.00 67.81 221 LEU A C 1
ATOM 1617 O O . LEU A 1 221 ? 6.332 -6.915 17.044 1.00 67.81 221 LEU A O 1
ATOM 1621 N N . HIS A 1 222 ? 5.618 -7.585 19.064 1.00 75.38 222 HIS A N 1
ATOM 1622 C CA . HIS A 1 222 ? 5.370 -8.980 18.678 1.00 75.38 222 HIS A CA 1
ATOM 1623 C C . HIS A 1 222 ? 6.570 -9.663 17.982 1.00 75.38 222 HIS A C 1
ATOM 1625 O O . HIS A 1 222 ? 6.401 -10.479 17.080 1.00 75.38 222 HIS A O 1
ATOM 1631 N N . GLY A 1 223 ? 7.802 -9.311 18.373 1.00 74.69 223 GLY A N 1
ATOM 1632 C CA . GLY A 1 223 ? 9.034 -9.919 17.851 1.00 74.69 223 GLY A CA 1
ATOM 1633 C C . GLY A 1 223 ? 9.527 -9.387 16.498 1.00 74.69 223 GLY A C 1
ATOM 1634 O O . GLY A 1 223 ? 10.511 -9.916 15.984 1.00 74.69 223 GLY A O 1
ATOM 1635 N N . LEU A 1 224 ? 8.894 -8.351 15.934 1.00 84.44 224 LEU A N 1
ATOM 1636 C CA . LEU A 1 224 ? 9.306 -7.720 14.673 1.00 84.44 224 LEU A CA 1
ATOM 1637 C C . LEU A 1 224 ? 9.628 -6.236 14.837 1.00 84.44 224 LEU A C 1
ATOM 1639 O O . LEU A 1 224 ? 9.184 -5.589 15.785 1.00 84.44 224 LEU A O 1
ATOM 1643 N N . ALA A 1 225 ? 10.396 -5.702 13.885 1.00 84.50 225 ALA A N 1
ATOM 1644 C CA . ALA A 1 225 ? 10.735 -4.286 13.837 1.00 84.50 225 ALA A CA 1
ATOM 1645 C C . ALA A 1 225 ? 9.510 -3.408 13.515 1.00 84.50 225 ALA A C 1
ATOM 1647 O O . ALA A 1 225 ? 8.486 -3.879 13.016 1.00 84.50 225 ALA A O 1
ATOM 1648 N N . GLU A 1 226 ? 9.630 -2.106 13.759 1.00 87.44 226 GLU A N 1
ATOM 1649 C CA . GLU A 1 226 ? 8.619 -1.122 13.372 1.00 87.44 226 GLU A CA 1
ATOM 1650 C C . GLU A 1 226 ? 8.797 -0.633 11.929 1.00 87.44 226 GLU A C 1
ATOM 1652 O O . GLU A 1 226 ? 9.890 -0.657 11.355 1.00 87.44 226 GLU A O 1
ATOM 1657 N N . ARG A 1 227 ? 7.716 -0.083 11.366 1.00 87.81 227 ARG A N 1
ATOM 1658 C CA . ARG A 1 227 ? 7.695 0.592 10.061 1.00 87.81 227 ARG A CA 1
ATOM 1659 C C . ARG A 1 227 ? 8.819 1.614 9.867 1.00 87.81 227 ARG A C 1
ATOM 1661 O O . ARG A 1 227 ? 9.322 1.757 8.754 1.00 87.81 227 ARG A O 1
ATOM 1668 N N . SER A 1 228 ? 9.191 2.344 10.917 1.00 86.06 228 SER A N 1
ATOM 1669 C CA . SER A 1 228 ? 10.266 3.347 10.887 1.00 86.06 228 SER A CA 1
ATOM 1670 C C . SER A 1 228 ? 11.608 2.730 10.478 1.00 86.06 228 SER A C 1
ATOM 1672 O O . SER A 1 228 ? 12.314 3.294 9.643 1.00 86.06 228 SER A O 1
ATOM 1674 N N . VAL A 1 229 ? 11.909 1.532 10.985 1.00 88.06 229 VAL A N 1
ATOM 1675 C CA . VAL A 1 229 ? 13.134 0.780 10.688 1.00 88.06 229 VAL A CA 1
ATOM 1676 C C . VAL A 1 229 ? 13.146 0.315 9.234 1.00 88.06 229 VAL A C 1
ATOM 1678 O O . VAL A 1 229 ? 14.156 0.478 8.552 1.00 88.06 229 VAL A O 1
ATOM 1681 N N . LEU A 1 230 ? 12.022 -0.205 8.726 1.00 87.25 230 LEU A N 1
ATOM 1682 C CA . LEU A 1 230 ? 11.925 -0.619 7.322 1.00 87.25 230 LEU A CA 1
ATOM 1683 C C . LEU A 1 230 ? 12.047 0.567 6.365 1.00 87.25 230 LEU A C 1
ATOM 1685 O O . LEU A 1 230 ? 12.736 0.466 5.355 1.00 87.25 230 LEU A O 1
ATOM 1689 N N . MET A 1 231 ? 11.434 1.706 6.688 1.00 86.75 231 MET A N 1
ATOM 1690 C CA . MET A 1 231 ? 11.556 2.914 5.867 1.00 86.75 231 MET A CA 1
ATOM 1691 C C . MET A 1 231 ? 12.986 3.466 5.870 1.00 86.75 231 MET A C 1
ATOM 1693 O O . MET A 1 231 ? 13.473 3.865 4.815 1.00 86.75 231 MET A O 1
ATOM 1697 N N . GLY A 1 232 ? 13.677 3.424 7.015 1.00 86.25 232 GLY A N 1
ATOM 1698 C CA . GLY A 1 232 ? 15.106 3.734 7.098 1.00 86.25 232 GLY A CA 1
ATOM 1699 C C . GLY A 1 232 ? 15.944 2.804 6.218 1.00 86.25 232 GLY A C 1
ATOM 1700 O O . GLY A 1 232 ? 16.688 3.274 5.366 1.00 86.25 232 GLY A O 1
ATOM 1701 N N . ARG A 1 233 ? 15.725 1.487 6.319 1.00 84.94 233 ARG A N 1
ATOM 1702 C CA . ARG A 1 233 ? 16.414 0.467 5.508 1.00 84.94 233 ARG A CA 1
ATOM 1703 C C . ARG A 1 233 ? 16.173 0.650 4.005 1.00 84.94 233 ARG A C 1
ATOM 1705 O O . ARG A 1 233 ? 17.096 0.501 3.213 1.00 84.94 233 ARG A O 1
ATOM 1712 N N . LEU A 1 234 ? 14.950 0.993 3.601 1.00 85.44 234 LEU A N 1
ATOM 1713 C CA . LEU A 1 234 ? 14.631 1.317 2.208 1.00 85.44 234 LEU A CA 1
ATOM 1714 C C . LEU A 1 234 ? 15.360 2.579 1.733 1.00 85.44 234 LEU A C 1
ATOM 1716 O O . LEU A 1 234 ? 15.841 2.617 0.602 1.00 85.44 234 LEU A O 1
ATOM 1720 N N . GLN A 1 235 ? 15.446 3.604 2.583 1.00 86.19 235 GLN A N 1
ATOM 1721 C CA . GLN A 1 235 ? 16.199 4.817 2.280 1.00 86.19 235 GLN A CA 1
ATOM 1722 C C . GLN A 1 235 ? 17.698 4.516 2.142 1.00 86.19 235 GLN A C 1
ATOM 1724 O O . GLN A 1 235 ? 18.320 5.020 1.210 1.00 86.19 235 GLN A O 1
ATOM 1729 N N . ASP A 1 236 ? 18.248 3.652 2.995 1.00 82.88 236 ASP A N 1
ATOM 1730 C CA . ASP A 1 236 ? 19.641 3.200 2.927 1.00 82.88 236 ASP A CA 1
ATOM 1731 C C . ASP A 1 236 ? 19.924 2.380 1.663 1.00 82.88 236 ASP A C 1
ATOM 1733 O O . ASP A 1 236 ? 20.980 2.530 1.061 1.00 82.88 236 ASP A O 1
ATOM 1737 N N . LEU A 1 237 ? 18.985 1.544 1.207 1.00 78.31 237 LEU A N 1
ATOM 1738 C CA . LEU A 1 237 ? 19.109 0.836 -0.076 1.00 78.31 237 LEU A CA 1
ATOM 1739 C C . LEU A 1 237 ? 19.053 1.786 -1.281 1.00 78.31 237 LEU A C 1
ATOM 1741 O O . LEU A 1 237 ? 19.604 1.477 -2.335 1.00 78.31 237 LEU A O 1
ATOM 1745 N N . HIS A 1 238 ? 18.389 2.933 -1.137 1.00 77.94 238 HIS A N 1
ATOM 1746 C CA . HIS A 1 238 ? 18.335 3.956 -2.176 1.00 77.94 238 HIS A CA 1
ATOM 1747 C C . HIS A 1 238 ? 19.614 4.806 -2.236 1.00 77.94 238 HIS A C 1
ATOM 1749 O O . HIS A 1 238 ? 20.044 5.194 -3.322 1.00 77.94 238 HIS A O 1
ATOM 1755 N N . THR A 1 239 ? 20.209 5.123 -1.081 1.00 77.06 239 THR A N 1
ATOM 1756 C CA . THR A 1 239 ? 21.415 5.965 -0.968 1.00 77.06 239 THR A CA 1
ATOM 1757 C C . THR A 1 239 ? 22.720 5.164 -0.997 1.00 77.06 239 THR A C 1
ATOM 1759 O O . THR A 1 239 ? 23.761 5.705 -1.370 1.00 77.06 239 THR A O 1
ATOM 1762 N N . GLY A 1 240 ? 22.674 3.892 -0.602 1.00 65.69 240 GLY A N 1
ATOM 1763 C CA . GLY A 1 240 ? 23.792 2.961 -0.517 1.00 65.69 240 GLY A CA 1
ATOM 1764 C C . GLY A 1 240 ? 24.131 2.265 -1.837 1.00 65.69 240 GLY A C 1
ATOM 1765 O O . GLY A 1 240 ? 23.388 2.297 -2.816 1.00 65.69 240 GLY A O 1
ATOM 1766 N N . GLY A 1 241 ? 25.313 1.644 -1.866 1.00 57.00 241 GLY A N 1
ATOM 1767 C CA . GLY A 1 241 ? 25.838 0.933 -3.031 1.00 57.00 241 GLY A CA 1
ATOM 1768 C C . GLY A 1 241 ? 24.953 -0.234 -3.480 1.00 57.00 241 GLY A C 1
ATOM 1769 O O . GLY A 1 241 ? 24.383 -0.954 -2.664 1.00 57.00 241 GLY A O 1
ATOM 1770 N N . GLN A 1 242 ? 24.871 -0.405 -4.801 1.00 56.50 242 GLN A N 1
ATOM 1771 C CA . GLN A 1 242 ? 24.020 -1.377 -5.489 1.00 56.50 242 GLN A CA 1
ATOM 1772 C C . GLN A 1 242 ? 24.277 -2.815 -5.015 1.00 56.50 242 GLN A C 1
ATOM 1774 O O . GLN A 1 242 ? 25.402 -3.307 -5.108 1.00 56.50 242 GLN A O 1
ATOM 1779 N N . LYS A 1 243 ? 23.220 -3.519 -4.596 1.00 60.19 243 LYS A N 1
ATOM 1780 C CA . LYS A 1 243 ? 23.218 -4.986 -4.580 1.00 60.19 243 LYS A CA 1
ATOM 1781 C C . LYS A 1 243 ? 22.876 -5.483 -5.981 1.00 60.19 243 LYS A C 1
ATOM 1783 O O . LYS A 1 243 ? 21.897 -5.035 -6.576 1.00 60.19 243 LYS A O 1
ATOM 1788 N N . LEU A 1 244 ? 23.707 -6.380 -6.505 1.00 53.59 244 LEU A N 1
ATOM 1789 C CA . LEU A 1 244 ? 23.550 -6.977 -7.837 1.00 53.59 244 LEU A CA 1
ATOM 1790 C C . LEU A 1 244 ? 22.265 -7.820 -7.946 1.00 53.59 244 LEU A C 1
ATOM 1792 O O . LEU A 1 244 ? 21.705 -7.932 -9.032 1.00 53.59 244 LEU A O 1
ATOM 1796 N N . ASP A 1 245 ? 21.767 -8.329 -6.816 1.00 63.94 245 ASP A N 1
ATOM 1797 C CA . ASP A 1 245 ? 20.664 -9.297 -6.746 1.00 63.94 245 ASP A CA 1
ATOM 1798 C C . ASP A 1 245 ? 19.260 -8.660 -6.683 1.00 63.94 245 ASP A C 1
ATOM 1800 O O . ASP A 1 245 ? 18.262 -9.366 -6.556 1.00 63.94 245 ASP A O 1
ATOM 1804 N N . GLY A 1 246 ? 19.159 -7.329 -6.814 1.00 76.62 246 GLY A N 1
ATOM 1805 C CA . GLY A 1 246 ? 17.891 -6.596 -6.713 1.00 76.62 246 GLY A CA 1
ATOM 1806 C C . GLY A 1 246 ? 17.290 -6.617 -5.302 1.00 76.62 246 GLY A C 1
ATOM 1807 O O . GLY A 1 246 ? 17.790 -7.278 -4.395 1.00 76.62 246 GLY A O 1
ATOM 1808 N N . SER A 1 247 ? 16.225 -5.848 -5.087 1.00 86.31 247 SER A N 1
ATOM 1809 C CA . SER A 1 247 ? 15.507 -5.831 -3.808 1.00 86.31 247 SER A CA 1
ATOM 1810 C C . SER A 1 247 ? 14.011 -5.951 -4.038 1.00 86.31 247 SER A C 1
ATOM 1812 O O . SER A 1 247 ? 13.467 -5.378 -4.980 1.00 86.31 247 SER A O 1
ATOM 1814 N N . SER A 1 248 ? 13.335 -6.700 -3.173 1.00 90.56 248 SER A N 1
ATOM 1815 C CA . SER A 1 248 ? 11.889 -6.879 -3.243 1.00 90.56 248 SER A CA 1
ATOM 1816 C C . SER A 1 248 ? 11.235 -6.507 -1.929 1.00 90.56 248 SER A C 1
ATOM 1818 O O . SER A 1 248 ? 11.710 -6.854 -0.851 1.00 90.56 248 SER A O 1
ATOM 1820 N N . LEU A 1 249 ? 10.111 -5.810 -2.022 1.00 93.06 249 LEU A N 1
ATOM 1821 C CA . LEU A 1 249 ? 9.270 -5.488 -0.884 1.00 93.06 249 LEU A CA 1
ATOM 1822 C C . LEU A 1 249 ? 7.969 -6.276 -0.991 1.00 93.06 249 LEU A C 1
ATOM 1824 O O . LEU A 1 249 ? 7.164 -6.049 -1.895 1.00 93.06 249 LEU A O 1
ATOM 1828 N N . MET A 1 250 ? 7.752 -7.164 -0.031 1.00 94.31 250 MET A N 1
ATOM 1829 C CA . MET A 1 250 ? 6.538 -7.950 0.117 1.00 94.31 250 MET A CA 1
ATOM 1830 C C . MET A 1 250 ? 5.682 -7.374 1.245 1.00 94.31 250 MET A C 1
ATOM 1832 O O . MET A 1 250 ? 6.154 -7.172 2.361 1.00 94.31 250 MET A O 1
ATOM 1836 N N . LEU A 1 251 ? 4.412 -7.117 0.959 1.00 94.94 251 LEU A N 1
ATOM 1837 C CA . LEU A 1 251 ? 3.408 -6.687 1.921 1.00 94.94 251 LEU A CA 1
ATOM 1838 C C . LEU A 1 251 ? 2.375 -7.796 2.093 1.00 94.94 251 LEU A C 1
ATOM 1840 O O . LEU A 1 251 ? 1.852 -8.332 1.117 1.00 94.94 251 LEU A O 1
ATOM 1844 N N . CYS A 1 252 ? 2.069 -8.117 3.342 1.00 94.00 252 CYS A N 1
ATOM 1845 C CA . CYS A 1 252 ? 1.088 -9.118 3.717 1.00 94.00 252 CYS A CA 1
ATOM 1846 C C . CYS A 1 252 ? 0.024 -8.482 4.611 1.00 94.00 252 CYS A C 1
ATOM 1848 O O . CYS A 1 252 ? 0.341 -8.008 5.700 1.00 94.00 252 CYS A O 1
ATOM 1850 N N . HIS A 1 253 ? -1.236 -8.529 4.186 1.00 94.00 253 HIS A N 1
ATOM 1851 C CA . HIS A 1 253 ? -2.369 -8.074 4.984 1.00 94.00 253 HIS A CA 1
ATOM 1852 C C . HIS A 1 253 ? -3.168 -9.258 5.540 1.00 94.00 253 HIS A C 1
ATOM 1854 O O . HIS A 1 253 ? -3.468 -10.222 4.827 1.00 94.00 253 HIS A O 1
ATOM 1860 N N . LEU A 1 254 ? -3.482 -9.185 6.833 1.00 91.62 254 LEU A N 1
ATOM 1861 C CA . LEU A 1 254 ? -4.214 -10.187 7.599 1.00 91.62 254 LEU A CA 1
ATOM 1862 C C . LEU A 1 254 ? -5.660 -9.727 7.788 1.00 91.62 254 LEU A C 1
ATOM 1864 O O . LEU A 1 254 ? -5.953 -8.904 8.649 1.00 91.62 254 LEU A O 1
ATOM 1868 N N . LYS A 1 255 ? -6.583 -10.295 7.016 1.00 89.88 255 LYS A N 1
ATOM 1869 C CA . LYS A 1 255 ? -8.007 -9.962 7.092 1.00 89.88 255 LYS A CA 1
ATOM 1870 C C . LYS A 1 255 ? -8.733 -10.913 8.043 1.00 89.88 255 LYS A C 1
ATOM 1872 O O . LYS A 1 255 ? -8.520 -12.124 7.993 1.00 89.88 255 LYS A O 1
ATOM 1877 N N . GLY A 1 256 ? -9.631 -10.373 8.868 1.00 84.88 256 GLY A N 1
ATOM 1878 C CA . GLY A 1 256 ? -10.460 -11.145 9.809 1.00 84.88 256 GLY A CA 1
ATOM 1879 C C . GLY A 1 256 ? -10.098 -10.967 11.288 1.00 84.88 256 GLY A C 1
ATOM 1880 O O . GLY A 1 256 ? -10.789 -11.514 12.149 1.00 84.88 256 GLY A O 1
ATOM 1881 N N . LEU A 1 257 ? -9.070 -10.169 11.597 1.00 84.50 257 LEU A N 1
ATOM 1882 C CA . LEU A 1 257 ? -8.678 -9.841 12.973 1.00 84.50 257 LEU A CA 1
ATOM 1883 C C . LEU A 1 257 ? -9.756 -9.025 13.715 1.00 84.50 257 LEU A C 1
ATOM 1885 O O . LEU A 1 257 ? -9.928 -9.206 14.919 1.00 84.50 257 LEU A O 1
ATOM 1889 N N . ASP A 1 258 ? -10.576 -8.246 13.003 1.00 84.44 258 ASP A N 1
ATOM 1890 C CA . ASP A 1 258 ? -11.759 -7.543 13.539 1.00 84.44 258 ASP A CA 1
ATOM 1891 C C . ASP A 1 258 ? -12.772 -8.447 14.267 1.00 84.44 258 ASP A C 1
ATOM 1893 O O . ASP A 1 258 ? -13.546 -7.988 15.121 1.00 84.44 258 ASP A O 1
ATOM 1897 N N . GLY A 1 259 ? -12.798 -9.737 13.914 1.00 82.06 259 GLY A N 1
ATOM 1898 C CA . GLY A 1 259 ? -13.676 -10.733 14.525 1.00 82.06 259 GLY A CA 1
ATOM 1899 C C . GLY A 1 259 ? -13.243 -11.159 15.931 1.00 82.06 259 GLY A C 1
ATOM 1900 O O . GLY A 1 259 ? -14.023 -11.786 16.646 1.00 82.06 259 GLY A O 1
ATOM 1901 N N . TYR A 1 260 ? -12.029 -10.803 16.360 1.00 84.69 260 TYR A N 1
ATOM 1902 C CA . TYR A 1 260 ? -11.458 -11.191 17.649 1.00 84.69 260 TYR A CA 1
ATOM 1903 C C . TYR A 1 260 ? -11.929 -10.228 18.742 1.00 84.69 260 TYR A C 1
ATOM 1905 O O . TYR A 1 260 ? -11.186 -9.374 19.227 1.00 84.69 260 TYR A O 1
ATOM 1913 N N . ARG A 1 261 ? -13.205 -10.346 19.122 1.00 80.94 261 ARG A N 1
ATOM 1914 C CA . ARG A 1 261 ? -13.837 -9.500 20.144 1.00 80.94 261 ARG A CA 1
ATOM 1915 C C . ARG A 1 261 ? -13.984 -10.249 21.465 1.00 80.94 261 ARG A C 1
ATOM 1917 O O . ARG A 1 261 ? -14.428 -11.391 21.494 1.00 80.94 261 ARG A O 1
ATOM 1924 N N . GLY A 1 262 ? -13.661 -9.573 22.565 1.00 84.12 262 GLY A N 1
ATOM 1925 C CA . GLY A 1 262 ? -13.759 -10.118 23.921 1.00 84.12 262 GLY A CA 1
ATOM 1926 C C . GLY A 1 262 ? -12.404 -10.518 24.523 1.00 84.12 262 GLY A C 1
ATOM 1927 O O . GLY A 1 262 ? -11.419 -10.669 23.802 1.00 84.12 262 GLY A O 1
ATOM 1928 N N . PRO A 1 263 ? -12.329 -10.674 25.855 1.00 82.81 263 PRO A N 1
ATOM 1929 C CA . PRO A 1 263 ? -11.060 -10.770 26.580 1.00 82.81 263 PRO A CA 1
ATOM 1930 C C . PRO A 1 263 ? -10.240 -12.026 26.243 1.00 82.81 263 PRO A C 1
ATOM 1932 O O . PRO A 1 263 ? -9.018 -11.943 26.145 1.00 82.81 263 PRO A O 1
ATOM 1935 N N . ASP A 1 264 ? -10.884 -13.172 26.014 1.00 83.38 264 ASP A N 1
ATOM 1936 C CA . ASP A 1 264 ? -10.181 -14.423 25.686 1.00 83.38 264 ASP A CA 1
ATOM 1937 C C . ASP A 1 264 ? -9.751 -14.483 24.213 1.00 83.38 264 ASP A C 1
ATOM 1939 O O . ASP A 1 264 ? -8.669 -14.973 23.890 1.00 83.38 264 ASP A O 1
ATOM 1943 N N . MET A 1 265 ? -10.557 -13.899 23.320 1.00 84.81 265 MET A N 1
ATOM 1944 C CA . MET A 1 265 ? -10.229 -13.752 21.898 1.00 84.81 265 MET A CA 1
ATOM 1945 C C . MET A 1 265 ? -9.059 -12.786 21.688 1.00 84.81 265 MET A C 1
ATOM 1947 O O . MET A 1 265 ? -8.223 -13.036 20.828 1.00 84.81 265 MET A O 1
ATOM 1951 N N . LEU A 1 266 ? -8.949 -11.725 22.495 1.00 87.19 266 LEU A N 1
ATOM 1952 C CA . LEU A 1 266 ? -7.807 -10.806 22.448 1.00 87.19 266 LEU A CA 1
ATOM 1953 C C . LEU A 1 266 ? -6.496 -11.508 22.822 1.00 87.19 266 LEU A C 1
ATOM 1955 O O . LEU A 1 266 ? -5.510 -11.355 22.113 1.00 87.19 266 LEU A O 1
ATOM 1959 N N . LYS A 1 267 ? -6.495 -12.370 23.847 1.00 88.31 267 LYS A N 1
ATOM 1960 C CA . LYS A 1 267 ? -5.310 -13.183 24.182 1.00 88.31 267 LYS A CA 1
ATOM 1961 C C . LYS A 1 267 ? -4.925 -14.132 23.047 1.00 88.31 267 LYS A C 1
ATOM 1963 O O . LYS A 1 267 ? -3.745 -14.310 22.764 1.00 88.31 267 LYS A O 1
ATOM 1968 N N . ALA A 1 268 ? -5.914 -14.734 22.386 1.00 87.88 268 ALA A N 1
ATOM 1969 C CA . ALA A 1 268 ? -5.669 -15.573 21.217 1.00 87.88 268 ALA A CA 1
ATOM 1970 C C . ALA A 1 268 ? -5.147 -14.762 20.020 1.00 87.88 268 ALA A C 1
ATOM 1972 O O . ALA A 1 268 ? -4.278 -15.245 19.298 1.00 87.88 268 ALA A O 1
ATOM 1973 N N . ARG A 1 269 ? -5.635 -13.529 19.827 1.00 89.62 269 ARG A N 1
ATOM 1974 C CA . ARG A 1 269 ? -5.131 -12.591 18.815 1.00 89.62 269 ARG A CA 1
ATOM 1975 C C . ARG A 1 269 ? -3.664 -12.267 19.064 1.00 89.62 269 ARG A C 1
ATOM 1977 O O . ARG A 1 269 ? -2.853 -12.425 18.160 1.00 89.62 269 ARG A O 1
ATOM 1984 N N . ASP A 1 270 ? -3.332 -11.874 20.288 1.00 89.25 270 ASP A N 1
ATOM 1985 C CA . ASP A 1 270 ? -1.974 -11.486 20.658 1.00 89.25 270 ASP A CA 1
ATOM 1986 C C . ASP A 1 270 ? -1.020 -12.686 20.519 1.00 89.25 270 ASP A C 1
ATOM 1988 O O . ASP A 1 270 ? 0.040 -12.555 19.916 1.00 89.25 270 ASP A O 1
ATOM 1992 N N . PHE A 1 271 ? -1.449 -13.894 20.914 1.00 90.31 271 PHE A N 1
ATOM 1993 C CA . PHE A 1 271 ? -0.701 -15.134 20.663 1.00 90.31 271 PHE A CA 1
ATOM 1994 C C . PHE A 1 271 ? -0.458 -15.400 19.167 1.00 90.31 271 PHE A C 1
ATOM 1996 O O . PHE A 1 271 ? 0.636 -15.821 18.775 1.00 90.31 271 PHE A O 1
ATOM 2003 N N . VAL A 1 272 ? -1.472 -15.193 18.320 1.00 90.25 272 VAL A N 1
ATOM 2004 C CA . VAL A 1 272 ? -1.353 -15.372 16.865 1.00 90.25 272 VAL A CA 1
ATOM 2005 C C . VAL A 1 272 ? -0.360 -14.370 16.282 1.00 90.25 272 VAL A C 1
ATOM 2007 O O . VAL A 1 272 ? 0.504 -14.783 15.508 1.00 90.25 272 VAL A O 1
ATOM 2010 N N . LEU A 1 273 ? -0.441 -13.095 16.676 1.00 90.50 273 LEU A N 1
ATOM 2011 C CA . LEU A 1 273 ? 0.466 -12.035 16.224 1.00 90.50 273 LEU A CA 1
ATOM 2012 C C . LEU A 1 273 ? 1.902 -12.259 16.718 1.00 90.50 273 LEU A C 1
ATOM 2014 O O . LEU A 1 273 ? 2.830 -12.168 15.916 1.00 90.50 273 LEU A O 1
ATOM 2018 N N . ASP A 1 274 ? 2.089 -12.653 17.980 1.00 89.94 274 ASP A N 1
ATOM 2019 C CA . ASP A 1 274 ? 3.395 -13.031 18.534 1.00 89.94 274 ASP A CA 1
ATOM 2020 C C . ASP A 1 274 ? 3.999 -14.202 17.765 1.00 89.94 274 ASP A C 1
ATOM 2022 O O . ASP A 1 274 ? 5.155 -14.158 17.342 1.00 89.94 274 ASP A O 1
ATOM 2026 N N . THR A 1 275 ? 3.218 -15.261 17.547 1.00 90.06 275 THR A N 1
ATOM 2027 C CA . THR A 1 275 ? 3.689 -16.438 16.812 1.00 90.06 275 THR A CA 1
ATOM 2028 C C . THR A 1 275 ? 4.054 -16.065 15.380 1.00 90.06 275 THR A C 1
ATOM 2030 O O . THR A 1 275 ? 5.090 -16.500 14.877 1.00 90.06 275 THR A O 1
ATOM 2033 N N . LEU A 1 276 ? 3.230 -15.243 14.729 1.00 91.50 276 LEU A N 1
ATOM 2034 C CA . LEU A 1 276 ? 3.488 -14.759 13.380 1.00 91.50 276 LEU A CA 1
ATOM 2035 C C . LEU A 1 276 ? 4.784 -13.967 13.308 1.00 91.50 276 LEU A C 1
ATOM 2037 O O . LEU A 1 276 ? 5.610 -14.263 12.448 1.00 91.50 276 LEU A O 1
ATOM 2041 N N . GLY A 1 277 ? 4.992 -13.019 14.217 1.00 89.38 277 GLY A N 1
ATOM 2042 C CA . GLY A 1 277 ? 6.192 -12.199 14.211 1.00 89.38 277 GLY A CA 1
ATOM 2043 C C . GLY A 1 277 ? 7.462 -13.017 14.432 1.00 89.38 277 GLY A C 1
ATOM 2044 O O . GLY A 1 277 ? 8.375 -12.969 13.610 1.00 89.38 277 GLY A O 1
ATOM 2045 N N . HIS A 1 278 ? 7.486 -13.878 15.453 1.00 89.62 278 HIS A N 1
ATOM 2046 C CA . HIS A 1 278 ? 8.652 -14.720 15.739 1.00 89.62 278 HIS A CA 1
ATOM 2047 C C . HIS A 1 278 ? 8.964 -15.717 14.616 1.00 89.62 278 HIS A C 1
ATOM 2049 O O . HIS A 1 278 ? 10.131 -15.946 14.300 1.00 89.62 278 HIS A O 1
ATOM 2055 N N . GLN A 1 279 ? 7.946 -16.340 14.016 1.00 90.56 279 GLN A N 1
ATOM 2056 C CA . GLN A 1 279 ? 8.159 -17.293 12.923 1.00 90.56 279 GLN A CA 1
ATOM 2057 C C . GLN A 1 279 ? 8.560 -16.582 11.629 1.00 90.56 279 GLN A C 1
ATOM 2059 O O . GLN A 1 279 ? 9.423 -17.083 10.917 1.00 90.56 279 GLN A O 1
ATOM 2064 N N . THR A 1 280 ? 8.002 -15.401 11.352 1.00 90.81 280 THR A N 1
ATOM 2065 C CA . THR A 1 280 ? 8.402 -14.582 10.198 1.00 90.81 280 THR A CA 1
ATOM 2066 C C . THR A 1 280 ? 9.852 -14.139 10.334 1.00 90.81 280 THR A C 1
ATOM 2068 O O . THR A 1 280 ? 10.619 -14.307 9.395 1.00 90.81 280 THR A O 1
ATOM 2071 N N . GLN A 1 281 ? 10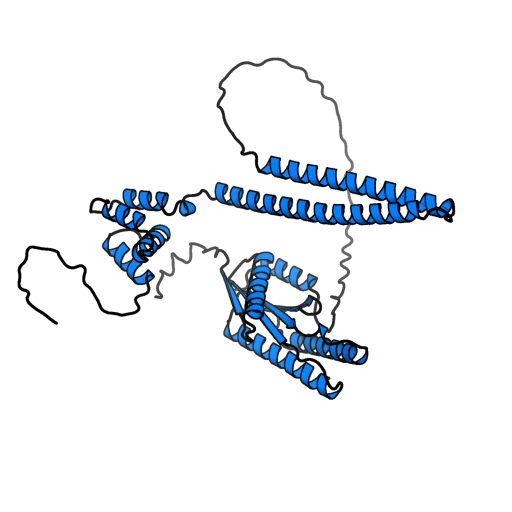.269 -13.672 11.514 1.00 89.12 281 GLN A N 1
ATOM 2072 C CA . GLN A 1 281 ? 11.659 -13.284 11.765 1.00 89.12 281 GLN A CA 1
ATOM 2073 C C . GLN A 1 281 ? 12.639 -14.444 11.521 1.00 89.12 281 GLN A C 1
ATOM 2075 O O . GLN A 1 281 ? 13.743 -14.223 11.040 1.00 89.12 281 GLN A O 1
ATOM 2080 N N . ARG A 1 282 ? 12.234 -15.689 11.810 1.00 87.75 282 ARG A N 1
ATOM 2081 C CA . ARG A 1 282 ? 13.041 -16.898 11.552 1.00 87.75 282 ARG A CA 1
ATOM 2082 C C . ARG A 1 282 ? 13.129 -17.288 10.078 1.00 87.75 282 ARG A C 1
ATOM 2084 O O . ARG A 1 282 ? 14.008 -18.069 9.729 1.00 87.75 282 ARG A O 1
ATOM 2091 N N . LEU A 1 283 ? 12.210 -16.811 9.239 1.00 86.00 283 LEU A N 1
ATOM 2092 C CA . LEU A 1 283 ? 12.272 -17.028 7.793 1.00 86.00 283 LEU A CA 1
ATOM 2093 C C . LEU A 1 283 ? 13.274 -16.096 7.104 1.00 86.00 283 LEU A C 1
ATOM 2095 O O . LEU A 1 283 ? 13.647 -16.377 5.969 1.00 86.00 283 LEU A O 1
ATOM 2099 N N . MET A 1 284 ? 13.660 -14.996 7.753 1.00 86.56 284 MET A N 1
ATOM 2100 C CA . MET A 1 284 ? 14.513 -13.960 7.173 1.00 86.56 284 MET A CA 1
ATOM 2101 C C . MET A 1 284 ? 15.988 -14.366 7.216 1.00 86.56 284 MET A C 1
ATOM 2103 O O . MET A 1 284 ? 16.471 -14.856 8.240 1.00 86.56 284 MET A O 1
ATOM 2107 N N . GLY A 1 285 ? 16.689 -14.171 6.097 1.00 80.44 285 GLY A N 1
ATOM 2108 C CA . GLY A 1 285 ? 18.123 -14.417 5.977 1.00 80.44 285 GLY A CA 1
ATOM 2109 C C . GLY A 1 285 ? 18.984 -13.240 6.446 1.00 80.44 285 GLY A C 1
ATOM 2110 O O . GLY A 1 285 ? 18.493 -12.222 6.938 1.00 80.44 285 GLY A O 1
ATOM 2111 N N . GLU A 1 286 ? 20.301 -13.367 6.276 1.00 75.94 286 GLU A N 1
ATOM 2112 C CA . GLU A 1 286 ? 21.232 -12.257 6.497 1.00 75.94 286 GLU A CA 1
ATOM 2113 C C . GLU A 1 286 ? 21.016 -11.169 5.437 1.00 75.94 286 GLU A C 1
ATOM 2115 O O . GLU A 1 286 ? 21.357 -11.353 4.274 1.00 75.94 286 GLU A O 1
ATOM 2120 N N . GLY A 1 287 ? 20.454 -10.027 5.841 1.00 77.06 287 GLY A N 1
ATOM 2121 C CA . GLY A 1 287 ? 20.193 -8.893 4.942 1.00 77.06 287 GLY A CA 1
ATOM 2122 C C . GLY A 1 287 ? 18.714 -8.535 4.819 1.00 77.06 287 GLY A C 1
ATOM 2123 O O . GLY A 1 287 ? 18.390 -7.350 4.675 1.00 77.06 287 GLY A O 1
ATOM 2124 N N . ASP A 1 288 ? 17.841 -9.515 5.033 1.00 87.44 288 ASP A N 1
ATOM 2125 C CA . ASP A 1 288 ? 16.394 -9.342 5.018 1.00 87.44 288 ASP A CA 1
ATOM 2126 C C . ASP A 1 288 ? 15.889 -8.634 6.285 1.00 87.44 288 ASP A C 1
ATOM 2128 O O . ASP A 1 288 ? 16.531 -8.622 7.342 1.00 87.44 288 ASP A O 1
ATOM 2132 N N . LEU A 1 289 ? 14.704 -8.035 6.188 1.00 89.44 289 LEU A N 1
ATOM 2133 C CA . LEU A 1 289 ? 14.057 -7.352 7.302 1.00 89.44 289 LEU A CA 1
ATOM 2134 C C . LEU A 1 289 ? 12.549 -7.594 7.277 1.00 89.44 289 LEU A C 1
ATOM 2136 O O . LEU A 1 289 ? 11.897 -7.329 6.272 1.00 89.44 289 LEU A O 1
ATOM 2140 N N . ALA A 1 290 ? 11.983 -7.999 8.412 1.00 91.75 290 ALA A N 1
ATOM 2141 C CA . ALA A 1 290 ? 10.541 -8.082 8.612 1.00 91.75 290 ALA A CA 1
ATOM 2142 C C . ALA A 1 290 ? 10.077 -7.057 9.659 1.00 91.75 290 ALA A C 1
ATOM 2144 O O . ALA A 1 290 ? 10.727 -6.851 10.689 1.00 91.75 290 ALA A O 1
ATOM 2145 N N . CYS A 1 291 ? 8.946 -6.402 9.400 1.00 91.69 291 CYS A N 1
ATOM 2146 C CA . CYS A 1 291 ? 8.390 -5.385 10.285 1.00 91.69 291 CYS A CA 1
ATOM 2147 C C . CYS A 1 291 ? 6.860 -5.354 10.270 1.00 91.69 291 CYS A C 1
ATOM 2149 O O . CYS A 1 291 ? 6.220 -5.716 9.281 1.00 91.69 291 CYS A O 1
ATOM 2151 N N . TRP A 1 292 ? 6.270 -4.802 11.326 1.00 90.94 292 TRP A N 1
ATOM 2152 C CA . TRP A 1 292 ? 4.859 -4.421 11.324 1.00 90.94 292 TRP A CA 1
ATOM 2153 C C . TRP A 1 292 ? 4.676 -3.036 10.695 1.00 90.94 292 TRP A C 1
ATOM 2155 O O . TRP A 1 292 ? 5.258 -2.044 11.141 1.00 90.94 292 TRP A O 1
ATOM 2165 N N . MET A 1 293 ? 3.853 -2.972 9.648 1.00 87.25 293 MET A N 1
ATOM 2166 C CA . MET A 1 293 ? 3.477 -1.736 8.950 1.00 87.25 293 MET A CA 1
ATOM 2167 C C . MET A 1 293 ? 2.210 -1.117 9.537 1.00 87.25 293 MET A C 1
ATOM 2169 O O . MET A 1 293 ? 2.065 0.109 9.569 1.00 87.25 293 MET A O 1
ATOM 2173 N N . SER A 1 294 ? 1.307 -1.976 10.002 1.00 86.44 294 SER A N 1
ATOM 2174 C CA . SER A 1 294 ? 0.095 -1.657 10.748 1.00 86.44 294 SER A CA 1
ATOM 2175 C C . SER A 1 294 ? -0.270 -2.862 11.639 1.00 86.44 294 SER A C 1
ATOM 2177 O O . SER A 1 294 ? 0.367 -3.910 11.516 1.00 86.44 294 SER A O 1
ATOM 2179 N N . PRO A 1 295 ? -1.286 -2.767 12.517 1.00 84.81 295 PRO A N 1
ATOM 2180 C CA . PRO A 1 295 ? -1.721 -3.892 13.356 1.00 84.81 295 PRO A CA 1
ATOM 2181 C C . PRO A 1 295 ? -2.133 -5.152 12.577 1.00 84.81 295 PRO A C 1
ATOM 2183 O O . PRO A 1 295 ? -2.155 -6.242 13.139 1.00 84.81 295 PRO A O 1
ATOM 2186 N N . GLU A 1 296 ? -2.463 -5.004 11.293 1.00 88.81 296 GLU A N 1
ATOM 2187 C CA . GLU A 1 296 ? -2.934 -6.084 10.419 1.00 88.81 296 GLU A CA 1
ATOM 2188 C C . GLU A 1 296 ? -2.077 -6.220 9.153 1.00 88.81 296 GLU A C 1
ATOM 2190 O O . GLU A 1 296 ? -2.440 -6.941 8.225 1.00 88.81 296 GLU A O 1
ATOM 2195 N N . GLU A 1 297 ? -0.960 -5.497 9.062 1.00 91.94 297 GLU A N 1
ATOM 2196 C CA . GLU A 1 297 ? -0.112 -5.474 7.873 1.00 91.94 297 GLU A CA 1
ATOM 2197 C C . GLU A 1 297 ? 1.351 -5.670 8.243 1.00 91.94 297 GLU A C 1
ATOM 2199 O O . GLU A 1 297 ? 1.932 -4.929 9.038 1.00 91.94 297 GLU A O 1
ATOM 2204 N N . LEU A 1 298 ? 1.948 -6.656 7.596 1.00 92.62 298 LEU A N 1
ATOM 2205 C CA . LEU A 1 298 ? 3.329 -7.061 7.735 1.00 92.62 298 LEU A CA 1
ATOM 2206 C C . LEU A 1 298 ? 4.099 -6.662 6.471 1.00 92.62 298 LEU A C 1
ATOM 2208 O O . LEU A 1 298 ? 3.637 -6.907 5.358 1.00 92.62 298 LEU A O 1
ATOM 2212 N N . GLY A 1 299 ? 5.280 -6.077 6.640 1.00 93.06 299 GLY A N 1
ATOM 2213 C CA . GLY A 1 299 ? 6.213 -5.778 5.558 1.00 93.06 299 GLY A CA 1
ATOM 2214 C C . GLY A 1 299 ? 7.463 -6.644 5.658 1.00 93.06 299 GLY A C 1
ATOM 2215 O O . GLY A 1 299 ? 8.023 -6.791 6.742 1.00 93.06 299 GLY A O 1
ATOM 2216 N N . LEU A 1 300 ? 7.903 -7.200 4.533 1.00 93.38 300 LEU A N 1
ATOM 2217 C CA . LEU A 1 300 ? 9.155 -7.932 4.403 1.00 93.38 300 LEU A CA 1
ATOM 2218 C C . LEU A 1 300 ? 9.976 -7.305 3.282 1.00 93.38 300 LEU A C 1
ATOM 2220 O O . LEU A 1 300 ? 9.528 -7.229 2.139 1.00 93.38 300 LEU A O 1
ATOM 2224 N N . LEU A 1 301 ? 11.174 -6.856 3.616 1.00 91.50 301 LEU A N 1
ATOM 2225 C CA . LEU A 1 301 ? 12.171 -6.391 2.671 1.00 91.50 301 LEU A CA 1
ATOM 2226 C C . LEU A 1 301 ? 13.175 -7.518 2.457 1.00 91.50 301 LEU A C 1
ATOM 2228 O O . LEU A 1 301 ? 13.839 -7.936 3.404 1.00 91.50 301 LEU A O 1
ATOM 2232 N N . LEU A 1 302 ? 13.240 -8.003 1.223 1.00 89.88 302 LEU A N 1
ATOM 2233 C CA . LEU A 1 302 ? 14.031 -9.154 0.815 1.00 89.88 302 LEU A CA 1
ATOM 2234 C C . LEU A 1 302 ? 15.125 -8.700 -0.148 1.00 89.88 302 LEU A C 1
ATOM 2236 O O . LEU A 1 302 ? 14.839 -8.013 -1.134 1.00 89.88 302 LEU A O 1
ATOM 2240 N N . ASP A 1 303 ? 16.362 -9.120 0.093 1.00 85.31 303 ASP A N 1
ATOM 2241 C CA . ASP A 1 303 ? 17.490 -8.897 -0.822 1.00 85.31 303 ASP A CA 1
ATOM 2242 C C . ASP A 1 303 ? 17.490 -9.930 -1.967 1.00 85.31 303 ASP A C 1
ATOM 2244 O O . ASP A 1 303 ? 18.487 -10.594 -2.245 1.00 85.31 303 ASP A O 1
ATOM 2248 N N . ALA A 1 304 ? 16.335 -10.131 -2.600 1.00 81.12 304 ALA A N 1
ATOM 2249 C CA . ALA A 1 304 ? 16.179 -11.068 -3.702 1.00 81.12 304 ALA A CA 1
ATOM 2250 C C . ALA A 1 304 ? 15.106 -10.597 -4.679 1.00 81.12 304 ALA A C 1
ATOM 2252 O O . ALA A 1 304 ? 14.092 -10.032 -4.272 1.00 81.12 304 ALA A O 1
ATOM 2253 N N . ASN A 1 305 ? 15.291 -10.900 -5.961 1.00 80.56 305 ASN A N 1
ATOM 2254 C CA . ASN A 1 305 ? 14.372 -10.582 -7.062 1.00 80.56 305 ASN A CA 1
ATOM 2255 C C . ASN A 1 305 ? 13.825 -11.827 -7.787 1.00 80.56 305 ASN A C 1
ATOM 2257 O O . ASN A 1 305 ? 13.211 -11.716 -8.842 1.00 80.56 305 ASN A O 1
ATOM 2261 N N . ASN A 1 306 ? 14.078 -13.024 -7.254 1.00 84.44 306 ASN A N 1
ATOM 2262 C CA . ASN A 1 306 ? 13.669 -14.269 -7.892 1.00 84.44 306 ASN A CA 1
ATOM 2263 C C . ASN A 1 306 ? 12.225 -14.630 -7.521 1.00 84.44 306 ASN A C 1
ATOM 2265 O O . ASN A 1 306 ? 11.955 -15.014 -6.380 1.00 84.44 306 ASN A O 1
ATOM 2269 N N . ASP A 1 307 ? 11.328 -14.607 -8.505 1.00 87.06 307 ASP A N 1
ATOM 2270 C CA . ASP A 1 307 ? 9.913 -14.968 -8.365 1.00 87.06 307 ASP A CA 1
ATOM 2271 C C . ASP A 1 307 ? 9.677 -16.308 -7.664 1.00 87.06 307 ASP A C 1
ATOM 2273 O O . ASP A 1 307 ? 8.744 -16.433 -6.868 1.00 87.06 307 ASP A O 1
ATOM 2277 N N . LEU A 1 308 ? 10.521 -17.317 -7.909 1.00 87.12 308 LEU A N 1
ATOM 2278 C CA . LEU A 1 308 ? 10.388 -18.629 -7.270 1.00 87.12 308 LEU A CA 1
ATOM 2279 C C . LEU A 1 308 ? 10.640 -18.545 -5.762 1.00 87.12 308 LEU A C 1
ATOM 2281 O O . LEU A 1 308 ? 9.901 -19.144 -4.979 1.00 87.12 308 LEU A O 1
ATOM 2285 N N . LEU A 1 309 ? 11.653 -17.777 -5.353 1.00 87.56 309 LEU A N 1
ATOM 2286 C CA . LEU A 1 309 ? 11.979 -17.570 -3.944 1.00 87.56 309 LEU A CA 1
ATOM 2287 C C . LEU A 1 309 ? 10.899 -16.731 -3.257 1.00 87.56 309 LEU A C 1
ATOM 2289 O O . LEU A 1 309 ? 10.434 -17.093 -2.177 1.00 87.56 309 LEU A O 1
ATOM 2293 N N . LEU A 1 310 ? 10.460 -15.648 -3.903 1.00 89.50 310 LEU A N 1
ATOM 2294 C CA . LEU A 1 310 ? 9.379 -14.797 -3.400 1.00 89.50 310 LEU A CA 1
ATOM 2295 C C . LEU A 1 310 ? 8.089 -15.609 -3.228 1.00 89.50 310 LEU A C 1
ATOM 2297 O O . LEU A 1 310 ? 7.413 -15.517 -2.201 1.00 89.50 310 LEU A O 1
ATOM 2301 N N . THR A 1 311 ? 7.784 -16.479 -4.190 1.00 91.19 311 THR A N 1
ATOM 2302 C CA . THR A 1 311 ? 6.632 -17.379 -4.112 1.00 91.19 311 THR A CA 1
ATOM 2303 C C . THR A 1 311 ? 6.776 -18.377 -2.962 1.00 91.19 311 THR A C 1
ATOM 2305 O O . THR A 1 311 ? 5.828 -18.532 -2.190 1.00 91.19 311 THR A O 1
ATOM 2308 N N . ASP A 1 312 ? 7.936 -19.010 -2.772 1.00 91.25 312 ASP A N 1
ATOM 2309 C CA . ASP A 1 312 ? 8.166 -19.943 -1.657 1.00 91.25 312 ASP A CA 1
ATOM 2310 C C . ASP A 1 312 ? 8.046 -19.254 -0.284 1.00 91.25 312 ASP A C 1
ATOM 2312 O O . ASP A 1 312 ? 7.364 -19.763 0.612 1.00 91.25 312 ASP A O 1
ATOM 2316 N N . ILE A 1 313 ? 8.615 -18.053 -0.128 1.00 91.31 313 ILE A N 1
ATOM 2317 C CA . ILE A 1 313 ? 8.479 -17.246 1.095 1.00 91.31 313 ILE A CA 1
ATOM 2318 C C . ILE A 1 313 ? 7.005 -16.918 1.356 1.00 91.31 313 ILE A C 1
ATOM 2320 O O . ILE A 1 313 ? 6.521 -17.118 2.473 1.00 91.31 313 ILE A O 1
ATOM 2324 N N . SER A 1 314 ? 6.258 -16.504 0.329 1.00 92.06 314 SER A N 1
ATOM 2325 C CA . SER A 1 314 ? 4.827 -16.208 0.465 1.00 92.06 314 SER A CA 1
ATOM 2326 C C . SER A 1 314 ? 4.016 -17.440 0.900 1.00 92.06 314 SER A C 1
ATOM 2328 O O . SER A 1 314 ? 3.145 -17.350 1.768 1.00 92.06 314 SER A O 1
ATOM 2330 N N . GLN A 1 315 ? 4.337 -18.626 0.370 1.00 92.69 315 GLN A N 1
ATOM 2331 C CA . GLN A 1 315 ? 3.680 -19.876 0.752 1.00 92.69 315 GLN A CA 1
ATOM 2332 C C . GLN A 1 315 ? 4.025 -20.285 2.185 1.00 92.69 315 GLN A C 1
ATOM 2334 O O . GLN A 1 315 ? 3.146 -20.727 2.929 1.00 92.69 315 GLN A O 1
ATOM 2339 N N . LYS A 1 316 ? 5.286 -20.125 2.602 1.00 92.19 316 LYS A N 1
ATOM 2340 C CA . LYS A 1 316 ? 5.712 -20.360 3.988 1.00 92.19 316 LYS A CA 1
ATOM 2341 C C . LYS A 1 316 ? 4.976 -19.434 4.952 1.00 92.19 316 LYS A C 1
ATOM 2343 O O . LYS A 1 316 ? 4.463 -19.909 5.963 1.00 92.19 316 LYS A O 1
ATOM 2348 N N . LEU A 1 317 ? 4.835 -18.158 4.604 1.00 92.25 317 LEU A N 1
ATOM 2349 C CA . LEU A 1 317 ? 4.119 -17.178 5.416 1.00 92.25 317 LEU A CA 1
ATOM 2350 C C . LEU A 1 317 ? 2.642 -17.555 5.597 1.00 92.25 317 LEU A C 1
ATOM 2352 O O . LEU A 1 317 ? 2.139 -17.589 6.719 1.00 92.25 317 LEU A O 1
ATOM 2356 N N . ARG A 1 318 ? 1.971 -17.983 4.522 1.00 91.62 318 ARG A N 1
ATOM 2357 C CA . ARG A 1 318 ? 0.595 -18.512 4.585 1.00 91.62 318 ARG A CA 1
ATOM 2358 C C . ARG A 1 318 ? 0.477 -19.744 5.486 1.00 91.62 318 ARG A C 1
ATOM 2360 O O . ARG A 1 318 ? -0.476 -19.867 6.260 1.00 91.62 318 ARG A O 1
ATOM 2367 N N . ARG A 1 319 ? 1.448 -20.663 5.431 1.00 91.94 319 ARG A N 1
ATOM 2368 C CA . ARG A 1 319 ? 1.489 -21.840 6.322 1.00 91.94 319 ARG A CA 1
ATOM 2369 C C . ARG A 1 319 ? 1.663 -21.442 7.787 1.00 91.94 319 ARG A C 1
ATOM 2371 O O . ARG A 1 319 ? 1.062 -22.073 8.652 1.00 91.94 319 ARG A O 1
ATOM 2378 N N . ILE A 1 320 ? 2.432 -20.391 8.072 1.00 92.25 320 ILE A N 1
ATOM 2379 C CA . ILE A 1 320 ? 2.577 -19.861 9.433 1.00 92.25 320 ILE A CA 1
ATOM 2380 C C . ILE A 1 320 ? 1.248 -19.274 9.921 1.00 92.25 320 ILE A C 1
ATOM 2382 O O . ILE A 1 320 ? 0.822 -19.629 11.016 1.00 92.25 320 ILE A O 1
ATOM 2386 N N . VAL A 1 321 ? 0.565 -18.449 9.115 1.00 91.75 321 VAL A N 1
ATOM 2387 C CA . VAL A 1 321 ? -0.746 -17.860 9.468 1.00 91.75 321 VAL A CA 1
ATOM 2388 C C . VAL A 1 321 ? -1.783 -18.946 9.748 1.00 91.75 321 VAL A C 1
ATOM 2390 O O . VAL A 1 321 ? -2.424 -18.961 10.796 1.00 91.75 321 VAL A O 1
ATOM 2393 N N . THR A 1 322 ? -1.924 -19.905 8.837 1.00 91.44 322 THR A N 1
ATOM 2394 C CA . THR A 1 322 ? -2.883 -21.008 9.013 1.00 91.44 322 THR A CA 1
ATOM 2395 C C . THR A 1 322 ? -2.516 -21.901 10.202 1.00 91.44 322 THR A C 1
ATOM 2397 O O . THR A 1 322 ? -3.394 -22.335 10.952 1.00 91.44 322 THR A O 1
ATOM 2400 N N . GLY A 1 323 ? -1.222 -22.145 10.427 1.00 90.25 323 GLY A N 1
ATOM 2401 C CA . GLY A 1 323 ? -0.711 -22.907 11.563 1.00 90.25 323 GLY A CA 1
ATOM 2402 C C . GLY A 1 323 ? -0.956 -22.232 12.914 1.00 90.25 323 GLY A C 1
ATOM 2403 O O . GLY A 1 323 ? -1.398 -22.905 13.850 1.00 90.25 323 GLY A O 1
ATOM 2404 N N . SER A 1 324 ? -0.725 -20.920 13.021 1.00 89.94 324 SER A N 1
ATOM 2405 C CA . SER A 1 324 ? -0.923 -20.156 14.259 1.00 89.94 324 SER A CA 1
ATOM 2406 C C . SER A 1 324 ? -2.403 -20.070 14.632 1.00 89.94 324 SER A C 1
ATOM 2408 O O . SER A 1 324 ? -2.758 -20.361 15.775 1.00 89.94 324 SER A O 1
ATOM 2410 N N . VAL A 1 325 ? -3.285 -19.808 13.661 1.00 90.25 325 VAL A N 1
ATOM 2411 C CA . VAL A 1 325 ? -4.746 -19.828 13.859 1.00 90.25 325 VAL A CA 1
ATOM 2412 C C . VAL A 1 325 ? -5.224 -21.218 14.273 1.00 90.25 325 VAL A C 1
ATOM 2414 O O . VAL A 1 325 ? -5.994 -21.354 15.224 1.00 90.25 325 VAL A O 1
ATOM 2417 N N . ARG A 1 326 ? -4.735 -22.281 13.619 1.00 89.94 326 ARG A N 1
ATOM 2418 C CA . ARG A 1 326 ? -5.085 -23.665 13.979 1.00 89.94 326 ARG A CA 1
ATOM 2419 C C . ARG A 1 326 ? -4.641 -24.020 15.397 1.00 89.94 326 ARG A C 1
ATOM 2421 O O . 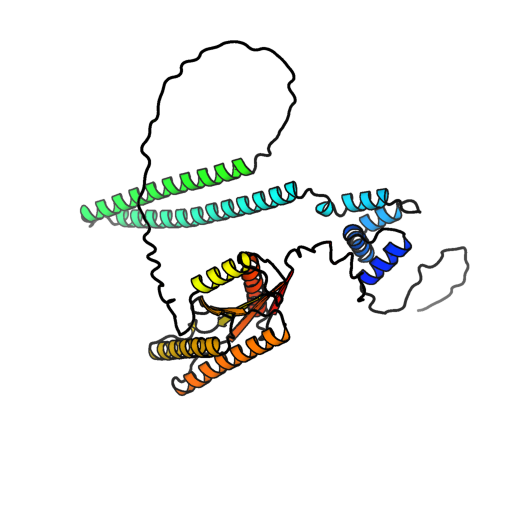ARG A 1 326 ? -5.342 -24.770 16.073 1.00 89.94 326 ARG A O 1
ATOM 2428 N N . HIS A 1 327 ? -3.495 -23.511 15.843 1.00 89.25 327 HIS A N 1
ATOM 2429 C CA . HIS A 1 327 ? -3.027 -23.708 17.211 1.00 89.25 327 HIS A CA 1
ATOM 2430 C C . HIS A 1 327 ? -3.897 -22.940 18.214 1.00 89.25 327 HIS A C 1
ATOM 2432 O O . HIS A 1 327 ? -4.367 -23.536 19.179 1.00 89.25 327 HIS A O 1
ATOM 2438 N N . ALA A 1 328 ? -4.192 -21.666 17.945 1.00 87.81 328 ALA A N 1
ATOM 2439 C CA . ALA A 1 328 ? -5.057 -20.838 18.787 1.00 87.81 328 ALA A CA 1
ATOM 2440 C C . ALA A 1 328 ? -6.490 -21.393 18.896 1.00 87.81 328 ALA A C 1
ATOM 2442 O O . ALA A 1 328 ? -7.107 -21.345 19.955 1.00 87.81 328 ALA A O 1
ATOM 2443 N N . ARG A 1 329 ? -7.010 -22.022 17.837 1.00 89.12 329 ARG A N 1
ATOM 2444 C CA . ARG A 1 329 ? -8.314 -22.707 17.867 1.00 89.12 329 ARG A CA 1
ATOM 2445 C C . ARG A 1 329 ? -8.384 -23.885 18.840 1.00 89.12 329 ARG A C 1
ATOM 2447 O O . ARG A 1 329 ? -9.481 -24.281 19.220 1.00 89.12 329 ARG A O 1
ATOM 2454 N N . ARG A 1 330 ? -7.245 -24.463 19.243 1.00 87.38 330 ARG A N 1
ATOM 2455 C CA . ARG A 1 330 ? -7.220 -25.527 20.263 1.00 87.38 330 ARG A CA 1
ATOM 2456 C C . ARG A 1 330 ? -7.484 -24.989 21.665 1.00 87.38 330 ARG A C 1
ATOM 2458 O O . ARG A 1 330 ? -7.942 -25.749 22.509 1.00 87.38 330 ARG A O 1
ATOM 2465 N N . THR A 1 331 ? -7.177 -23.717 21.912 1.00 84.44 331 THR A N 1
ATOM 2466 C CA . THR A 1 331 ? -7.356 -23.071 23.217 1.00 84.44 331 THR A CA 1
ATOM 2467 C C . THR A 1 331 ? -8.647 -22.260 23.282 1.00 84.44 331 THR A C 1
ATOM 2469 O O . THR A 1 331 ? -9.294 -22.253 24.324 1.00 84.44 331 THR A O 1
ATOM 2472 N N . VAL A 1 332 ? -9.060 -21.629 22.177 1.00 86.00 332 VAL A N 1
ATOM 2473 C CA . VAL A 1 332 ? -10.302 -20.845 22.087 1.00 86.00 332 VAL A CA 1
ATOM 2474 C C . VAL A 1 332 ? -11.183 -21.382 20.958 1.00 86.00 332 VAL A C 1
ATOM 2476 O O . VAL A 1 332 ? -10.884 -21.225 19.772 1.00 86.00 332 VAL A O 1
ATOM 2479 N N . SER A 1 333 ? -12.301 -22.013 21.326 1.00 79.94 333 SER A N 1
ATOM 2480 C CA . SER A 1 333 ? -13.299 -22.505 20.372 1.00 79.94 333 SER A CA 1
ATOM 2481 C C . SER A 1 333 ? -14.047 -21.346 19.707 1.00 79.94 333 SER A C 1
ATOM 2483 O O . SER A 1 333 ? -14.472 -20.418 20.390 1.00 79.94 333 SER A O 1
ATOM 2485 N N . GLY A 1 334 ? -14.264 -21.423 18.391 1.00 80.94 334 GLY A N 1
ATOM 2486 C CA . GLY A 1 334 ? -15.023 -20.410 17.642 1.00 80.94 334 GLY A CA 1
ATOM 2487 C C . GLY A 1 334 ? -14.194 -19.237 17.107 1.00 80.94 334 GLY A C 1
ATOM 2488 O O . GLY A 1 334 ? -14.766 -18.228 16.708 1.00 80.94 334 GLY A O 1
ATOM 2489 N N . LEU A 1 335 ? -12.862 -19.360 17.082 1.00 83.50 335 LEU A N 1
ATOM 2490 C CA . LEU A 1 335 ? -11.973 -18.350 16.503 1.00 83.50 335 LEU A CA 1
ATOM 2491 C C . LEU A 1 335 ? -12.279 -18.137 15.001 1.00 83.50 335 LEU A C 1
ATOM 2493 O O . LEU A 1 335 ? -12.305 -19.135 14.267 1.00 83.50 335 LEU A O 1
ATOM 2497 N N . PRO A 1 336 ? -12.456 -16.894 14.516 1.00 84.81 336 PRO A N 1
ATOM 2498 C CA . PRO A 1 336 ? -12.609 -16.605 13.088 1.00 84.81 336 PRO A CA 1
ATOM 2499 C C . PRO A 1 336 ? -11.409 -17.100 12.266 1.00 84.81 336 PRO A C 1
ATOM 2501 O O . PRO A 1 336 ? -10.294 -17.184 12.780 1.00 84.81 336 PRO A O 1
ATOM 2504 N N . ASP A 1 337 ? -11.626 -17.450 10.996 1.00 84.88 337 ASP A N 1
ATOM 2505 C CA . ASP A 1 337 ? -10.513 -17.717 10.076 1.00 84.88 337 ASP A CA 1
ATOM 2506 C C . ASP A 1 337 ? -9.856 -16.401 9.646 1.00 84.88 337 ASP A C 1
ATOM 2508 O O . ASP A 1 337 ? -10.540 -15.405 9.406 1.00 84.88 337 ASP A O 1
ATOM 2512 N N . LEU A 1 338 ? -8.527 -16.417 9.521 1.00 87.56 338 LEU A N 1
ATOM 2513 C CA . LEU A 1 338 ? -7.762 -15.306 8.963 1.00 87.56 338 LEU A CA 1
ATOM 2514 C C . LEU A 1 338 ? -7.444 -15.582 7.498 1.00 87.56 338 LEU A C 1
ATOM 2516 O O . LEU A 1 338 ? -6.944 -16.657 7.158 1.00 87.56 338 LEU A O 1
ATOM 2520 N N . ARG A 1 339 ? -7.692 -14.590 6.644 1.00 87.56 339 ARG A N 1
ATOM 2521 C CA . ARG A 1 339 ? -7.224 -14.593 5.256 1.00 87.56 339 ARG A CA 1
ATOM 2522 C C . ARG A 1 339 ? -5.945 -13.781 5.146 1.00 87.56 339 ARG A C 1
ATOM 2524 O O . ARG A 1 339 ? -5.783 -12.763 5.813 1.00 87.56 339 ARG A O 1
ATOM 2531 N N . CYS A 1 340 ? -5.040 -14.252 4.305 1.00 90.69 340 CYS A N 1
ATOM 2532 C CA . CYS A 1 340 ? -3.737 -13.648 4.090 1.00 90.69 340 CYS A CA 1
ATOM 2533 C C . CYS A 1 340 ? -3.656 -13.230 2.622 1.00 90.69 340 CYS A C 1
ATOM 2535 O O . CYS A 1 340 ? -3.681 -14.084 1.741 1.00 90.69 340 CYS A O 1
ATOM 2537 N N . HIS A 1 341 ? -3.578 -11.931 2.350 1.00 93.31 341 HIS A N 1
ATOM 2538 C CA . HIS A 1 341 ? -3.339 -11.422 0.999 1.00 93.31 341 HIS A CA 1
ATOM 2539 C C . HIS A 1 341 ? -1.913 -10.897 0.928 1.00 93.31 341 HIS A C 1
ATOM 2541 O O . HIS A 1 341 ? -1.456 -10.224 1.852 1.00 93.31 341 HIS A O 1
ATOM 2547 N N . ILE A 1 342 ? -1.197 -11.244 -0.141 1.00 93.56 342 ILE A N 1
ATOM 2548 C CA . ILE A 1 342 ? 0.226 -10.933 -0.273 1.00 93.56 342 ILE A CA 1
ATOM 2549 C C . ILE A 1 342 ? 0.467 -10.278 -1.629 1.00 93.56 342 ILE A C 1
ATOM 2551 O O . ILE A 1 342 ? 0.195 -10.872 -2.673 1.00 93.56 342 ILE A O 1
ATOM 2555 N N . GLY A 1 343 ? 1.007 -9.065 -1.593 1.00 93.31 343 GLY A N 1
ATOM 2556 C CA . GLY A 1 343 ? 1.503 -8.345 -2.758 1.00 93.31 343 GLY A CA 1
ATOM 2557 C C . GLY A 1 343 ? 3.000 -8.115 -2.640 1.00 93.31 343 GLY A C 1
ATOM 2558 O O . GLY A 1 343 ? 3.512 -7.888 -1.548 1.00 93.31 343 GLY A O 1
ATOM 2559 N N . CYS A 1 344 ? 3.713 -8.164 -3.754 1.00 93.25 344 CYS A N 1
ATOM 2560 C CA . CYS A 1 344 ? 5.145 -7.926 -3.801 1.00 93.25 344 CYS A CA 1
ATOM 2561 C C . CYS A 1 344 ? 5.480 -6.957 -4.928 1.00 93.25 344 CYS A C 1
ATOM 2563 O O . CYS A 1 344 ? 4.853 -6.977 -5.986 1.00 93.25 344 CYS A O 1
ATOM 2565 N N . ALA A 1 345 ? 6.481 -6.115 -4.705 1.00 92.94 345 ALA A N 1
ATOM 2566 C CA . ALA A 1 345 ? 7.151 -5.400 -5.774 1.00 92.94 345 ALA A CA 1
ATOM 2567 C C . ALA A 1 345 ? 8.628 -5.766 -5.782 1.00 92.94 345 ALA A C 1
ATOM 2569 O O . ALA A 1 345 ? 9.265 -5.725 -4.730 1.00 92.94 345 ALA A O 1
ATOM 2570 N N . SER A 1 346 ? 9.151 -6.112 -6.954 1.00 90.31 346 SER A N 1
ATOM 2571 C CA . SER A 1 346 ? 10.573 -6.372 -7.156 1.00 90.31 346 SER A CA 1
ATOM 2572 C C . SER A 1 346 ? 11.212 -5.206 -7.891 1.00 90.31 346 SER A C 1
ATOM 2574 O O . SER A 1 346 ? 10.605 -4.641 -8.795 1.00 90.31 346 SER A O 1
ATOM 2576 N N . ALA A 1 347 ? 12.415 -4.807 -7.497 1.00 86.31 347 ALA A N 1
ATOM 2577 C CA . ALA A 1 347 ? 13.157 -3.724 -8.117 1.00 86.31 347 ALA A CA 1
ATOM 2578 C C . ALA A 1 347 ? 14.543 -4.178 -8.572 1.00 86.31 347 ALA A C 1
ATOM 2580 O O . ALA A 1 347 ? 15.341 -4.717 -7.801 1.00 86.31 347 ALA A O 1
ATOM 2581 N N . PHE A 1 348 ? 14.850 -3.854 -9.828 1.00 77.44 348 PHE A N 1
ATOM 2582 C CA . PHE A 1 348 ? 16.184 -3.980 -10.401 1.00 77.44 348 PHE A CA 1
ATOM 2583 C C . PHE A 1 348 ? 16.828 -2.591 -10.472 1.00 77.44 348 PHE A C 1
ATOM 2585 O O . PHE A 1 348 ? 16.476 -1.765 -11.319 1.00 77.44 348 PHE A O 1
ATOM 2592 N N . GLY A 1 349 ? 17.774 -2.328 -9.568 1.00 72.69 349 GLY A N 1
ATOM 2593 C CA . GLY A 1 349 ? 18.529 -1.074 -9.518 1.00 72.69 349 GLY A CA 1
ATOM 2594 C C . GLY A 1 349 ? 17.933 -0.000 -8.594 1.00 72.69 349 GLY A C 1
ATOM 2595 O O . GLY A 1 349 ? 17.107 -0.303 -7.732 1.00 72.69 349 GLY A O 1
ATOM 2596 N N . PRO A 1 350 ? 18.383 1.264 -8.719 1.00 71.38 350 PRO A N 1
ATOM 2597 C CA . PRO A 1 350 ? 18.007 2.330 -7.799 1.00 71.38 350 PRO A CA 1
ATOM 2598 C C . PRO A 1 350 ? 16.557 2.756 -8.041 1.00 71.38 350 PRO A C 1
ATOM 2600 O O . PRO A 1 350 ? 16.243 3.466 -8.997 1.00 71.38 350 PRO A O 1
ATOM 2603 N N . VAL A 1 351 ? 15.675 2.334 -7.144 1.00 76.69 351 VAL A N 1
ATOM 2604 C CA . VAL A 1 351 ? 14.266 2.730 -7.116 1.00 76.69 351 VAL A CA 1
ATOM 2605 C C . VAL A 1 351 ? 14.031 3.573 -5.870 1.00 76.69 351 VAL A C 1
ATOM 2607 O O . VAL A 1 351 ? 14.655 3.359 -4.830 1.00 76.69 351 VAL A O 1
ATOM 2610 N N . SER A 1 352 ? 13.176 4.590 -5.973 1.00 83.19 352 SER A N 1
ATOM 2611 C CA . SER A 1 352 ? 12.829 5.385 -4.793 1.00 83.19 352 SER A CA 1
ATOM 2612 C C . SER A 1 352 ? 12.011 4.539 -3.802 1.00 83.19 352 SER A C 1
ATOM 2614 O O . SER A 1 352 ? 11.141 3.775 -4.233 1.00 83.19 352 SER A O 1
ATOM 2616 N N . PRO A 1 353 ? 12.201 4.699 -2.478 1.00 84.69 353 PRO A N 1
ATOM 2617 C CA . PRO A 1 353 ? 11.415 3.975 -1.475 1.00 84.69 353 PRO A CA 1
ATOM 2618 C C . PRO A 1 353 ? 9.903 4.124 -1.682 1.00 84.69 353 PRO A C 1
ATOM 2620 O O . PRO A 1 353 ? 9.146 3.165 -1.541 1.00 84.69 353 PRO A O 1
ATOM 2623 N N . GLY A 1 354 ? 9.465 5.322 -2.088 1.00 86.50 354 GLY A N 1
ATOM 2624 C CA . GLY A 1 354 ? 8.063 5.609 -2.388 1.00 86.50 354 GLY A CA 1
ATOM 2625 C C . GLY A 1 354 ? 7.519 4.817 -3.580 1.00 86.50 354 GLY A C 1
ATOM 2626 O O . GLY A 1 354 ? 6.386 4.341 -3.521 1.00 86.50 354 GLY A O 1
ATOM 2627 N N . GLN A 1 355 ? 8.307 4.626 -4.642 1.00 86.81 355 GLN A N 1
ATOM 2628 C CA . GLN A 1 355 ? 7.909 3.814 -5.800 1.00 86.81 355 GLN A CA 1
ATOM 2629 C C . GLN A 1 355 ? 7.832 2.327 -5.455 1.00 86.81 355 GLN A C 1
ATOM 2631 O O . GLN A 1 355 ? 6.844 1.680 -5.796 1.00 86.81 355 GLN A O 1
ATOM 2636 N N . LEU A 1 356 ? 8.824 1.797 -4.732 1.00 87.75 356 LEU A N 1
ATOM 2637 C CA . LEU A 1 356 ? 8.823 0.391 -4.327 1.00 87.75 356 LEU A CA 1
ATOM 2638 C C . LEU A 1 356 ? 7.637 0.082 -3.401 1.00 87.75 356 LEU A C 1
ATOM 2640 O O . LEU A 1 356 ? 6.883 -0.860 -3.640 1.00 87.75 356 LEU A O 1
ATOM 2644 N N . TYR A 1 357 ? 7.407 0.938 -2.402 1.00 91.38 357 TYR A N 1
ATOM 2645 C CA . TYR A 1 357 ? 6.282 0.804 -1.480 1.00 91.38 357 TYR A CA 1
ATOM 2646 C C . TYR A 1 357 ? 4.920 0.938 -2.172 1.00 91.38 357 TYR A C 1
ATOM 2648 O O . TYR A 1 357 ? 4.033 0.113 -1.954 1.00 91.38 357 TYR A O 1
ATOM 2656 N N . SER A 1 358 ? 4.739 1.949 -3.027 1.00 90.62 358 SER A N 1
ATOM 2657 C CA . SER A 1 358 ? 3.469 2.144 -3.742 1.00 90.62 358 SER A CA 1
ATOM 2658 C C . SER A 1 358 ? 3.169 1.003 -4.714 1.00 90.62 358 SER A C 1
ATOM 2660 O O . SER A 1 358 ? 2.030 0.544 -4.764 1.00 90.62 358 SER A O 1
ATOM 2662 N N . SER A 1 359 ? 4.176 0.483 -5.419 1.00 91.94 359 SER A N 1
ATOM 2663 C CA . SER A 1 359 ? 4.013 -0.677 -6.299 1.00 91.94 359 SER A CA 1
ATOM 2664 C C . SER A 1 359 ? 3.637 -1.943 -5.525 1.00 91.94 359 SER A C 1
ATOM 2666 O O . SER A 1 359 ? 2.718 -2.657 -5.933 1.00 91.94 359 SER A O 1
ATOM 2668 N N . ALA A 1 360 ? 4.272 -2.190 -4.372 1.00 92.81 360 ALA A N 1
ATOM 2669 C CA . ALA A 1 360 ? 3.933 -3.324 -3.512 1.00 92.81 360 ALA A CA 1
ATOM 2670 C C . ALA A 1 360 ? 2.503 -3.197 -2.967 1.00 92.81 360 ALA A C 1
ATOM 2672 O O . ALA A 1 360 ? 1.752 -4.172 -2.930 1.00 92.81 360 ALA A O 1
ATOM 2673 N N . LYS A 1 361 ? 2.082 -1.976 -2.608 1.00 93.44 361 LYS A N 1
ATOM 2674 C CA . LYS A 1 361 ? 0.717 -1.711 -2.143 1.00 93.44 361 LYS A CA 1
ATOM 2675 C C . LYS A 1 361 ? -0.320 -1.908 -3.250 1.00 93.44 361 LYS A C 1
ATOM 2677 O O . LYS A 1 361 ? -1.377 -2.471 -2.983 1.00 93.44 361 LYS A O 1
ATOM 2682 N N . LEU A 1 362 ? -0.013 -1.514 -4.487 1.00 93.88 362 LEU A N 1
ATOM 2683 C CA . LEU A 1 362 ? -0.862 -1.790 -5.651 1.00 93.88 362 LEU A CA 1
ATOM 2684 C C . LEU A 1 362 ? -0.982 -3.296 -5.924 1.00 93.88 362 LEU A C 1
ATOM 2686 O O . LEU A 1 362 ? -2.075 -3.772 -6.223 1.00 93.88 362 LEU A O 1
ATOM 2690 N N . ALA A 1 363 ? 0.113 -4.055 -5.805 1.00 92.50 363 ALA A N 1
ATOM 2691 C CA . ALA A 1 363 ? 0.079 -5.514 -5.916 1.00 92.50 363 ALA A CA 1
ATOM 2692 C C . ALA A 1 363 ? -0.812 -6.140 -4.832 1.00 92.50 363 ALA A C 1
ATOM 2694 O O . ALA A 1 363 ? -1.639 -6.999 -5.132 1.00 92.50 363 ALA A O 1
ATOM 2695 N N . LEU A 1 364 ? -0.697 -5.661 -3.590 1.00 93.06 364 LEU A N 1
ATOM 2696 C CA . LEU A 1 364 ? -1.511 -6.129 -2.471 1.00 93.06 364 LEU A CA 1
ATOM 2697 C C . LEU A 1 364 ? -2.999 -5.828 -2.691 1.00 93.06 364 LEU A C 1
ATOM 2699 O O . LEU A 1 364 ? -3.826 -6.719 -2.539 1.00 93.06 364 LEU A O 1
ATOM 2703 N N . GLN A 1 365 ? -3.338 -4.613 -3.129 1.00 92.69 365 GLN A N 1
ATOM 2704 C CA . GLN A 1 365 ? -4.719 -4.252 -3.459 1.00 92.69 365 GLN A CA 1
ATOM 2705 C C . GLN A 1 365 ? -5.293 -5.159 -4.550 1.00 92.69 365 GLN A C 1
ATOM 2707 O O . GLN A 1 365 ? -6.428 -5.611 -4.441 1.00 92.69 365 GLN A O 1
ATOM 2712 N N . ARG A 1 366 ? -4.514 -5.479 -5.592 1.00 90.50 366 ARG A N 1
ATOM 2713 C CA . ARG A 1 366 ? -4.945 -6.434 -6.628 1.00 90.50 366 ARG A CA 1
ATOM 2714 C C . ARG A 1 366 ? -5.209 -7.823 -6.048 1.00 90.50 366 ARG A C 1
ATOM 2716 O O . ARG A 1 366 ? -6.209 -8.430 -6.420 1.00 90.50 366 ARG A O 1
ATOM 2723 N N . ALA A 1 367 ? -4.359 -8.300 -5.138 1.00 89.56 367 ALA A N 1
ATOM 2724 C CA . ALA A 1 367 ? -4.560 -9.577 -4.454 1.00 89.56 367 ALA A CA 1
ATOM 2725 C C . ALA A 1 367 ? -5.835 -9.573 -3.588 1.00 89.56 367 ALA A C 1
ATOM 2727 O O . ALA A 1 367 ? -6.587 -10.544 -3.592 1.00 89.56 367 ALA A O 1
ATOM 2728 N N . GLU A 1 368 ? -6.120 -8.466 -2.897 1.00 90.31 368 GLU A N 1
ATOM 2729 C CA . GLU A 1 368 ? -7.347 -8.288 -2.109 1.00 90.31 368 GLU A CA 1
ATOM 2730 C C . GLU A 1 368 ? -8.606 -8.238 -2.989 1.00 90.31 368 GLU A C 1
ATOM 2732 O O . GLU A 1 368 ? -9.623 -8.832 -2.638 1.00 90.31 368 GLU A O 1
ATOM 2737 N N . PHE A 1 369 ? -8.548 -7.555 -4.139 1.00 88.31 369 PHE A N 1
ATOM 2738 C CA . PHE A 1 369 ? -9.674 -7.459 -5.076 1.00 88.31 369 PHE A CA 1
ATOM 2739 C C . PHE A 1 369 ? -9.967 -8.772 -5.796 1.00 88.31 369 PHE A C 1
ATOM 2741 O O . PHE A 1 369 ? -11.131 -9.085 -6.034 1.00 88.31 369 PHE A O 1
ATOM 2748 N N . ALA A 1 370 ? -8.928 -9.524 -6.161 1.00 82.81 370 ALA A N 1
ATOM 2749 C CA . ALA A 1 370 ? -9.089 -10.825 -6.797 1.00 82.81 370 ALA A CA 1
ATOM 2750 C C . ALA A 1 370 ? -9.626 -11.892 -5.826 1.00 82.81 370 ALA A C 1
ATOM 2752 O O . ALA A 1 370 ? -10.067 -12.943 -6.285 1.00 82.81 370 ALA A O 1
ATOM 2753 N N . ASP A 1 371 ? -9.571 -11.628 -4.509 1.00 77.88 371 ASP A N 1
ATOM 2754 C CA . ASP A 1 371 ? -9.782 -12.607 -3.429 1.00 77.88 371 ASP A CA 1
ATOM 2755 C C . ASP A 1 371 ? -8.982 -13.903 -3.675 1.00 77.88 371 ASP A C 1
ATOM 2757 O O . ASP A 1 371 ? -9.401 -14.999 -3.306 1.00 77.88 371 ASP A O 1
ATOM 2761 N N . ASP A 1 372 ? -7.832 -13.768 -4.349 1.00 71.06 372 ASP A N 1
ATOM 2762 C CA . ASP A 1 372 ? -6.978 -14.877 -4.756 1.00 71.06 372 ASP A CA 1
ATOM 2763 C C . ASP A 1 372 ? -5.848 -15.043 -3.736 1.00 71.06 372 ASP A C 1
ATOM 2765 O O . ASP A 1 372 ? -5.221 -14.082 -3.278 1.00 71.06 372 ASP A O 1
ATOM 2769 N N . ASP A 1 373 ? -5.559 -16.294 -3.396 1.00 71.88 373 ASP A N 1
ATOM 2770 C CA . ASP A 1 373 ? -4.509 -16.668 -2.447 1.00 71.88 373 ASP A CA 1
ATOM 2771 C C . ASP A 1 373 ? -3.121 -16.714 -3.104 1.00 71.88 373 ASP A C 1
ATOM 2773 O O . ASP A 1 373 ? -2.142 -17.199 -2.530 1.00 71.88 373 ASP A O 1
ATOM 2777 N N . ARG A 1 374 ? -3.005 -16.210 -4.330 1.00 81.50 374 ARG A N 1
ATOM 2778 C CA . ARG A 1 374 ? -1.745 -16.158 -5.065 1.00 81.50 374 ARG A CA 1
ATOM 2779 C C . ARG A 1 374 ? -0.952 -14.906 -4.715 1.00 81.50 374 ARG A C 1
ATOM 2781 O O . ARG A 1 374 ? -1.496 -13.870 -4.344 1.00 81.50 374 ARG A O 1
ATOM 2788 N N . LEU A 1 375 ? 0.368 -15.032 -4.809 1.00 87.44 375 LEU A N 1
ATOM 2789 C CA . LEU A 1 375 ? 1.272 -13.894 -4.741 1.00 87.44 375 LEU A CA 1
ATOM 2790 C C . LEU A 1 375 ? 1.116 -13.067 -6.022 1.00 87.44 375 LEU A C 1
ATOM 2792 O O . LEU A 1 375 ? 1.238 -13.610 -7.118 1.00 87.44 375 LEU A O 1
ATOM 2796 N N . VAL A 1 376 ? 0.875 -11.766 -5.880 1.00 88.38 376 VAL A N 1
ATOM 2797 C CA . VAL A 1 376 ? 0.899 -10.817 -7.001 1.00 88.38 376 VAL A CA 1
ATOM 2798 C C . VAL A 1 376 ? 2.229 -10.075 -6.966 1.00 88.38 376 VAL A C 1
ATOM 2800 O O . VAL A 1 376 ? 2.545 -9.454 -5.953 1.00 88.38 376 VAL A O 1
ATOM 2803 N N . ILE A 1 377 ? 2.998 -10.137 -8.053 1.00 89.25 377 ILE A N 1
ATOM 2804 C CA . ILE A 1 377 ? 4.312 -9.491 -8.174 1.00 89.25 377 ILE A CA 1
ATOM 2805 C C . ILE A 1 377 ? 4.218 -8.357 -9.199 1.00 89.25 377 ILE A C 1
ATOM 2807 O O . ILE A 1 377 ? 3.641 -8.531 -10.272 1.00 89.25 377 ILE A O 1
ATOM 2811 N N . ASN A 1 378 ? 4.762 -7.191 -8.853 1.00 90.12 378 ASN A N 1
ATOM 2812 C CA . ASN A 1 378 ? 4.962 -6.070 -9.765 1.00 90.12 378 ASN A CA 1
ATOM 2813 C C . ASN A 1 378 ? 6.460 -5.790 -9.927 1.00 90.12 378 ASN A C 1
ATOM 2815 O O . ASN A 1 378 ? 7.120 -5.403 -8.961 1.00 90.12 378 ASN A O 1
ATOM 2819 N N . ASP A 1 379 ? 6.968 -5.880 -11.149 1.00 85.12 379 ASP A N 1
ATOM 2820 C CA . ASP A 1 379 ? 8.368 -5.570 -11.426 1.00 85.12 379 ASP A CA 1
ATOM 2821 C C . ASP A 1 379 ? 8.575 -4.082 -11.702 1.00 85.12 379 ASP A C 1
ATOM 2823 O O . ASP A 1 379 ? 7.848 -3.441 -12.465 1.00 85.12 379 ASP A O 1
ATOM 2827 N N . LEU A 1 380 ? 9.601 -3.529 -11.070 1.00 81.19 380 LEU A N 1
ATOM 2828 C CA . LEU A 1 380 ? 10.082 -2.174 -11.248 1.00 81.19 380 LEU A CA 1
ATOM 2829 C C . LEU A 1 380 ? 11.467 -2.241 -11.881 1.00 81.19 380 LEU A C 1
ATOM 2831 O O . LEU A 1 380 ? 12.464 -2.592 -11.247 1.00 81.19 380 LEU A O 1
ATOM 2835 N N . SER A 1 381 ? 11.544 -1.856 -13.147 1.00 63.75 381 SER A N 1
ATOM 2836 C CA . SER A 1 381 ? 12.824 -1.546 -13.769 1.00 63.75 381 SER A CA 1
ATOM 2837 C C . SER A 1 381 ? 13.209 -0.123 -13.369 1.00 63.75 381 SER A C 1
ATOM 2839 O O . SER A 1 381 ? 12.556 0.839 -13.780 1.00 63.75 381 SER A O 1
ATOM 2841 N N . GLY A 1 382 ? 14.255 0.033 -12.554 1.00 54.03 382 GLY A N 1
ATOM 2842 C CA . GLY A 1 382 ? 14.892 1.338 -12.404 1.00 54.03 382 GLY A CA 1
ATOM 2843 C C . GLY A 1 382 ? 15.456 1.794 -13.756 1.00 54.03 382 GLY A C 1
ATOM 2844 O O . GLY A 1 382 ? 15.702 0.956 -14.631 1.00 54.03 382 GLY A O 1
ATOM 2845 N N . PRO A 1 383 ? 15.694 3.101 -13.970 1.00 46.59 383 PRO A N 1
ATOM 2846 C CA . PRO A 1 383 ? 16.493 3.532 -15.103 1.00 46.59 383 PRO A CA 1
ATOM 2847 C C . PRO A 1 383 ? 17.877 2.909 -14.920 1.00 46.59 383 PRO A C 1
ATOM 2849 O O . PRO A 1 383 ? 18.679 3.376 -14.108 1.00 46.59 383 PRO A O 1
ATOM 2852 N N . LEU A 1 384 ? 18.145 1.817 -15.638 1.00 45.41 384 LEU A N 1
ATOM 2853 C CA . LEU A 1 384 ? 19.491 1.299 -15.783 1.00 45.41 384 LEU A CA 1
ATOM 2854 C C . LEU A 1 384 ? 20.324 2.503 -16.222 1.00 45.41 384 LEU A C 1
ATOM 2856 O O . LEU A 1 384 ? 20.129 3.037 -17.317 1.00 45.41 384 LEU A O 1
ATOM 2860 N N . LYS A 1 385 ? 21.259 2.949 -15.377 1.00 43.22 385 LYS A N 1
ATOM 2861 C CA . LYS A 1 385 ? 22.460 3.590 -15.901 1.00 43.22 385 LYS A CA 1
ATOM 2862 C C . LYS A 1 385 ? 23.141 2.489 -16.699 1.00 43.22 385 LYS A C 1
ATOM 2864 O O . LYS A 1 385 ? 23.994 1.781 -16.179 1.00 43.22 385 LYS A O 1
ATOM 2869 N N . VAL A 1 386 ? 22.675 2.285 -17.930 1.00 42.62 386 VAL A N 1
ATOM 2870 C CA . VAL A 1 386 ? 23.394 1.534 -18.940 1.00 42.62 386 VAL A CA 1
ATOM 2871 C C . VAL A 1 386 ? 24.664 2.334 -19.106 1.00 42.62 386 VAL A C 1
ATOM 2873 O O . VAL A 1 386 ? 24.690 3.386 -19.748 1.00 42.62 386 VAL A O 1
ATOM 2876 N N . ASP A 1 387 ? 25.697 1.898 -18.400 1.00 40.66 387 ASP A N 1
ATOM 2877 C CA . ASP A 1 387 ? 27.039 2.361 -18.628 1.00 40.66 387 ASP A CA 1
ATOM 2878 C C . ASP A 1 387 ? 27.309 1.963 -20.081 1.00 40.66 387 ASP A C 1
ATOM 2880 O O . ASP A 1 387 ? 27.530 0.790 -20.391 1.00 40.66 387 ASP A O 1
ATOM 2884 N N . ARG A 1 388 ? 27.172 2.931 -21.002 1.00 46.22 388 ARG A N 1
ATOM 2885 C CA . ARG A 1 388 ? 27.216 2.764 -22.472 1.00 46.22 388 ARG A CA 1
ATOM 2886 C C . ARG A 1 388 ? 28.503 2.087 -22.976 1.00 46.22 388 ARG A C 1
ATOM 2888 O O . ARG A 1 388 ? 28.684 1.906 -24.174 1.00 46.22 388 ARG A O 1
ATOM 2895 N N . ARG A 1 389 ? 29.414 1.728 -22.070 1.00 43.25 389 ARG A N 1
ATOM 2896 C CA . ARG A 1 389 ? 30.626 0.952 -22.309 1.00 43.25 389 ARG A CA 1
ATOM 2897 C C . ARG A 1 389 ? 30.368 -0.544 -22.507 1.00 43.25 389 ARG A C 1
ATOM 2899 O O . ARG A 1 389 ? 31.137 -1.158 -23.237 1.00 43.25 389 ARG A O 1
ATOM 2906 N N . TYR A 1 390 ? 29.319 -1.131 -21.921 1.00 38.06 390 TYR A N 1
ATOM 2907 C CA . TYR A 1 390 ? 29.087 -2.582 -22.034 1.00 38.06 390 TYR A CA 1
ATOM 2908 C C . TYR A 1 390 ? 28.287 -2.992 -23.279 1.00 38.06 390 TYR A C 1
ATOM 2910 O O . TYR A 1 390 ? 28.588 -4.037 -23.857 1.00 38.06 390 TYR A O 1
ATOM 2918 N N . ASP A 1 391 ? 27.386 -2.134 -23.773 1.00 45.78 391 ASP A N 1
ATOM 2919 C CA . ASP A 1 391 ? 26.680 -2.342 -25.055 1.00 45.78 391 ASP A CA 1
ATOM 2920 C C . ASP A 1 391 ? 27.637 -2.371 -26.262 1.00 45.78 391 ASP A C 1
ATOM 2922 O O . ASP A 1 391 ? 27.343 -2.989 -27.284 1.00 45.78 391 ASP A O 1
ATOM 2926 N N . ALA A 1 392 ? 28.804 -1.727 -26.146 1.00 51.41 392 ALA A N 1
ATOM 2927 C CA . ALA A 1 392 ? 29.823 -1.700 -27.193 1.00 51.41 392 ALA A CA 1
ATOM 2928 C C . ALA A 1 392 ? 30.726 -2.949 -27.207 1.00 51.41 392 ALA A C 1
ATOM 2930 O O . ALA A 1 392 ? 31.353 -3.231 -28.226 1.00 51.41 392 ALA A O 1
ATOM 2931 N N . LEU A 1 393 ? 30.813 -3.687 -26.092 1.00 42.59 393 LEU A N 1
ATOM 2932 C CA . LEU A 1 393 ? 31.722 -4.832 -25.946 1.00 42.59 393 LEU A CA 1
ATOM 2933 C C . LEU A 1 393 ? 31.025 -6.178 -26.143 1.00 42.59 393 LEU A C 1
ATOM 2935 O O . LEU A 1 393 ? 31.629 -7.099 -26.688 1.00 42.59 393 LEU A O 1
ATOM 2939 N N . TYR A 1 394 ? 29.754 -6.289 -25.762 1.00 43.97 394 TYR A N 1
ATOM 2940 C CA . TYR A 1 394 ? 28.982 -7.516 -25.926 1.00 43.97 394 TYR A CA 1
ATOM 2941 C C . TYR A 1 394 ? 27.725 -7.206 -26.720 1.00 43.97 394 TYR A C 1
ATOM 2943 O O . TYR A 1 394 ? 26.648 -6.977 -26.175 1.00 43.97 394 TYR A O 1
ATOM 2951 N N . GLY A 1 395 ? 27.897 -7.162 -28.041 1.00 40.28 395 GLY A N 1
ATOM 2952 C CA . GLY A 1 395 ? 26.805 -6.985 -28.983 1.00 40.28 395 GLY A CA 1
ATOM 2953 C C . GLY A 1 395 ? 25.615 -7.884 -28.646 1.00 40.28 395 GLY A C 1
ATOM 2954 O O . GLY A 1 395 ? 25.764 -9.069 -28.346 1.00 40.28 395 GLY A O 1
ATOM 2955 N N . ARG A 1 396 ? 24.432 -7.276 -28.718 1.00 39.78 396 ARG A N 1
ATOM 2956 C CA . ARG A 1 396 ? 23.102 -7.851 -28.508 1.00 39.78 396 ARG A CA 1
ATOM 2957 C C . ARG A 1 396 ? 22.935 -9.167 -29.288 1.00 39.78 396 ARG A C 1
ATOM 2959 O O . ARG A 1 396 ? 22.533 -9.180 -30.448 1.00 39.78 396 ARG A O 1
ATOM 2966 N N . ARG A 1 397 ? 23.237 -10.293 -28.649 1.00 40.94 397 ARG A N 1
ATOM 2967 C CA . ARG A 1 397 ? 22.720 -11.612 -29.021 1.00 40.94 397 ARG A CA 1
ATOM 2968 C C . ARG A 1 397 ? 22.125 -12.230 -27.773 1.00 40.94 397 ARG A C 1
ATOM 2970 O O . ARG A 1 397 ? 22.874 -12.738 -26.955 1.00 40.94 397 ARG A O 1
ATOM 2977 N N . MET A 1 398 ? 20.804 -12.174 -27.663 1.00 33.53 398 MET A N 1
ATOM 2978 C CA . MET A 1 398 ? 19.929 -13.316 -27.383 1.00 33.53 398 MET A CA 1
ATOM 2979 C C . MET A 1 398 ? 18.482 -12.844 -27.602 1.00 33.53 398 MET A C 1
ATOM 2981 O O . MET A 1 398 ? 18.006 -11.980 -26.878 1.00 33.53 398 MET A O 1
ATOM 2985 N N . GLN A 1 399 ? 17.938 -13.364 -28.710 1.00 35.28 399 GLN A N 1
ATOM 2986 C CA . GLN A 1 399 ? 16.551 -13.551 -29.179 1.00 35.28 399 GLN A CA 1
ATOM 2987 C C . GLN A 1 399 ? 15.434 -12.606 -28.733 1.00 35.28 399 GLN A C 1
ATOM 2989 O O . GLN A 1 399 ? 15.087 -12.591 -27.536 1.00 35.28 399 GLN A O 1
#

pLDDT: mean 70.92, std 20.68, range [24.16, 94.94]